Protein AF-0000000085125738 (afdb_homodimer)

Secondary structure (DSSP, 8-state):
--HHHHHHHHHHHHH--HHHHHHHHTS-HHHHHHHHHHHHHHHTS--EEE-SS-EEE-HHHHHHHHHHHHHHHHHHHHHHHHHHHHTT-SEEEEEEE-S---HHHHHHHHHHHHHH-TTEEEEEEE--HHHHHHHHHTTS-SEEEES-S---TTEEEEEEEEEEEEEEEETT-GGGG-SEE-HHHHTTS-EEEE-TTTSHHHHHHHHHHHTTSSS---EEEEESSHHHHHHHHHTTS-EEEEEHHHHHHH--TTEEEEEESSSPPEEEEEEEEESSPPPHHHHHHHHHHHHHHHHTTTTTTTT-/--HHHHHHHHHHHHH--HHHHHHHHTS-HHHHHHHHHHHHHHHTS--EEE-SS-EEE-HHHHHHHHHHHHHHHHHHHHHHHHHHHHTT-SEEEEEEE-S---HHHHHHHHHHHHHH-TTEEEEEEE--HHHHHHHHHTTS-SEEEES-S---TTEEEEEEEEEEEEEEEETT-GGGG-SEE-HHHHTTS-EEEE-TTTSHHHHHHHHHHHTTSSS---EEEEESSHHHHHHHHHTTS-EEEEEHHHHHH---TTEEEEEESSSPPEEEEEEEEESSPPPHHHHHHHHHHHHHHHHTTTHHHHT-

Foldseek 3Di:
DDLVLLQLLLLCQVVQDLCVSCVVVVHHSVVSVVSPVVVCVVVVHRQWDDDPVTIHGDPVVVVSNVCSVVVVLVVVVVVVQVVLVVVQAPEEAEEEEAQAPFDPLVVVLVVVCCVVRVNYHYHYHYDYLVVVLVCQVVVSHAKYKALAQDSDPQKDKAFLAKFFKWKKAFDPDPQVVDLAGAPVNQQVWEEEAADCRRNVNRRVLVCVVVVVDPGDHHHQDHDNHVLVRNVCRLVVNGMYIDGPSSQVVNPSVGIDIHHHPDDTRMGTMIMMHGPDDHDPSVVVSVVSSNCSNVPVVPPVPPVD/DDLVLLQLLLLCQVVQDLCVSCVVVVHHSVVSVVSPVVVCVVVVHRQWDDDPVTIHGDPVVVVSNVCSVVVVLVVVVVVVQVVLVVVQAPEEAEEEEAQAPFDPLVVVLVVVCCVVRVNYHYHYHYDYLVVVLVCQVVVSHAKYKALAQDSDPQKDKAFLAKFFKWKKAFDPDPQVVDLAGAPVNQQVWEEEAADCRRNVNRRVLVVVVVVVDPGDHHHQDHDNHVLVRNVCRLVVNGMYIDGPSSQVVNPSVGIDIHHHPDDTRMGTMIMMHGPDDHDPSVVVSVVSSNCSNVPVVPPVPPVD

Solvent-accessible surface area (backbone atoms only — not comparable to full-atom values): 31748 Å² total; per-residue (Å²): 130,49,70,67,37,50,54,51,46,52,42,27,66,71,56,36,28,62,60,59,24,12,56,75,68,72,46,56,44,66,64,50,54,50,42,49,48,50,41,20,59,72,70,70,42,62,36,60,49,74,54,103,84,46,40,18,48,27,46,59,25,47,55,44,56,69,44,44,58,51,49,50,50,48,49,49,46,48,50,48,47,51,47,37,43,73,72,64,27,82,40,75,47,36,37,32,36,18,41,74,69,54,43,68,65,51,15,53,51,48,28,51,43,45,71,76,39,65,41,45,41,79,42,77,41,83,41,42,56,72,56,41,46,52,27,33,76,67,63,67,26,66,34,31,40,26,32,44,85,70,64,55,90,65,37,41,67,41,85,41,42,74,34,48,42,23,35,36,32,23,64,89,41,75,69,66,75,40,81,46,35,45,64,73,62,56,40,75,39,39,26,31,40,52,22,56,80,48,14,38,21,46,29,51,56,51,46,59,61,48,64,74,45,95,58,74,68,39,71,64,43,63,31,80,45,68,62,58,36,49,20,37,11,37,25,63,65,19,34,29,72,43,38,45,64,54,57,57,25,40,52,46,86,30,48,42,79,35,47,47,43,78,78,79,48,72,41,55,36,20,36,36,30,51,68,59,88,66,53,70,70,54,47,56,51,53,56,50,43,68,47,52,61,59,49,71,64,54,72,72,58,64,84,106,129,50,71,66,37,52,52,52,46,51,42,27,65,70,55,36,27,61,61,60,22,13,56,75,68,71,45,58,42,65,63,49,54,49,42,49,49,51,39,20,60,71,70,70,40,58,36,59,47,75,53,101,84,46,40,18,48,28,46,59,25,46,55,43,55,69,43,44,58,50,50,50,48,47,48,49,46,49,52,48,48,51,47,37,42,72,72,62,26,82,42,74,46,36,36,31,36,17,40,73,67,54,44,68,65,51,15,53,51,48,28,51,43,45,70,77,38,65,41,44,41,79,41,76,39,83,41,43,55,72,55,41,47,52,27,33,75,66,64,68,25,66,34,31,40,29,34,44,86,70,64,56,90,63,36,41,67,43,84,41,44,74,34,49,44,22,36,36,32,24,67,86,42,75,68,68,76,40,81,46,34,45,64,73,64,55,41,75,38,40,26,32,41,53,21,57,81,48,14,38,21,47,30,51,56,50,46,60,62,47,63,75,45,96,60,76,70,39,71,63,43,63,31,78,44,67,61,58,37,49,22,38,11,36,26,62,66,19,34,30,72,43,36,45,65,54,56,59,24,44,51,42,87,29,50,42,79,36,47,46,44,77,76,79,48,73,42,55,36,22,36,34,30,51,69,59,88,67,53,71,69,54,47,55,50,53,56,51,42,70,48,53,63,61,51,72,63,56,69,69,58,66,83,106

Sequence (608 aa):
MELRHLRCFLIVAEELHFARAAERLHIDQSPLSRTIKELEEELGARLFIRTTRSTQLTRAGRQLLEHVPRIFTALDQARDGVKSATNGFLGQLRIALSDGVTPTRLSTLLARCREEDPEVEMRLFEVPLGLQIKGLHEDLYDVGFSMAEDGGDGILVTPAWEDELMVAVPARHPVLAFKQVPLKEVLRYPLALGDPAVCEGHARQIDRFLRKLDQEPLIAQRVATFDVMMTLVSAGLALGLAGEAHIASSREPGVVARRLAGKPYMLTTYLLRRDAEPSEMLARFIERVAFIDSADGIDAADDAMELRHLRCFLIVAEELHFARAAERLHIDQSPLSRTIKELEEELGARLFIRTTRSTQLTRAGRQLLEHVPRIFTALDQARDGVKSATNGFLGQLRIALSDGVTPTRLSTLLARCREEDPEVEMRLFEVPLGLQIKGLHEDLYDVGFSMAEDGGDGILVTPAWEDELMVAVPARHPVLAFKQVPLKEVLRYPLALGDPAVCEGHARQIDRFLRKLDQEPLIAQRVATFDVMMTLVSAGLALGLAGEAHIASSREPGVVARRLAGKPYMLTTYLLRRDAEPSEMLARFIERVAFIDSADGIDAADDA

Organism: Delftia acidovorans (strain DSM 14801 / SPH-1) (NCBI:txid398578)

Structure (mmCIF, N/CA/C/O backbone):
data_AF-0000000085125738-model_v1
#
loop_
_entity.id
_entity.type
_entity.pdbx_description
1 polymer 'Transcriptional regulator, LysR family'
#
loop_
_atom_site.group_PDB
_atom_site.id
_atom_site.type_symbol
_atom_site.label_atom_id
_atom_site.label_alt_id
_atom_site.label_comp_id
_atom_site.label_asym_id
_atom_site.label_entity_id
_atom_site.label_seq_id
_atom_site.pdbx_PDB_ins_code
_atom_site.Cartn_x
_atom_site.Cartn_y
_atom_site.Cartn_z
_atom_site.occupancy
_atom_site.B_iso_or_equiv
_atom_site.auth_seq_id
_atom_site.auth_comp_id
_atom_site.auth_asym_id
_atom_site.auth_atom_id
_atom_site.pdbx_PDB_model_num
ATOM 1 N N . MET A 1 1 ? -28.953 6.293 19.359 1 63.16 1 MET A N 1
ATOM 2 C CA . MET A 1 1 ? -27.859 5.523 18.766 1 63.16 1 MET A CA 1
ATOM 3 C C . MET A 1 1 ? -26.516 5.969 19.344 1 63.16 1 MET A C 1
ATOM 5 O O . MET A 1 1 ? -26.219 7.164 19.375 1 63.16 1 MET A O 1
ATOM 9 N N . GLU A 1 2 ? -25.969 5.047 20.031 1 70.5 2 GLU A N 1
ATOM 10 C CA . GLU A 1 2 ? -24.672 5.309 20.672 1 70.5 2 GLU A CA 1
ATOM 11 C C . GLU A 1 2 ? -23.547 4.578 19.953 1 70.5 2 GLU A C 1
ATOM 13 O O . GLU A 1 2 ? -23.797 3.656 19.172 1 70.5 2 GLU A O 1
ATOM 18 N N . LEU A 1 3 ? -22.359 5.121 20.188 1 73.5 3 LEU A N 1
ATOM 19 C CA . LEU A 1 3 ? -21.188 4.52 19.562 1 73.5 3 LEU A CA 1
ATOM 20 C C . LEU A 1 3 ? -21.094 3.035 19.906 1 73.5 3 LEU A C 1
ATOM 22 O O . LEU A 1 3 ? -20.656 2.23 19.078 1 73.5 3 LEU A O 1
ATOM 26 N N . ARG A 1 4 ? -21.516 2.742 21.141 1 77.25 4 ARG A N 1
ATOM 27 C CA . ARG A 1 4 ? -21.484 1.346 21.562 1 77.25 4 ARG A CA 1
ATOM 28 C C . ARG A 1 4 ? -22.359 0.486 20.672 1 77.25 4 ARG A C 1
ATOM 30 O O . ARG A 1 4 ? -22.016 -0.658 20.359 1 77.25 4 ARG A O 1
ATOM 37 N N . HIS A 1 5 ? -23.5 1.055 20.219 1 80.56 5 HIS A N 1
ATOM 38 C CA . HIS A 1 5 ? -24.391 0.354 19.297 1 80.56 5 HIS A CA 1
ATOM 39 C C . HIS A 1 5 ? -23.688 0.047 17.984 1 80.56 5 HIS A C 1
ATOM 41 O O . HIS A 1 5 ? -23.766 -1.074 17.484 1 80.56 5 HIS A O 1
ATOM 47 N N . LEU A 1 6 ? -22.984 1.088 17.547 1 80.06 6 LEU A N 1
ATOM 48 C CA . LEU A 1 6 ? -22.328 0.964 16.25 1 80.06 6 LEU A CA 1
ATOM 49 C C . LEU A 1 6 ? -21.156 -0.015 16.312 1 80.06 6 LEU A C 1
ATOM 51 O O . LEU A 1 6 ? -20.922 -0.77 15.375 1 80.06 6 LEU A O 1
ATOM 55 N N . ARG A 1 7 ? -20.453 0.043 17.391 1 82.06 7 ARG A N 1
ATOM 56 C CA . ARG A 1 7 ? -19.359 -0.905 17.594 1 82.06 7 ARG A CA 1
ATOM 57 C C . ARG A 1 7 ? -19.875 -2.34 17.609 1 82.06 7 ARG A C 1
ATOM 59 O O . ARG A 1 7 ? -19.312 -3.219 16.953 1 82.06 7 ARG A O 1
ATOM 66 N N . CYS A 1 8 ? -20.953 -2.51 18.406 1 83.44 8 CYS A N 1
ATOM 67 C CA . CYS A 1 8 ? -21.578 -3.828 18.484 1 83.44 8 CYS A CA 1
ATOM 68 C C . CYS A 1 8 ? -22.047 -4.285 17.109 1 83.44 8 CYS A C 1
ATOM 70 O O . CYS A 1 8 ? -21.812 -5.426 16.703 1 83.44 8 CYS A O 1
ATOM 72 N N . PHE A 1 9 ? -22.625 -3.359 16.422 1 89.12 9 PHE A N 1
ATOM 73 C CA . PHE A 1 9 ? -23.109 -3.646 15.078 1 89.12 9 PHE A CA 1
ATOM 74 C C . PHE A 1 9 ? -21.984 -4.086 14.164 1 89.12 9 PHE A C 1
ATOM 76 O O . PHE A 1 9 ? -22.094 -5.082 13.445 1 89.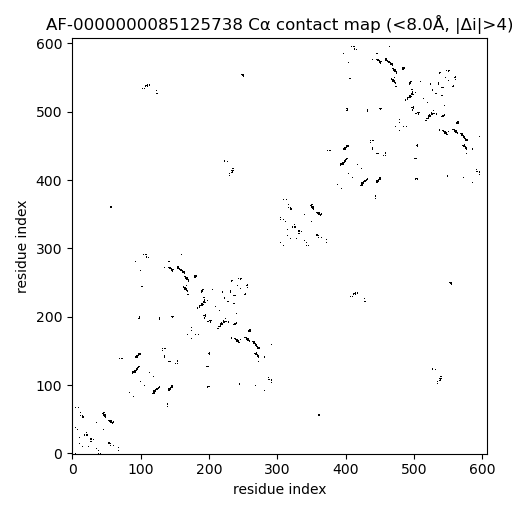12 9 PHE A O 1
ATOM 83 N N . LEU A 1 10 ? -20.953 -3.338 14.227 1 83.88 10 LEU A N 1
ATOM 84 C CA . LEU A 1 10 ? -19.812 -3.619 13.359 1 83.88 10 LEU A CA 1
ATOM 85 C C . LEU A 1 10 ? -19.266 -5.016 13.617 1 83.88 10 LEU A C 1
ATOM 87 O O . LEU A 1 10 ? -19 -5.77 12.68 1 83.88 10 LEU A O 1
ATOM 91 N N . ILE A 1 11 ? -19.125 -5.379 14.852 1 84.94 11 ILE A N 1
ATOM 92 C CA . ILE A 1 11 ? -18.547 -6.66 15.219 1 84.94 11 ILE A CA 1
ATOM 93 C C . ILE A 1 11 ? -19.484 -7.793 14.836 1 84.94 11 ILE A C 1
ATOM 95 O O . ILE A 1 11 ? -19.062 -8.82 14.305 1 84.94 11 ILE A O 1
ATOM 99 N N . VAL A 1 12 ? -20.766 -7.551 15.055 1 87.19 12 VAL A N 1
ATOM 100 C CA . VAL A 1 12 ? -21.75 -8.562 14.664 1 87.19 12 VAL A CA 1
ATOM 101 C C . VAL A 1 12 ? -21.766 -8.703 13.148 1 87.19 12 VAL A C 1
ATOM 103 O O . VAL A 1 12 ? -21.875 -9.812 12.617 1 87.19 12 VAL A O 1
ATOM 106 N N . ALA A 1 13 ? -21.672 -7.605 12.531 1 85.19 13 ALA A N 1
ATOM 107 C CA . ALA A 1 13 ? -21.688 -7.609 11.07 1 85.19 13 ALA A CA 1
ATOM 108 C C . ALA A 1 13 ? -20.484 -8.352 10.516 1 85.19 13 ALA A C 1
ATOM 110 O O . ALA A 1 13 ? -20.562 -8.969 9.445 1 85.19 13 ALA A O 1
ATOM 111 N N . GLU A 1 14 ? -19.406 -8.227 11.188 1 80.38 14 GLU A N 1
ATOM 112 C CA . GLU A 1 14 ? -18.188 -8.891 10.773 1 80.38 14 GLU A CA 1
ATOM 113 C C . GLU A 1 14 ? -18.234 -10.391 11.07 1 80.38 14 GLU A C 1
ATOM 115 O O . GLU A 1 14 ? -17.859 -11.211 10.234 1 80.38 14 GLU A O 1
ATOM 120 N N . GLU A 1 15 ? -18.734 -10.719 12.266 1 81.75 15 GLU A N 1
ATOM 121 C CA . GLU A 1 15 ? -18.75 -12.109 12.727 1 81.75 15 GLU A CA 1
ATOM 122 C C . GLU A 1 15 ? -19.969 -12.859 12.18 1 81.75 15 GLU A C 1
ATOM 124 O O . GLU A 1 15 ? -19.922 -14.078 12 1 81.75 15 GLU A O 1
ATOM 129 N N . LEU A 1 16 ? -21.016 -12.156 12.023 1 83.69 16 LEU A N 1
ATOM 130 C CA . LEU A 1 16 ? -22.312 -12.672 11.633 1 83.69 16 LEU A CA 1
ATOM 131 C C . LEU A 1 16 ? -22.75 -13.805 12.562 1 83.69 16 LEU A C 1
ATOM 133 O O . LEU A 1 16 ? -23.344 -14.789 12.109 1 83.69 16 LEU A O 1
ATOM 137 N N . HIS A 1 17 ? -22.203 -13.742 13.633 1 86.69 17 HIS A N 1
ATOM 138 C CA . HIS A 1 17 ? -22.531 -14.648 14.727 1 86.69 17 HIS A CA 1
ATOM 139 C C . HIS A 1 17 ? -22.531 -13.922 16.062 1 86.69 17 HIS A C 1
ATOM 141 O O . HIS A 1 17 ? -21.484 -13.469 16.531 1 86.69 17 HIS A O 1
ATOM 147 N N . PHE A 1 18 ? -23.734 -13.93 16.688 1 88 18 PHE A N 1
ATOM 148 C CA . PHE A 1 18 ? -23.891 -13.094 17.875 1 88 18 PHE A CA 1
ATOM 149 C C . PHE A 1 18 ? -23.047 -13.602 19.031 1 88 18 PHE A C 1
ATOM 151 O O . PHE A 1 18 ? -22.438 -12.812 19.75 1 88 18 PHE A O 1
ATOM 158 N N . ALA A 1 19 ? -22.969 -14.93 19.094 1 87.94 19 ALA A N 1
ATOM 159 C CA . ALA A 1 19 ? -22.172 -15.461 20.203 1 87.94 19 ALA A CA 1
ATOM 160 C C . ALA A 1 19 ? -20.703 -15.164 20 1 87.94 19 ALA A C 1
ATOM 162 O O . ALA A 1 19 ? -20.016 -14.758 20.938 1 87.94 19 ALA A O 1
ATOM 163 N N . ARG A 1 20 ? -20.281 -15.383 18.828 1 88.62 20 ARG A N 1
ATOM 164 C CA . ARG A 1 20 ? -18.875 -15.102 18.516 1 88.62 20 ARG A CA 1
ATOM 165 C C . ARG A 1 20 ? -18.562 -13.617 18.641 1 88.62 20 ARG A C 1
ATOM 167 O O . ARG A 1 20 ? -17.5 -13.242 19.125 1 88.62 20 ARG A O 1
ATOM 174 N N . ALA A 1 21 ? -19.5 -12.875 18.172 1 88.62 21 ALA A N 1
ATOM 175 C CA . ALA A 1 21 ? -19.344 -11.422 18.297 1 88.62 21 ALA A CA 1
ATOM 176 C C . ALA A 1 21 ? -19.266 -11 19.766 1 88.62 21 ALA A C 1
ATOM 178 O O . ALA A 1 21 ? -18.469 -10.148 20.125 1 88.62 21 ALA A O 1
ATOM 179 N N . ALA A 1 22 ? -20.047 -11.625 20.516 1 88.94 22 ALA A N 1
ATOM 180 C CA . ALA A 1 22 ? -20.047 -11.32 21.953 1 88.94 22 ALA A CA 1
ATOM 181 C C . ALA A 1 22 ? -18.703 -11.68 22.578 1 88.94 22 ALA A C 1
ATOM 183 O O . ALA A 1 22 ? -18.188 -10.93 23.422 1 88.94 22 ALA A O 1
ATOM 184 N N . GLU A 1 23 ? -18.188 -12.758 22.125 1 87.62 23 GLU A N 1
ATOM 185 C CA . GLU A 1 23 ? -16.875 -13.18 22.609 1 87.62 23 GLU A CA 1
ATOM 186 C C . GLU A 1 23 ? -15.797 -12.164 22.25 1 87.62 23 GLU A C 1
ATOM 188 O O . GLU A 1 23 ? -14.969 -11.805 23.078 1 87.62 23 GLU A O 1
ATOM 193 N N . ARG A 1 24 ? -15.93 -11.719 21.078 1 83.94 24 ARG A N 1
ATOM 194 C CA . ARG A 1 24 ? -14.953 -10.75 20.594 1 83.94 24 ARG A CA 1
ATOM 195 C C . ARG A 1 24 ? -15.086 -9.43 21.344 1 83.94 24 ARG A C 1
ATOM 197 O O . ARG A 1 24 ? -14.094 -8.727 21.547 1 83.94 24 ARG A O 1
ATOM 204 N N . LEU A 1 25 ? -16.25 -9.133 21.75 1 83.06 25 LEU A N 1
ATOM 205 C CA . LEU A 1 25 ? -16.531 -7.895 22.469 1 83.06 25 LEU A CA 1
ATOM 206 C C . LEU A 1 25 ? -16.344 -8.086 23.969 1 83.06 25 LEU A C 1
ATOM 208 O O . LEU A 1 25 ? -16.438 -7.125 24.734 1 83.06 25 LEU A O 1
ATOM 212 N N . HIS A 1 26 ? -16.078 -9.383 24.328 1 85.75 26 HIS A N 1
ATOM 213 C CA . HIS A 1 26 ? -15.898 -9.742 25.734 1 85.75 26 HIS A CA 1
ATOM 214 C C . HIS A 1 26 ? -17.141 -9.398 26.547 1 85.75 26 HIS A C 1
ATOM 216 O O . HIS A 1 26 ? -17.031 -8.812 27.625 1 85.75 26 HIS A O 1
ATOM 222 N N . ILE A 1 27 ? -18.25 -9.641 25.984 1 83.94 27 ILE A N 1
ATOM 223 C CA . ILE A 1 27 ? -19.531 -9.477 26.672 1 83.94 27 ILE A CA 1
ATOM 224 C C . ILE A 1 27 ? -20.391 -10.719 26.453 1 83.94 27 ILE A C 1
ATOM 226 O O . ILE A 1 27 ? -20.031 -11.609 25.688 1 83.94 27 ILE A O 1
ATOM 230 N N . ASP A 1 28 ? -21.422 -10.797 27.266 1 84.69 28 ASP A N 1
ATOM 231 C CA . ASP A 1 28 ? -22.375 -11.898 27.078 1 84.69 28 ASP A CA 1
ATOM 232 C C . ASP A 1 28 ? -23.266 -11.648 25.859 1 84.69 28 ASP A C 1
ATOM 234 O O . ASP A 1 28 ? -23.453 -10.5 25.453 1 84.69 28 ASP A O 1
ATOM 238 N N . GLN A 1 29 ? -23.672 -12.719 25.312 1 87.81 29 GLN A N 1
ATOM 239 C CA . GLN A 1 29 ? -24.484 -12.641 24.109 1 87.81 29 GLN A CA 1
ATOM 240 C C . GLN A 1 29 ? -25.781 -11.891 24.344 1 87.81 29 GLN A C 1
ATOM 242 O O . GLN A 1 29 ? -26.281 -11.188 23.469 1 87.81 29 GLN A O 1
ATOM 247 N N . SER A 1 30 ? -26.359 -12.055 25.516 1 89.19 30 SER A N 1
ATOM 248 C CA . SER A 1 30 ? -27.641 -11.438 25.812 1 89.19 30 SER A CA 1
ATOM 249 C C . SER A 1 30 ? -27.562 -9.922 25.75 1 89.19 30 SER A C 1
ATOM 251 O O . SER A 1 30 ? -28.344 -9.281 25.047 1 89.19 30 SER A O 1
ATOM 253 N N . PRO A 1 31 ? -26.641 -9.344 26.438 1 87.25 31 PRO A N 1
ATOM 254 C CA . PRO A 1 31 ? -26.5 -7.887 26.328 1 87.25 31 PRO A CA 1
ATOM 255 C C . PRO A 1 31 ? -26.219 -7.422 24.906 1 87.25 31 PRO A C 1
ATOM 257 O O . PRO A 1 31 ? -26.672 -6.348 24.5 1 87.25 31 PRO A O 1
ATOM 260 N N . LEU A 1 32 ? -25.453 -8.141 24.156 1 90.75 32 LEU A N 1
ATOM 261 C CA . LEU A 1 32 ? -25.188 -7.812 22.766 1 90.75 32 LEU A CA 1
ATOM 262 C C . LEU A 1 32 ? -26.469 -7.801 21.953 1 90.75 32 LEU A C 1
ATOM 264 O O . LEU A 1 32 ? -26.703 -6.867 21.172 1 90.75 32 LEU A O 1
ATOM 268 N N . SER A 1 33 ? -27.266 -8.836 22.125 1 90.94 33 SER A N 1
ATOM 269 C CA . SER A 1 33 ? -28.531 -8.945 21.391 1 90.94 33 SER A CA 1
ATOM 270 C C . SER A 1 33 ? -29.453 -7.777 21.719 1 90.94 33 SER A C 1
ATOM 272 O O . SER A 1 33 ? -30.109 -7.219 20.828 1 90.94 33 SER A O 1
ATOM 274 N N . ARG A 1 34 ? -29.469 -7.398 22.938 1 88.25 34 ARG A N 1
ATOM 275 C CA . ARG A 1 34 ? -30.297 -6.27 23.391 1 88.25 34 ARG A CA 1
ATOM 276 C C . ARG A 1 34 ? -29.812 -4.965 22.75 1 88.25 34 ARG A C 1
ATOM 278 O O . ARG A 1 34 ? -30.625 -4.141 22.328 1 88.25 34 ARG A O 1
ATOM 285 N N . THR A 1 35 ? -28.531 -4.797 22.812 1 88.25 35 THR A N 1
ATOM 286 C CA . THR A 1 35 ? -27.938 -3.596 22.25 1 88.25 35 THR A CA 1
ATOM 287 C C . THR A 1 35 ? -28.281 -3.459 20.766 1 88.25 35 THR A C 1
ATOM 289 O O . THR A 1 35 ? -28.609 -2.367 20.297 1 88.25 35 THR A O 1
ATOM 292 N N . ILE A 1 36 ? -28.203 -4.559 20.062 1 91 36 ILE A N 1
ATOM 293 C CA . ILE A 1 36 ? -28.516 -4.555 18.641 1 91 36 ILE A CA 1
ATOM 294 C C . ILE A 1 36 ? -30 -4.254 18.453 1 91 36 ILE A C 1
ATOM 296 O O . ILE A 1 36 ? -30.375 -3.502 17.547 1 91 36 ILE A O 1
ATOM 300 N N . LYS A 1 37 ? -30.797 -4.793 19.25 1 90.5 37 LYS A N 1
ATOM 301 C CA . LYS A 1 37 ? -32.25 -4.539 19.188 1 90.5 37 LYS A CA 1
ATOM 302 C C . LYS A 1 37 ? -32.531 -3.064 19.422 1 90.5 37 LYS A C 1
ATOM 304 O O . LYS A 1 37 ? -33.375 -2.479 18.734 1 90.5 37 LYS A O 1
ATOM 309 N N . GLU A 1 38 ? -31.906 -2.529 20.391 1 85.94 38 GLU A N 1
ATOM 310 C CA . GLU A 1 38 ? -32.062 -1.105 20.672 1 85.94 38 GLU A CA 1
ATOM 311 C C . GLU A 1 38 ? -31.672 -0.259 19.453 1 85.94 38 GLU A C 1
ATOM 313 O O . GLU A 1 38 ? -32.375 0.711 19.125 1 85.94 38 GLU A O 1
ATOM 318 N N . LEU A 1 39 ? -30.547 -0.565 18.859 1 85.81 39 LEU A N 1
ATOM 319 C CA . LEU A 1 39 ? -30.078 0.141 17.672 1 85.81 39 LEU A CA 1
ATOM 320 C C . LEU A 1 39 ? -31.094 0.04 16.547 1 85.81 39 LEU A C 1
ATOM 322 O O . LEU A 1 39 ? -31.391 1.037 15.883 1 85.81 39 LEU A O 1
ATOM 326 N N . GLU A 1 40 ? -31.641 -1.147 16.391 1 89.12 40 GLU A N 1
ATOM 327 C CA . GLU A 1 40 ? -32.656 -1.377 15.352 1 89.12 40 GLU A CA 1
ATOM 328 C C . GLU A 1 40 ? -33.906 -0.578 15.617 1 89.12 40 GLU A C 1
ATOM 330 O O . GLU A 1 40 ? -34.5 -0.025 14.695 1 89.12 40 GLU A O 1
ATOM 335 N N . GLU A 1 41 ? -34.312 -0.515 16.812 1 84.88 41 GLU A N 1
ATOM 336 C CA . GLU A 1 41 ? -35.5 0.254 17.203 1 84.88 41 GLU A CA 1
ATOM 337 C C . GLU A 1 41 ? -35.281 1.744 16.953 1 84.88 41 GLU A C 1
ATOM 339 O O . GLU A 1 41 ? -36.188 2.416 16.422 1 84.88 41 GLU A O 1
ATOM 344 N N . GLU A 1 42 ? -34.188 2.18 17.328 1 80.38 42 GLU A N 1
ATOM 345 C CA . GLU A 1 42 ? -33.875 3.596 17.125 1 80.38 42 GLU A CA 1
ATOM 346 C C . GLU A 1 42 ? -33.844 3.957 15.648 1 80.38 42 GLU A C 1
ATOM 348 O O . GLU A 1 42 ? -34.312 5.027 15.258 1 80.38 42 GLU A O 1
ATOM 353 N N . LEU A 1 43 ? -33.25 3.082 14.844 1 81.62 43 LEU A N 1
ATOM 354 C CA . LEU A 1 43 ? -33.125 3.332 13.414 1 81.62 43 LEU A CA 1
ATOM 355 C C . LEU A 1 43 ? -34.438 3.004 12.688 1 81.62 43 LEU A C 1
ATOM 357 O O . LEU A 1 43 ? -34.625 3.404 11.531 1 81.62 43 LEU A O 1
ATOM 361 N N . GLY A 1 44 ? -35.312 2.307 13.383 1 80.81 44 GLY A N 1
ATOM 362 C CA . GLY A 1 44 ? -36.594 1.938 12.805 1 80.81 44 GLY A CA 1
ATOM 363 C C . GLY A 1 44 ? -36.5 0.843 11.766 1 80.81 44 GLY A C 1
ATOM 364 O O . GLY A 1 44 ? -37.312 0.753 10.859 1 80.81 44 GLY A O 1
ATOM 365 N N . ALA A 1 45 ? -35.375 0.193 11.812 1 83.62 45 ALA A N 1
ATOM 366 C CA . ALA A 1 45 ? -35.125 -0.881 10.852 1 83.62 45 ALA A CA 1
ATOM 367 C C . ALA A 1 45 ? -34.344 -2.023 11.477 1 83.62 45 ALA A C 1
ATOM 369 O O . ALA A 1 45 ? -33.5 -1.797 12.344 1 83.62 45 ALA A O 1
ATOM 370 N N . ARG A 1 46 ? -34.656 -3.186 11.047 1 88.25 46 ARG A N 1
ATOM 371 C CA . ARG A 1 46 ? -33.844 -4.332 11.438 1 88.25 46 ARG A CA 1
ATOM 372 C C . ARG A 1 46 ? -32.5 -4.348 10.68 1 88.25 46 ARG A C 1
ATOM 374 O O . ARG A 1 46 ? -32.469 -4.066 9.477 1 88.25 46 ARG A O 1
ATOM 381 N N . LEU A 1 47 ? -31.5 -4.566 11.5 1 87.5 47 LEU A N 1
ATOM 382 C CA . LEU A 1 47 ? -30.172 -4.543 10.898 1 87.5 47 LEU A CA 1
ATOM 383 C C . LEU A 1 47 ? -29.688 -5.957 10.594 1 87.5 47 LEU A C 1
ATOM 385 O O . LEU A 1 47 ? -28.828 -6.152 9.719 1 87.5 47 LEU A O 1
ATOM 389 N N . PHE A 1 48 ? -30.234 -6.91 11.398 1 90.56 48 PHE A N 1
ATOM 390 C CA . PHE A 1 48 ? -29.859 -8.305 11.227 1 90.56 48 PHE A CA 1
ATOM 391 C C . PHE A 1 48 ? -31.094 -9.188 11.078 1 90.56 48 PHE A C 1
ATOM 393 O O . PHE A 1 48 ? -32.125 -8.914 11.688 1 90.56 48 PHE A O 1
ATOM 400 N N . ILE A 1 49 ? -30.953 -10.102 10.172 1 86.12 49 ILE A N 1
ATOM 401 C CA . ILE A 1 49 ? -31.906 -11.211 10.117 1 86.12 49 ILE A CA 1
ATOM 402 C C . ILE A 1 49 ? -31.312 -12.43 10.82 1 86.12 49 ILE A C 1
ATOM 404 O O . ILE A 1 49 ? -30.25 -12.922 10.438 1 86.12 49 ILE A O 1
ATOM 408 N N . ARG A 1 50 ? -31.969 -12.703 11.953 1 82.31 50 ARG A N 1
ATOM 409 C CA . ARG A 1 50 ? -31.469 -13.812 12.766 1 82.31 50 ARG A CA 1
ATOM 410 C C . ARG A 1 50 ? -32.375 -15.031 12.641 1 82.31 50 ARG A C 1
ATOM 412 O O . ARG A 1 50 ? -33.594 -14.922 12.727 1 82.31 50 ARG A O 1
ATOM 419 N N . THR A 1 51 ? -31.797 -16.047 12.07 1 77.88 51 THR A N 1
ATOM 420 C CA . THR A 1 51 ? -32.469 -17.344 12.125 1 77.88 51 THR A CA 1
ATOM 421 C C . THR A 1 51 ? -31.75 -18.281 13.109 1 77.88 51 THR A C 1
ATOM 423 O O . THR A 1 51 ? -30.75 -17.891 13.727 1 77.88 51 THR A O 1
ATOM 426 N N . THR A 1 52 ? -32.406 -19.422 13.484 1 72.88 52 THR A N 1
ATOM 427 C CA . THR A 1 52 ? -31.812 -20.391 14.406 1 72.88 52 THR A CA 1
ATOM 428 C C . THR A 1 52 ? -30.438 -20.828 13.914 1 72.88 52 THR A C 1
ATOM 430 O O . THR A 1 52 ? -29.594 -21.25 14.711 1 72.88 52 THR A O 1
ATOM 433 N N . ARG A 1 53 ? -30.156 -20.578 12.68 1 72.5 53 ARG A N 1
ATOM 434 C CA . ARG A 1 53 ? -28.938 -21.172 12.125 1 72.5 53 ARG A CA 1
ATOM 435 C C . ARG A 1 53 ? -27.984 -20.109 11.609 1 72.5 53 ARG A C 1
ATOM 437 O O . ARG A 1 53 ? -26.797 -20.359 11.422 1 72.5 53 ARG A O 1
ATOM 444 N N . SER A 1 54 ? -28.578 -18.875 11.391 1 78.62 54 SER A N 1
ATOM 445 C CA . SER A 1 54 ? -27.656 -17.938 10.766 1 78.62 54 SER A CA 1
ATOM 446 C C . SER A 1 54 ? -28.016 -16.5 11.125 1 78.62 54 SER A C 1
ATOM 448 O O . SER A 1 54 ? -29.141 -16.219 11.523 1 78.62 54 SER A O 1
ATOM 450 N N . THR A 1 55 ? -27.016 -15.586 11.18 1 85.31 55 THR A N 1
ATOM 451 C CA . THR A 1 55 ? -27.141 -14.141 11.336 1 85.31 55 THR A CA 1
ATOM 452 C C . THR A 1 55 ? -26.656 -13.422 10.078 1 85.31 55 THR A C 1
ATOM 454 O O . THR A 1 55 ? -25.578 -13.727 9.555 1 85.31 55 THR A O 1
ATOM 457 N N . GLN A 1 56 ? -27.594 -12.617 9.562 1 84.06 56 GLN A N 1
ATOM 458 C CA . GLN A 1 56 ? -27.219 -11.867 8.359 1 84.06 56 GLN A CA 1
ATOM 459 C C . GLN A 1 56 ? -27.594 -10.398 8.492 1 84.06 56 GLN A C 1
ATOM 461 O O . GLN A 1 56 ? -28.5 -10.047 9.25 1 84.06 56 GLN A O 1
ATOM 466 N N . LEU A 1 57 ? -26.844 -9.625 7.711 1 83.88 57 LEU A N 1
ATOM 467 C CA . LEU A 1 57 ? -27.172 -8.211 7.684 1 83.88 57 LEU A CA 1
ATOM 468 C C . LEU A 1 57 ? -28.391 -7.957 6.797 1 83.88 57 LEU A C 1
ATOM 470 O O . LEU A 1 57 ? -28.531 -8.578 5.742 1 83.88 57 LEU A O 1
ATOM 474 N N . THR A 1 58 ? -29.312 -7.125 7.234 1 80.5 58 THR A N 1
ATOM 475 C CA . THR A 1 58 ? -30.375 -6.602 6.391 1 80.5 58 THR A CA 1
ATOM 476 C C . THR A 1 58 ? -29.844 -5.535 5.438 1 80.5 58 THR A C 1
ATOM 478 O O . THR A 1 58 ? -28.656 -5.207 5.473 1 80.5 58 THR A O 1
ATOM 481 N N . ARG A 1 59 ? -30.672 -5.016 4.574 1 69.81 59 ARG A N 1
ATOM 482 C CA . ARG A 1 59 ? -30.297 -3.887 3.729 1 69.81 59 ARG A CA 1
ATOM 483 C C . ARG A 1 59 ? -29.891 -2.686 4.57 1 69.81 59 ARG A C 1
ATOM 485 O O . ARG A 1 59 ? -28.875 -2.039 4.277 1 69.81 59 ARG A O 1
ATOM 492 N N . ALA A 1 60 ? -30.75 -2.516 5.426 1 76.94 60 ALA A N 1
ATOM 493 C CA . ALA A 1 60 ? -30.453 -1.426 6.348 1 76.94 60 ALA A CA 1
ATOM 494 C C . ALA A 1 60 ? -29.125 -1.671 7.062 1 76.94 60 ALA A C 1
ATOM 496 O O . ALA A 1 60 ? -28.344 -0.739 7.273 1 76.94 60 ALA A O 1
ATOM 497 N N . GLY A 1 61 ? -28.906 -2.928 7.406 1 81.12 61 GLY A N 1
ATOM 498 C CA . GLY A 1 61 ? -27.656 -3.27 8.062 1 81.12 61 GLY A CA 1
ATOM 499 C C . GLY A 1 61 ? -26.438 -3.041 7.18 1 81.12 61 GLY A C 1
ATOM 500 O O . GLY A 1 61 ? -25.422 -2.518 7.641 1 81.12 61 GLY A O 1
ATOM 501 N N . ARG A 1 62 ? -26.484 -3.291 6.016 1 73.25 62 ARG A N 1
ATOM 502 C CA . ARG A 1 62 ? -25.391 -3.104 5.062 1 73.25 62 ARG A CA 1
ATOM 503 C C . ARG A 1 62 ? -25.125 -1.623 4.828 1 73.25 62 ARG A C 1
ATOM 505 O O . ARG A 1 62 ? -23.969 -1.202 4.754 1 73.25 62 ARG A O 1
ATOM 512 N N . GLN A 1 63 ? -26.234 -0.932 4.668 1 68 63 GLN A N 1
ATOM 513 C CA . GLN A 1 63 ? -26.078 0.513 4.52 1 68 63 GLN A CA 1
ATOM 514 C C . GLN A 1 63 ? -25.375 1.116 5.73 1 68 63 GLN A C 1
ATOM 516 O O . GLN A 1 63 ? -24.484 1.957 5.582 1 68 63 GLN A O 1
ATOM 521 N N . LEU A 1 64 ? -25.844 0.556 6.758 1 75.69 64 LEU A N 1
ATOM 522 C CA . LEU A 1 64 ? -25.219 1.058 7.973 1 75.69 64 LEU A CA 1
ATOM 523 C C . LEU A 1 64 ? -23.75 0.655 8.023 1 75.69 64 LEU A C 1
ATOM 525 O O . LEU A 1 64 ? -22.891 1.454 8.414 1 75.69 64 LEU A O 1
ATOM 529 N N . LEU A 1 65 ? -23.484 -0.544 7.512 1 77.56 65 LEU A N 1
ATOM 530 C CA . LEU A 1 65 ? -22.109 -1.058 7.531 1 77.56 65 LEU A CA 1
ATOM 531 C C . LEU A 1 65 ? -21.219 -0.228 6.625 1 77.56 65 LEU A C 1
ATOM 533 O O . LEU A 1 65 ? -20.031 -0.038 6.926 1 77.56 65 LEU A O 1
ATOM 537 N N . GLU A 1 66 ? -21.75 0.28 5.668 1 67.38 66 GLU A N 1
ATOM 538 C CA . GLU A 1 66 ? -21 1.119 4.742 1 67.38 66 GLU A CA 1
ATOM 539 C C . GLU A 1 66 ? -20.609 2.449 5.383 1 67.38 66 GLU A C 1
ATOM 541 O O . GLU A 1 66 ? -19.578 3.031 5.055 1 67.38 66 GLU A O 1
ATOM 546 N N . HIS A 1 67 ? -21.438 2.811 6.312 1 67.06 67 HIS A N 1
ATOM 547 C CA . HIS A 1 67 ? -21.266 4.148 6.871 1 67.06 67 HIS A CA 1
ATOM 548 C C . HIS A 1 67 ? -20.547 4.094 8.211 1 67.06 67 HIS A C 1
ATOM 550 O O . HIS A 1 67 ? -19.859 5.047 8.594 1 67.06 67 HIS A O 1
ATOM 556 N N . VAL A 1 68 ? -20.703 2.91 8.797 1 72.81 68 VAL A N 1
ATOM 557 C CA . VAL A 1 68 ? -20.281 2.842 10.195 1 72.81 68 VAL A CA 1
ATOM 558 C C . VAL A 1 68 ? -18.766 3.02 10.281 1 72.81 68 VAL A C 1
ATOM 560 O O . VAL A 1 68 ? -18.266 3.781 11.109 1 72.81 68 VAL A O 1
ATOM 563 N N . PRO A 1 69 ? -18.078 2.354 9.297 1 66.25 69 PRO A N 1
ATOM 564 C CA . PRO A 1 69 ? -16.641 2.551 9.414 1 66.25 69 PRO A CA 1
ATOM 565 C C . PRO A 1 69 ? -16.234 4.02 9.328 1 66.25 69 PRO A C 1
ATOM 567 O O . PRO A 1 69 ? -15.328 4.461 10.039 1 66.25 69 PRO A O 1
ATOM 570 N N . ARG A 1 70 ? -16.875 4.684 8.625 1 65.62 70 ARG A N 1
ATOM 571 C CA . ARG A 1 70 ? -16.594 6.105 8.461 1 65.62 70 ARG A CA 1
ATOM 572 C C . ARG A 1 70 ? -16.891 6.871 9.75 1 65.62 70 ARG A C 1
ATOM 574 O O . ARG A 1 70 ? -16.188 7.832 10.078 1 65.62 70 ARG A O 1
ATOM 581 N N . ILE A 1 71 ? -17.922 6.449 10.328 1 63.75 71 ILE A N 1
ATOM 582 C CA . ILE A 1 71 ? -18.266 7.082 11.594 1 63.75 71 ILE A CA 1
ATOM 583 C C . ILE A 1 71 ? -17.141 6.879 12.602 1 63.75 71 ILE A C 1
ATOM 585 O O . ILE A 1 71 ? -16.719 7.824 13.281 1 63.75 71 ILE A O 1
ATOM 589 N N . PHE A 1 72 ? -16.656 5.723 12.555 1 69.81 72 PHE A N 1
ATOM 590 C CA . PHE A 1 72 ? -15.586 5.469 13.508 1 69.81 72 PHE A CA 1
ATOM 591 C C . PHE A 1 72 ? -14.297 6.172 13.086 1 69.81 72 PHE A C 1
ATOM 593 O O . PHE A 1 72 ? -13.531 6.641 13.93 1 69.81 72 PHE A O 1
ATOM 600 N N . THR A 1 73 ? -14.164 6.227 11.797 1 66.38 73 THR A N 1
ATOM 601 C CA . THR A 1 73 ? -13.039 7.012 11.305 1 66.38 73 THR A CA 1
ATOM 602 C C . THR A 1 73 ? -13.172 8.477 11.719 1 66.38 73 THR A C 1
ATOM 604 O O . THR A 1 73 ? -12.211 9.086 12.188 1 66.38 73 THR A O 1
ATOM 607 N N . ALA A 1 74 ? -14.344 8.953 11.578 1 63.72 74 ALA A N 1
ATOM 608 C CA . ALA A 1 74 ? -14.609 10.336 11.977 1 63.72 74 ALA A CA 1
ATOM 609 C C . ALA A 1 74 ? -14.422 10.523 13.477 1 63.72 74 ALA A C 1
ATOM 611 O O . ALA A 1 74 ? -13.883 11.539 13.922 1 63.72 74 ALA A O 1
ATOM 612 N N . LEU A 1 75 ? -14.891 9.484 14.211 1 63 75 LEU A N 1
ATOM 613 C CA . LEU A 1 75 ? -14.727 9.539 15.656 1 63 75 LEU A CA 1
ATOM 614 C C . LEU A 1 75 ? -13.25 9.508 16.031 1 63 75 LEU A C 1
ATOM 616 O O . LEU A 1 75 ? -12.812 10.273 16.891 1 63 75 LEU A O 1
ATOM 620 N N . ASP A 1 76 ? -12.594 8.625 15.383 1 66.44 76 ASP A N 1
ATOM 621 C CA . ASP A 1 76 ? -11.156 8.539 15.641 1 66.44 76 ASP A CA 1
ATOM 622 C C . ASP A 1 76 ? -10.453 9.844 15.273 1 66.44 76 ASP A C 1
ATOM 624 O O . ASP A 1 76 ? -9.578 10.305 16 1 66.44 76 ASP A O 1
ATOM 628 N N . GLN A 1 77 ? -10.883 10.375 14.25 1 63.41 77 GLN A N 1
ATOM 629 C CA . GLN A 1 77 ? -10.305 11.648 13.82 1 63.41 77 GLN A CA 1
ATOM 630 C C . GLN A 1 77 ? -10.641 12.766 14.797 1 63.41 77 GLN A C 1
ATOM 632 O O . GLN A 1 77 ? -9.812 13.641 15.055 1 63.41 77 GLN A O 1
ATOM 637 N N . ALA A 1 78 ? -11.844 12.703 15.281 1 61.22 78 ALA A N 1
ATOM 638 C CA . ALA A 1 78 ? -12.211 13.672 16.312 1 61.22 78 ALA A CA 1
ATOM 639 C C . ALA A 1 78 ? -11.344 13.523 17.547 1 61.22 78 ALA A C 1
ATOM 641 O O . ALA A 1 78 ? -10.883 14.516 18.125 1 61.22 78 ALA A O 1
ATOM 642 N N . ARG A 1 79 ? -11.203 12.273 17.922 1 64.88 79 ARG A N 1
ATOM 643 C CA . ARG A 1 79 ? -10.328 12 19.062 1 64.88 79 ARG A CA 1
ATOM 644 C C . ARG A 1 79 ? -8.906 12.492 18.781 1 64.88 79 ARG A C 1
ATOM 646 O O . ARG A 1 79 ? -8.281 13.109 19.656 1 64.88 79 ARG A O 1
ATOM 653 N N . ASP A 1 80 ? -8.492 12.18 17.562 1 64.44 80 ASP A N 1
ATOM 654 C CA . ASP A 1 80 ? -7.16 12.625 17.172 1 64.44 80 ASP A CA 1
ATOM 655 C C . ASP A 1 80 ? -7.07 14.148 17.172 1 64.44 80 ASP A C 1
ATOM 657 O O . ASP A 1 80 ? -6.035 14.719 17.531 1 64.44 80 ASP A O 1
ATOM 661 N N . GLY A 1 81 ? -8.18 14.719 16.75 1 61.59 81 GLY A N 1
ATOM 662 C CA . GLY A 1 81 ? -8.227 16.172 16.797 1 61.59 81 GLY A CA 1
ATOM 663 C C . GLY A 1 81 ? -8.094 16.734 18.203 1 61.59 81 GLY A C 1
ATOM 664 O O . GLY A 1 81 ? -7.367 17.703 18.422 1 61.59 81 GLY A O 1
ATOM 665 N N . VAL A 1 82 ? -8.758 16.062 19.141 1 62.88 82 VAL A N 1
ATOM 666 C CA . VAL A 1 82 ? -8.68 16.484 20.531 1 62.88 82 VAL A CA 1
ATOM 667 C C . VAL A 1 82 ? -7.254 16.281 21.047 1 62.88 82 VAL A C 1
ATOM 669 O O . VAL A 1 82 ? -6.699 17.156 21.719 1 62.88 82 VAL A O 1
ATOM 672 N N . LYS A 1 83 ? -6.766 15.172 20.672 1 65.5 83 LYS A N 1
ATOM 673 C CA . LYS A 1 83 ? -5.387 14.898 21.062 1 65.5 83 LYS A CA 1
ATOM 674 C C . LYS A 1 83 ? -4.43 15.922 20.469 1 65.5 83 LYS A C 1
ATOM 676 O O . LYS A 1 83 ? -3.49 16.359 21.141 1 65.5 83 LYS A O 1
ATOM 681 N N . SER A 1 84 ? -4.699 16.203 19.266 1 68.56 84 SER A N 1
ATOM 682 C CA . SER A 1 84 ? -3.891 17.219 18.609 1 68.56 84 SER A CA 1
ATOM 683 C C . SER A 1 84 ? -3.938 18.547 19.375 1 68.56 84 SER A C 1
ATOM 685 O O . SER A 1 84 ? -2.908 19.188 19.562 1 68.56 84 SER A O 1
ATOM 687 N N . ALA A 1 85 ? -5.07 18.859 19.812 1 61.12 85 ALA A N 1
ATOM 688 C CA . ALA A 1 85 ? -5.234 20.094 20.578 1 61.12 85 ALA A CA 1
ATOM 689 C C . ALA A 1 85 ? -4.488 20.016 21.906 1 61.12 85 ALA A C 1
ATOM 691 O O . ALA A 1 85 ? -3.85 20.984 22.328 1 61.12 85 ALA A O 1
ATOM 692 N N . THR A 1 86 ? -4.535 18.828 22.406 1 65.12 86 THR A N 1
ATOM 693 C CA . THR A 1 86 ? -3.854 18.625 23.672 1 65.12 86 THR A CA 1
ATOM 694 C C . THR A 1 86 ? -2.34 18.672 23.484 1 65.12 86 THR A C 1
ATOM 696 O O . THR A 1 86 ? -1.606 19.031 24.406 1 65.12 86 THR A O 1
ATOM 699 N N . ASN A 1 87 ? -1.984 18.281 22.297 1 67.12 87 ASN A N 1
ATOM 700 C CA . ASN A 1 87 ? -0.559 18.297 21.984 1 67.12 87 ASN A CA 1
ATOM 701 C C . ASN A 1 87 ? -0.091 19.672 21.531 1 67.12 87 ASN A C 1
ATOM 703 O O . ASN A 1 87 ? 1.059 19.828 21.109 1 67.12 87 ASN A O 1
ATOM 707 N N . GLY A 1 88 ? -1.038 20.609 21.547 1 68.69 88 GLY A N 1
ATOM 708 C CA . GLY A 1 88 ? -0.634 21.984 21.328 1 68.69 88 GLY A CA 1
ATOM 709 C C . GLY A 1 88 ? -0.953 22.484 19.922 1 68.69 88 GLY A C 1
ATOM 710 O O . GLY A 1 88 ? -0.584 23.594 19.562 1 68.69 88 GLY A O 1
ATOM 711 N N . PHE A 1 89 ? -1.665 21.625 19.219 1 73.19 89 PHE A N 1
ATOM 712 C CA . PHE A 1 89 ? -1.995 22.062 17.859 1 73.19 89 PHE A CA 1
ATOM 713 C C . PHE A 1 89 ? -3.299 22.844 17.859 1 73.19 89 PHE A C 1
ATOM 715 O O . PHE A 1 89 ? -4.199 22.578 18.656 1 73.19 89 PHE A O 1
ATOM 722 N N . LEU A 1 90 ? -3.412 23.922 16.953 1 71.38 90 LEU A N 1
ATOM 723 C CA . LEU A 1 90 ? -4.605 24.75 16.812 1 71.38 90 LEU A CA 1
ATOM 724 C C . LEU A 1 90 ? -5.547 24.188 15.766 1 71.38 90 LEU A C 1
ATOM 726 O O . LEU A 1 90 ? -6.73 24.516 15.734 1 71.38 90 LEU A O 1
ATOM 730 N N . GLY A 1 91 ? -4.965 23.312 14.945 1 81.25 91 GLY A N 1
ATOM 731 C CA . GLY A 1 91 ? -5.742 22.703 13.875 1 81.25 91 GLY A CA 1
ATOM 732 C C . GLY A 1 91 ? -5.09 21.469 13.297 1 81.25 91 GLY A C 1
ATOM 733 O O . GLY A 1 91 ? -3.934 21.172 13.602 1 81.25 91 GLY A O 1
ATOM 734 N N . GLN A 1 92 ? -5.98 20.766 12.555 1 87.44 92 GLN A N 1
ATOM 735 C CA . GLN A 1 92 ? -5.504 19.547 11.891 1 87.44 92 GLN A CA 1
ATOM 736 C C . GLN A 1 92 ? -5.902 19.531 10.422 1 87.44 92 GLN A C 1
ATOM 738 O O . GLN A 1 92 ? -7.023 19.906 10.07 1 87.44 92 GLN A O 1
ATOM 743 N N . LEU A 1 93 ? -4.977 19.281 9.609 1 91.81 93 LEU A N 1
ATOM 744 C CA . LEU A 1 93 ? -5.242 19.125 8.188 1 91.81 93 LEU A CA 1
ATOM 745 C C . LEU A 1 93 ? -5.133 17.656 7.777 1 91.81 93 LEU A C 1
ATOM 747 O O . LEU A 1 93 ? -4.059 17.062 7.891 1 91.81 93 LEU A O 1
ATOM 751 N N . ARG A 1 94 ? -6.199 17.078 7.355 1 92.38 94 ARG A N 1
ATOM 752 C CA . ARG A 1 94 ? -6.262 15.68 6.945 1 92.38 94 ARG A CA 1
ATOM 753 C C . ARG A 1 94 ? -6.035 15.539 5.441 1 92.38 94 ARG A C 1
ATOM 755 O O . ARG A 1 94 ? -6.879 15.953 4.641 1 92.38 94 ARG A O 1
ATOM 762 N N . ILE A 1 95 ? -4.941 14.93 5.059 1 95.75 95 ILE A N 1
ATOM 763 C CA . ILE A 1 95 ? -4.508 14.836 3.67 1 95.75 95 ILE A CA 1
ATOM 764 C C . ILE A 1 95 ? -4.609 13.391 3.193 1 95.75 95 ILE A C 1
ATOM 766 O O . ILE A 1 95 ? -3.916 12.508 3.713 1 95.75 95 ILE A O 1
ATOM 770 N N . ALA A 1 96 ? -5.441 13.141 2.195 1 95.19 96 ALA A N 1
ATOM 771 C CA . ALA A 1 96 ? -5.605 11.805 1.635 1 95.19 96 ALA A CA 1
ATOM 772 C C . ALA A 1 96 ? -4.73 11.617 0.396 1 95.19 96 ALA A C 1
ATOM 774 O O . ALA A 1 96 ? -4.723 12.469 -0.497 1 95.19 96 ALA A O 1
ATOM 775 N N . LEU A 1 97 ? -4.012 10.547 0.411 1 94.88 97 LEU A N 1
ATOM 776 C CA . LEU A 1 97 ? -3.119 10.227 -0.699 1 94.88 97 LEU A CA 1
ATOM 777 C C . LEU A 1 97 ? -3.598 8.984 -1.438 1 94.88 97 LEU A C 1
ATOM 779 O O . LEU A 1 97 ? -3.961 7.984 -0.81 1 94.88 97 LEU A O 1
ATOM 783 N N . SER A 1 98 ? -3.588 9.07 -2.742 1 92.12 98 SER A N 1
ATOM 784 C CA . SER A 1 98 ? -3.846 7.902 -3.572 1 92.12 98 SER A CA 1
ATOM 785 C C . SER A 1 98 ? -2.824 7.789 -4.699 1 92.12 98 SER A C 1
ATOM 787 O O . SER A 1 98 ? -2.119 8.75 -5.004 1 92.12 98 SER A O 1
ATOM 789 N N . ASP A 1 99 ? -2.584 6.613 -5.332 1 83.75 99 ASP A N 1
ATOM 790 C CA . ASP A 1 99 ? -1.782 6.355 -6.523 1 83.75 99 ASP A CA 1
ATOM 791 C C . ASP A 1 99 ? -0.29 6.438 -6.211 1 83.75 99 ASP A C 1
ATOM 793 O O . ASP A 1 99 ? 0.529 6.629 -7.113 1 83.75 99 ASP A O 1
ATOM 797 N N . GLY A 1 100 ? 0.05 6.324 -5.062 1 78.19 100 GLY A N 1
ATOM 798 C CA . GLY A 1 100 ? 1.469 6.344 -4.742 1 78.19 100 GLY A CA 1
ATOM 799 C C . GLY A 1 100 ? 2.113 7.699 -4.977 1 78.19 100 GLY A C 1
ATOM 800 O O . GLY A 1 100 ? 3.168 7.789 -5.605 1 78.19 100 GLY A O 1
ATOM 801 N N . VAL A 1 101 ? 1.557 8.727 -4.562 1 73.19 101 VAL A N 1
ATOM 802 C CA . VAL A 1 101 ? 2.078 10.078 -4.734 1 73.19 101 VAL A CA 1
ATOM 803 C C . VAL A 1 101 ? 3.51 10.148 -4.207 1 73.19 101 VAL A C 1
ATOM 805 O O . VAL A 1 101 ? 3.838 9.531 -3.195 1 73.19 101 VAL A O 1
ATOM 808 N N . THR A 1 102 ? 4.234 10.766 -5.012 1 65.62 102 THR A N 1
ATOM 809 C CA . THR A 1 102 ? 5.688 10.828 -4.875 1 65.62 102 THR A CA 1
ATOM 810 C C . THR A 1 102 ? 6.078 11.43 -3.529 1 65.62 102 THR A C 1
ATOM 812 O O . THR A 1 102 ? 5.672 12.547 -3.203 1 65.62 102 THR A O 1
ATOM 815 N N . PRO A 1 103 ? 7.031 10.867 -3.01 1 70.69 103 PRO A N 1
ATOM 816 C CA . PRO A 1 103 ? 7.398 11.227 -1.64 1 70.69 103 PRO A CA 1
ATOM 817 C C . PRO A 1 103 ? 8.195 12.523 -1.564 1 70.69 103 PRO A C 1
ATOM 819 O O . PRO A 1 103 ? 7.918 13.375 -0.719 1 70.69 103 PRO A O 1
ATOM 822 N N . THR A 1 104 ? 8.945 12.844 -2.596 1 79.12 104 THR A N 1
ATOM 823 C CA . THR A 1 104 ? 9.875 13.961 -2.424 1 79.12 104 THR A CA 1
ATOM 824 C C . THR A 1 104 ? 9.141 15.289 -2.451 1 79.12 104 THR A C 1
ATOM 826 O O . THR A 1 104 ? 9.391 16.156 -1.613 1 79.12 104 THR A O 1
ATOM 829 N N . ARG A 1 105 ? 8.172 15.461 -3.363 1 84.75 105 ARG A N 1
ATOM 830 C CA . ARG A 1 105 ? 7.41 16.703 -3.449 1 84.75 105 ARG A CA 1
ATOM 831 C C . ARG A 1 105 ? 6.52 16.875 -2.225 1 84.75 105 ARG A C 1
ATOM 833 O O . ARG A 1 105 ? 6.402 17.984 -1.695 1 84.75 105 ARG A O 1
ATOM 840 N N . LEU A 1 106 ? 5.992 15.844 -1.875 1 89.88 106 LEU A N 1
ATOM 841 C CA . LEU A 1 106 ? 5.117 15.875 -0.707 1 89.88 106 LEU A CA 1
ATOM 842 C C . LEU A 1 106 ? 5.906 16.234 0.55 1 89.88 106 LEU A C 1
ATOM 844 O O . LEU A 1 106 ? 5.449 17.031 1.372 1 89.88 106 LEU A O 1
ATOM 848 N N . SER A 1 107 ? 7.09 15.68 0.677 1 91.44 107 SER A N 1
ATOM 849 C CA . SER A 1 107 ? 7.918 15.953 1.845 1 91.44 107 SER A CA 1
ATOM 850 C C . SER A 1 107 ? 8.312 17.422 1.91 1 91.44 107 SER A C 1
ATOM 852 O O . SER A 1 107 ? 8.312 18.031 2.986 1 91.44 107 SER A O 1
ATOM 854 N N . THR A 1 108 ? 8.625 17.953 0.776 1 90.25 108 THR A N 1
ATOM 855 C CA . THR A 1 108 ? 8.992 19.359 0.696 1 90.25 108 THR A CA 1
ATOM 856 C C . THR A 1 108 ? 7.812 20.25 1.1 1 90.25 108 THR A C 1
ATOM 858 O O . THR A 1 108 ? 7.98 21.203 1.86 1 90.25 108 THR A O 1
ATOM 861 N N . LEU A 1 109 ? 6.699 19.906 0.586 1 93.19 109 LEU A N 1
ATOM 862 C CA . LEU A 1 109 ? 5.484 20.641 0.915 1 93.19 109 LEU A CA 1
ATOM 863 C C . LEU A 1 109 ? 5.203 20.594 2.414 1 93.19 109 LEU A C 1
ATOM 865 O O . LEU A 1 109 ? 4.938 21.625 3.037 1 93.19 109 LEU A O 1
ATOM 869 N N . LEU A 1 110 ? 5.289 19.438 2.982 1 94.12 110 LEU A N 1
ATOM 870 C CA . LEU A 1 110 ? 5 19.25 4.398 1 94.12 110 LEU A CA 1
ATOM 871 C C . LEU A 1 110 ? 6.016 19.984 5.266 1 94.12 110 LEU A C 1
ATOM 873 O O . LEU A 1 110 ? 5.664 20.547 6.312 1 94.12 110 LEU A O 1
ATOM 877 N N . ALA A 1 111 ? 7.27 19.953 4.836 1 93.25 111 ALA A N 1
ATOM 878 C CA . ALA A 1 111 ? 8.312 20.672 5.559 1 93.25 111 ALA A CA 1
ATOM 879 C C . ALA A 1 111 ? 8.008 22.172 5.613 1 93.25 111 ALA A C 1
ATOM 881 O O . ALA A 1 111 ? 8.141 22.797 6.664 1 93.25 111 ALA A O 1
ATOM 882 N N . ARG A 1 112 ? 7.609 22.688 4.492 1 93.12 112 ARG A N 1
ATOM 883 C CA . ARG A 1 112 ? 7.258 24.094 4.418 1 93.12 112 ARG A CA 1
ATOM 884 C C . ARG A 1 112 ? 6.059 24.422 5.309 1 93.12 112 ARG A C 1
ATOM 886 O O . ARG A 1 112 ? 6.031 25.438 5.984 1 93.12 112 ARG A O 1
ATOM 893 N N . CYS A 1 113 ? 5.066 23.547 5.289 1 94.06 113 CYS A N 1
ATOM 894 C CA . CYS A 1 113 ? 3.883 23.734 6.125 1 94.06 113 CYS A CA 1
ATOM 895 C C . CYS A 1 113 ? 4.254 23.719 7.605 1 94.06 113 CYS A C 1
ATOM 897 O O . CYS A 1 113 ? 3.744 24.516 8.383 1 94.06 113 CYS A O 1
ATOM 899 N N . ARG A 1 114 ? 5.082 22.812 7.953 1 92.25 114 ARG A N 1
ATOM 900 C CA . ARG A 1 114 ? 5.535 22.703 9.336 1 92.25 114 ARG A CA 1
ATOM 901 C C . ARG A 1 114 ? 6.25 23.969 9.789 1 92.25 114 ARG A C 1
ATOM 903 O O . ARG A 1 114 ? 6.07 24.422 10.922 1 92.25 114 ARG A O 1
ATOM 910 N N . GLU A 1 115 ? 7.027 24.547 8.961 1 91.81 115 GLU A N 1
ATOM 911 C CA . GLU A 1 115 ? 7.809 25.734 9.273 1 91.81 115 GLU A CA 1
ATOM 912 C C . GLU A 1 115 ? 6.914 26.969 9.367 1 91.81 115 GLU A C 1
ATOM 914 O O . GLU A 1 115 ? 7.059 27.781 10.289 1 91.81 115 GLU A O 1
ATOM 919 N N . GLU A 1 116 ? 5.969 27.094 8.484 1 92 116 GLU A N 1
ATOM 920 C CA . GLU A 1 116 ? 5.18 28.328 8.359 1 92 116 GLU A CA 1
ATOM 921 C C . GLU A 1 116 ? 3.932 28.266 9.234 1 92 116 GLU A C 1
ATOM 923 O O . GLU A 1 116 ? 3.414 29.297 9.656 1 92 116 GLU A O 1
ATOM 928 N N . ASP A 1 117 ? 3.451 27.062 9.453 1 91.69 117 ASP A N 1
ATOM 929 C CA . ASP A 1 117 ? 2.266 26.859 10.281 1 91.69 117 ASP A CA 1
ATOM 930 C C . ASP A 1 117 ? 2.479 25.719 11.281 1 91.69 117 ASP A C 1
ATOM 932 O O . ASP A 1 117 ? 1.751 24.719 11.258 1 91.69 117 ASP A O 1
ATOM 936 N N . PRO A 1 118 ? 3.357 25.891 12.203 1 89.81 118 PRO A N 1
ATOM 937 C CA . PRO A 1 118 ? 3.691 24.812 13.133 1 89.81 118 PRO A CA 1
ATOM 938 C C . PRO A 1 118 ? 2.516 24.422 14.023 1 89.81 118 PRO A C 1
ATOM 940 O O . PRO A 1 118 ? 2.531 23.344 14.625 1 89.81 118 PRO A O 1
ATOM 943 N N . GLU A 1 119 ? 1.472 25.219 14.102 1 88.44 119 GLU A N 1
ATOM 944 C CA . GLU A 1 119 ? 0.324 24.969 14.969 1 88.44 119 GLU A CA 1
ATOM 945 C C . GLU A 1 119 ? -0.688 24.047 14.281 1 88.44 119 GLU A C 1
ATOM 947 O O . GLU A 1 119 ? -1.668 23.641 14.906 1 88.44 119 GLU A O 1
ATOM 952 N N . VAL A 1 120 ? -0.446 23.75 13.055 1 89.12 120 VAL A N 1
ATOM 953 C CA . VAL A 1 120 ? -1.344 22.875 12.312 1 89.12 120 VAL A CA 1
ATOM 954 C C . VAL A 1 120 ? -0.737 21.484 12.219 1 89.12 120 VAL A C 1
ATOM 956 O O . VAL A 1 120 ? 0.382 21.312 11.727 1 89.12 120 VAL A O 1
ATOM 959 N N . GLU A 1 121 ? -1.452 20.547 12.688 1 90.75 121 GLU A N 1
ATOM 960 C CA . GLU A 1 121 ? -1.018 19.156 12.562 1 90.75 121 GLU A CA 1
ATOM 961 C C . GLU A 1 121 ? -1.385 18.594 11.195 1 90.75 121 GLU A C 1
ATOM 963 O O . GLU A 1 121 ? -2.537 18.688 10.766 1 90.75 121 GLU A O 1
ATOM 968 N N . MET A 1 122 ? -0.421 18.078 10.508 1 92.25 122 MET A N 1
ATOM 969 C CA . MET A 1 122 ? -0.667 17.406 9.234 1 92.25 122 MET A CA 1
ATOM 970 C C . MET A 1 122 ? -0.821 15.906 9.422 1 92.25 122 MET A C 1
ATOM 972 O O . MET A 1 122 ? 0.041 15.258 10.016 1 92.25 122 MET A O 1
ATOM 976 N N . ARG A 1 123 ? -1.878 15.344 8.914 1 91.81 123 ARG A N 1
ATOM 977 C CA . ARG A 1 123 ? -2.125 13.906 8.977 1 91.81 123 ARG A CA 1
ATOM 978 C C . ARG A 1 123 ? -2.293 13.32 7.578 1 91.81 123 ARG A C 1
ATOM 980 O O . ARG A 1 123 ? -3.082 13.828 6.773 1 91.81 123 ARG A O 1
ATOM 987 N N . LEU A 1 124 ? -1.559 12.281 7.352 1 93.5 124 LEU A N 1
ATOM 988 C CA . LEU A 1 124 ? -1.586 11.656 6.035 1 93.5 124 LEU A CA 1
ATOM 989 C C . LEU A 1 124 ? -2.367 10.344 6.07 1 93.5 124 LEU A C 1
ATOM 991 O O . LEU A 1 124 ? -2.213 9.547 7 1 93.5 124 LEU A O 1
ATOM 995 N N . PHE A 1 125 ? -3.188 10.172 5.016 1 90.94 125 PHE A N 1
ATOM 996 C CA . PHE A 1 125 ? -3.971 8.953 4.871 1 90.94 125 PHE A CA 1
ATOM 997 C C . PHE A 1 125 ? -3.811 8.375 3.469 1 90.94 125 PHE A C 1
ATOM 999 O O . PHE A 1 125 ? -4.082 9.055 2.477 1 90.94 125 PHE A O 1
ATOM 1006 N N . GLU A 1 126 ? -3.395 7.133 3.402 1 90.81 126 GLU A N 1
ATOM 1007 C CA . GLU A 1 126 ? -3.344 6.449 2.113 1 90.81 126 GLU A CA 1
ATOM 1008 C C . GLU A 1 126 ? -4.605 5.625 1.874 1 90.81 126 GLU A C 1
ATOM 1010 O O . GLU A 1 126 ? -4.906 4.703 2.635 1 90.81 126 GLU A O 1
ATOM 1015 N N . VAL A 1 127 ? -5.309 5.961 0.803 1 88.19 127 VAL A N 1
ATOM 1016 C CA . VAL A 1 127 ? -6.562 5.285 0.497 1 88.19 127 VAL A CA 1
ATOM 1017 C C . VAL A 1 127 ? -6.738 5.184 -1.017 1 88.19 127 VAL A C 1
ATOM 1019 O O . VAL A 1 127 ? -6.188 5.992 -1.768 1 88.19 127 VAL A O 1
ATOM 1022 N N . PRO A 1 128 ? -7.477 4.145 -1.476 1 86.31 128 PRO A N 1
ATOM 1023 C CA . PRO A 1 128 ? -7.797 4.129 -2.904 1 86.31 128 PRO A CA 1
ATOM 1024 C C . PRO A 1 128 ? -8.555 5.375 -3.352 1 86.31 128 PRO A C 1
ATOM 1026 O O . PRO A 1 128 ? -9.227 6.016 -2.543 1 86.31 128 PRO A O 1
ATOM 1029 N N . LEU A 1 129 ? -8.461 5.652 -4.582 1 90.62 129 LEU A N 1
ATOM 1030 C CA . LEU A 1 129 ? -9.039 6.871 -5.141 1 90.62 129 LEU A CA 1
ATOM 1031 C C . LEU A 1 129 ? -10.523 6.973 -4.805 1 90.62 129 LEU A C 1
ATOM 1033 O O . LEU A 1 129 ? -11 8.031 -4.395 1 90.62 129 LEU A O 1
ATOM 1037 N N . GLY A 1 130 ? -11.258 5.891 -5.016 1 89.19 130 GLY A N 1
ATOM 1038 C CA . GLY A 1 130 ? -12.68 5.91 -4.719 1 89.19 130 GLY A CA 1
ATOM 1039 C C . GLY A 1 130 ? -12.992 6.336 -3.297 1 89.19 130 GLY A C 1
ATOM 1040 O O . GLY A 1 130 ? -13.906 7.133 -3.066 1 89.19 130 GLY A O 1
ATOM 1041 N N . LEU A 1 131 ? -12.258 5.871 -2.357 1 85.69 131 LEU A N 1
ATOM 1042 C CA . LEU A 1 131 ? -12.445 6.207 -0.949 1 85.69 131 LEU A CA 1
ATOM 1043 C C . LEU A 1 131 ? -11.969 7.625 -0.661 1 85.69 131 LEU A C 1
ATOM 1045 O O . LEU A 1 131 ? -12.516 8.305 0.21 1 85.69 131 LEU A O 1
ATOM 1049 N N . GLN A 1 132 ? -10.953 8.062 -1.372 1 92 132 GLN A N 1
ATOM 1050 C CA . GLN A 1 132 ? -10.5 9.445 -1.233 1 92 132 GLN A CA 1
ATOM 1051 C C . GLN A 1 132 ? -11.609 10.422 -1.611 1 92 132 GLN A C 1
ATOM 1053 O O . GLN A 1 132 ? -11.898 11.352 -0.859 1 92 132 GLN A O 1
ATOM 1058 N N . ILE A 1 133 ? -12.203 10.133 -2.752 1 92.12 133 ILE A N 1
ATOM 1059 C CA . ILE A 1 133 ? -13.25 11.008 -3.264 1 92.12 133 ILE A CA 1
ATOM 1060 C C . ILE A 1 133 ? -14.445 11 -2.309 1 92.12 133 ILE A C 1
ATOM 1062 O O . ILE A 1 133 ? -14.953 12.055 -1.929 1 92.12 133 ILE A O 1
ATOM 1066 N N . LYS A 1 134 ? -14.836 9.828 -1.921 1 86.06 134 LYS A N 1
ATOM 1067 C CA . LYS A 1 134 ? -15.938 9.703 -0.973 1 86.06 134 LYS A CA 1
ATOM 1068 C C . LYS A 1 134 ? -15.625 10.422 0.336 1 86.06 134 LYS A C 1
ATOM 1070 O O . LYS A 1 134 ? -16.469 11.117 0.886 1 86.06 134 LYS A O 1
ATOM 1075 N N . GLY A 1 135 ? -14.422 10.258 0.82 1 89.12 135 GLY A N 1
ATOM 1076 C CA . GLY A 1 135 ? -14.008 10.875 2.066 1 89.12 135 GLY A CA 1
ATOM 1077 C C . GLY A 1 135 ? -13.961 12.391 1.992 1 89.12 135 GLY A C 1
ATOM 1078 O O . GLY A 1 135 ? -14.234 13.078 2.982 1 89.12 135 GLY A O 1
ATOM 1079 N N . LEU A 1 136 ? -13.594 12.922 0.866 1 91.56 136 LEU A N 1
ATOM 1080 C CA . LEU A 1 136 ? -13.617 14.367 0.673 1 91.56 136 LEU A CA 1
ATOM 1081 C C . LEU A 1 136 ? -15.039 14.898 0.714 1 91.56 136 LEU A C 1
ATOM 1083 O O . LEU A 1 136 ? -15.305 15.938 1.325 1 91.56 136 LEU A O 1
ATOM 1087 N N . HIS A 1 137 ? -15.953 14.164 0.122 1 86.44 137 HIS A N 1
ATOM 1088 C CA . HIS A 1 137 ? -17.359 14.555 0.133 1 86.44 137 HIS A CA 1
ATOM 1089 C C . HIS A 1 137 ? -17.922 14.523 1.547 1 86.44 137 HIS A C 1
ATOM 1091 O O . HIS A 1 137 ? -18.75 15.375 1.909 1 86.44 137 HIS A O 1
ATOM 1097 N N . GLU A 1 138 ? -17.453 13.602 2.283 1 79.25 138 GLU A N 1
ATOM 1098 C CA . GLU A 1 138 ? -18.016 13.375 3.613 1 79.25 138 GLU A CA 1
ATOM 1099 C C . GLU A 1 138 ? -17.203 14.094 4.684 1 79.25 138 GLU A C 1
ATOM 1101 O O . GLU A 1 138 ? -17.375 13.836 5.879 1 79.25 138 GLU A O 1
ATOM 1106 N N . ASP A 1 139 ? -16.266 14.82 4.309 1 81.81 139 ASP A N 1
ATOM 1107 C CA . ASP A 1 139 ? -15.445 15.664 5.184 1 81.81 139 ASP A CA 1
ATOM 1108 C C . ASP A 1 139 ? -14.547 14.82 6.082 1 81.81 139 ASP A C 1
ATOM 1110 O O . ASP A 1 139 ? -14.297 15.18 7.234 1 81.81 139 ASP A O 1
ATOM 1114 N N . LEU A 1 140 ? -14.32 13.656 5.609 1 84.94 140 LEU A N 1
ATOM 1115 C CA . LEU A 1 140 ? -13.344 12.812 6.301 1 84.94 140 LEU A CA 1
ATOM 1116 C C . LEU A 1 140 ? -11.922 13.305 6.043 1 84.94 140 LEU A C 1
ATOM 1118 O O . LEU A 1 140 ? -11.031 13.117 6.879 1 84.94 140 LEU A O 1
ATOM 1122 N N . TYR A 1 141 ? -11.727 13.836 4.867 1 92.88 141 TYR A N 1
ATOM 1123 C CA . TYR A 1 141 ? -10.461 14.445 4.469 1 92.88 141 TYR A CA 1
ATOM 1124 C C . TYR A 1 141 ? -10.664 15.898 4.039 1 92.88 141 TYR A C 1
ATOM 1126 O O . TYR A 1 141 ? -11.727 16.25 3.521 1 92.88 141 TYR A O 1
ATOM 1134 N N . ASP A 1 142 ? -9.648 16.719 4.246 1 91.94 142 ASP A N 1
ATOM 1135 C CA . ASP A 1 142 ? -9.727 18.125 3.877 1 91.94 142 ASP A CA 1
ATOM 1136 C C . ASP A 1 142 ? -9.234 18.344 2.449 1 91.94 142 ASP A C 1
ATOM 1138 O O . ASP A 1 142 ? -9.719 19.234 1.749 1 91.94 142 ASP A O 1
ATOM 1142 N N . VAL A 1 143 ? -8.258 17.547 2.076 1 95.81 143 VAL A N 1
ATOM 1143 C CA . VAL A 1 143 ? -7.617 17.672 0.772 1 95.81 143 VAL A CA 1
ATOM 1144 C C . VAL A 1 143 ? -7.004 16.344 0.354 1 95.81 143 VAL A C 1
ATOM 1146 O O . VAL A 1 143 ? -6.766 15.477 1.194 1 95.81 143 VAL A O 1
ATOM 1149 N N . GLY A 1 144 ? -6.855 16.156 -0.914 1 96 144 GLY A N 1
ATOM 1150 C CA . GLY A 1 144 ? -6.258 14.938 -1.419 1 96 144 GLY A CA 1
ATOM 1151 C C . GLY A 1 144 ? -5.258 15.18 -2.537 1 96 144 GLY A C 1
ATOM 1152 O O . GLY A 1 144 ? -5.285 16.234 -3.184 1 96 144 GLY A O 1
ATOM 1153 N N . PHE A 1 145 ? -4.352 14.297 -2.689 1 95.56 145 PHE A N 1
ATOM 1154 C CA . PHE A 1 145 ? -3.467 14.25 -3.846 1 95.56 145 PHE A CA 1
ATOM 1155 C C . PHE A 1 145 ? -3.645 12.938 -4.609 1 95.56 145 PHE A C 1
ATOM 1157 O O . PHE A 1 145 ? -3.691 11.867 -4.008 1 95.56 145 PHE A O 1
ATOM 1164 N N . SER A 1 146 ? -3.762 13.047 -5.879 1 94.75 146 SER A N 1
ATOM 1165 C CA . SER A 1 146 ? -3.916 11.883 -6.742 1 94.75 146 SER A CA 1
ATOM 1166 C C . SER A 1 146 ? -3.416 12.172 -8.156 1 94.75 146 SER A C 1
ATOM 1168 O O . SER A 1 146 ? -3.158 13.32 -8.5 1 94.75 146 SER A O 1
ATOM 1170 N N . MET A 1 147 ? -3.268 11.156 -8.891 1 93.06 147 MET A N 1
ATOM 1171 C CA . MET A 1 147 ? -2.898 11.336 -10.289 1 93.06 147 MET A CA 1
ATOM 1172 C C . MET A 1 147 ? -4.117 11.195 -11.195 1 93.06 147 MET A C 1
ATOM 1174 O O . MET A 1 147 ? -3.979 11.109 -12.422 1 93.06 147 MET A O 1
ATOM 1178 N N . ALA A 1 148 ? -5.258 11.148 -10.586 1 89.38 148 ALA A N 1
ATOM 1179 C CA . ALA A 1 148 ? -6.504 11.125 -11.352 1 89.38 148 ALA A CA 1
ATOM 1180 C C . ALA A 1 148 ? -6.938 12.539 -11.727 1 89.38 148 ALA A C 1
ATOM 1182 O O . ALA A 1 148 ? -6.902 13.445 -10.898 1 89.38 148 ALA A O 1
ATOM 1183 N N . GLU A 1 149 ? -7.336 12.688 -12.914 1 86.69 149 GLU A N 1
ATOM 1184 C CA . GLU A 1 149 ? -7.688 14.008 -13.43 1 86.69 149 GLU A CA 1
ATOM 1185 C C . GLU A 1 149 ? -9.156 14.328 -13.172 1 86.69 149 GLU A C 1
ATOM 1187 O O . GLU A 1 149 ? -9.586 15.469 -13.352 1 86.69 149 GLU A O 1
ATOM 1192 N N . ASP A 1 150 ? -9.891 13.305 -12.773 1 84.19 150 ASP A N 1
ATOM 1193 C CA . ASP A 1 150 ? -11.312 13.531 -12.547 1 84.19 150 ASP A CA 1
ATOM 1194 C C . ASP A 1 150 ? -11.727 13.07 -11.156 1 84.19 150 ASP A C 1
ATOM 1196 O O . ASP A 1 150 ? -11.516 11.906 -10.789 1 84.19 150 ASP A O 1
ATOM 1200 N N . GLY A 1 151 ? -12.297 13.992 -10.383 1 82 151 GLY A N 1
ATOM 1201 C CA . GLY A 1 151 ? -12.742 13.672 -9.039 1 82 151 GLY A CA 1
ATOM 1202 C C . GLY A 1 151 ? -14.242 13.477 -8.938 1 82 151 GLY A C 1
ATOM 1203 O O . GLY A 1 151 ? -14.758 13.094 -7.887 1 82 151 GLY A O 1
ATOM 1204 N N . GLY A 1 152 ? -14.859 13.703 -10.031 1 84.75 152 GLY A N 1
ATOM 1205 C CA . GLY A 1 152 ? -16.312 13.648 -9.992 1 84.75 152 GLY A CA 1
ATOM 1206 C C . GLY A 1 152 ? -16.953 14.945 -9.539 1 84.75 152 GLY A C 1
ATOM 1207 O O . GLY A 1 152 ? -16.25 15.914 -9.234 1 84.75 152 GLY A O 1
ATOM 1208 N N . ASP A 1 153 ? -18.281 14.969 -9.398 1 86 153 ASP A N 1
ATOM 1209 C CA . ASP A 1 153 ? -19.031 16.172 -9.047 1 86 153 ASP A CA 1
ATOM 1210 C C . ASP A 1 153 ? -18.719 16.609 -7.621 1 86 153 ASP A C 1
ATOM 1212 O O . ASP A 1 153 ? -18.641 15.781 -6.711 1 86 153 ASP A O 1
ATOM 1216 N N . GLY A 1 154 ? -18.5 17.891 -7.512 1 93.06 154 GLY A N 1
ATOM 1217 C CA . GLY A 1 154 ? -18.297 18.469 -6.188 1 93.06 154 GLY A CA 1
ATOM 1218 C C . GLY A 1 154 ? -16.859 18.469 -5.746 1 93.06 154 GLY A C 1
ATOM 1219 O O . GLY A 1 154 ? -16.531 18.984 -4.672 1 93.06 154 GLY A O 1
ATOM 1220 N N . ILE A 1 155 ? -16.078 17.891 -6.555 1 95.5 155 ILE A N 1
ATOM 1221 C CA . ILE A 1 155 ? -14.648 17.891 -6.23 1 95.5 155 ILE A CA 1
ATOM 1222 C C . ILE A 1 155 ? -13.883 18.75 -7.227 1 95.5 155 ILE A C 1
ATOM 1224 O O . ILE A 1 155 ? -14.031 18.594 -8.438 1 95.5 155 ILE A O 1
ATOM 1228 N N . LEU A 1 156 ? -13.141 19.734 -6.742 1 95.81 156 LEU A N 1
ATOM 1229 C CA . LEU A 1 156 ? -12.25 20.547 -7.555 1 95.81 156 LEU A CA 1
ATOM 1230 C C . LEU A 1 156 ? -10.891 19.875 -7.711 1 95.81 156 LEU A C 1
ATOM 1232 O O . LEU A 1 156 ? -10.297 19.438 -6.73 1 95.81 156 LEU A O 1
ATOM 1236 N N . VAL A 1 157 ? -10.461 19.75 -8.875 1 95.69 157 VAL A N 1
ATOM 1237 C CA . VAL A 1 157 ? -9.18 19.125 -9.211 1 95.69 157 VAL A CA 1
ATOM 1238 C C . VAL A 1 157 ? -8.25 20.156 -9.836 1 95.69 157 VAL A C 1
ATOM 1240 O O . VAL A 1 157 ? -8.57 20.766 -10.859 1 95.69 157 VAL A O 1
ATOM 1243 N N . THR A 1 158 ? -7.102 20.422 -9.242 1 94.81 158 THR A N 1
ATOM 1244 C CA . THR A 1 158 ? -6.117 21.375 -9.742 1 94.81 158 THR A CA 1
ATOM 1245 C C . THR A 1 158 ? -4.738 20.734 -9.836 1 94.81 158 THR A C 1
ATOM 1247 O O . THR A 1 158 ? -4.344 19.969 -8.945 1 94.81 158 THR A O 1
ATOM 1250 N N . PRO A 1 159 ? -4.023 21.016 -10.891 1 94.06 159 PRO A N 1
ATOM 1251 C CA . PRO A 1 159 ? -2.666 20.469 -10.953 1 94.06 159 PRO A CA 1
ATOM 1252 C C . PRO A 1 159 ? -1.788 20.938 -9.797 1 94.06 159 PRO A C 1
ATOM 1254 O O . PRO A 1 159 ? -1.785 22.125 -9.453 1 94.06 159 PRO A O 1
ATOM 1257 N N . ALA A 1 160 ? -1.128 20.047 -9.148 1 93.62 160 ALA A N 1
ATOM 1258 C CA . ALA A 1 160 ? -0.217 20.359 -8.055 1 93.62 160 ALA A CA 1
ATOM 1259 C C . ALA A 1 160 ? 1.229 20.422 -8.539 1 93.62 160 ALA A C 1
ATOM 1261 O O . ALA A 1 160 ? 1.914 21.438 -8.344 1 93.62 160 ALA A O 1
ATOM 1262 N N . TRP A 1 161 ? 1.703 19.312 -9.125 1 91.56 161 TRP A N 1
ATOM 1263 C CA . TRP A 1 161 ? 3.051 19.266 -9.688 1 91.56 161 TRP A CA 1
ATOM 1264 C C . TRP A 1 161 ? 3.152 18.188 -10.773 1 91.56 161 TRP A C 1
ATOM 1266 O O . TRP A 1 161 ? 2.217 17.422 -10.977 1 91.56 161 TRP A O 1
ATOM 1276 N N . GLU A 1 162 ? 4.293 18.203 -11.492 1 91.12 162 GLU A N 1
ATOM 1277 C CA . GLU A 1 162 ? 4.539 17.266 -12.586 1 91.12 162 GLU A CA 1
ATOM 1278 C C . GLU A 1 162 ? 5.871 16.547 -12.398 1 91.12 162 GLU A C 1
ATOM 1280 O O . GLU A 1 162 ? 6.789 17.078 -11.773 1 91.12 162 GLU A O 1
ATOM 1285 N N . ASP A 1 163 ? 5.844 15.367 -12.891 1 89.69 163 ASP A N 1
ATOM 1286 C CA . ASP A 1 163 ? 7.051 14.539 -12.93 1 89.69 163 ASP A CA 1
ATOM 1287 C C . ASP A 1 163 ? 7.254 13.93 -14.312 1 89.69 163 ASP A C 1
ATOM 1289 O O . ASP A 1 163 ? 6.289 13.523 -14.969 1 89.69 163 ASP A O 1
ATOM 1293 N N . GLU A 1 164 ? 8.508 13.883 -14.633 1 93.88 164 GLU A N 1
ATOM 1294 C CA . GLU A 1 164 ? 8.789 13.258 -15.93 1 93.88 164 GLU A CA 1
ATOM 1295 C C . GLU A 1 164 ? 8.672 11.742 -15.844 1 93.88 164 GLU A C 1
ATOM 1297 O O . GLU A 1 164 ? 9.18 11.117 -14.906 1 93.88 164 GLU A O 1
ATOM 1302 N N . LEU A 1 165 ? 7.934 11.211 -16.828 1 95.75 165 LEU A N 1
ATOM 1303 C CA . LEU A 1 165 ? 7.848 9.758 -16.938 1 95.75 165 LEU A CA 1
ATOM 1304 C C . LEU A 1 165 ? 9.148 9.18 -17.469 1 95.75 165 LEU A C 1
ATOM 1306 O O . LEU A 1 165 ? 9.664 9.641 -18.5 1 95.75 165 LEU A O 1
ATOM 1310 N N . MET A 1 166 ? 9.656 8.195 -16.812 1 96.44 166 MET A N 1
ATOM 1311 C CA . MET A 1 166 ? 10.891 7.523 -17.219 1 96.44 166 MET A CA 1
ATOM 1312 C C . MET A 1 166 ? 10.703 6.012 -17.219 1 96.44 166 MET A C 1
ATOM 1314 O O . MET A 1 166 ? 9.695 5.5 -16.734 1 96.44 166 MET A O 1
ATOM 1318 N N . VAL A 1 167 ? 11.664 5.367 -17.781 1 97.31 167 VAL A N 1
ATOM 1319 C CA . VAL A 1 167 ? 11.68 3.908 -17.766 1 97.31 167 VAL A CA 1
ATOM 1320 C C . VAL A 1 167 ? 12.656 3.404 -16.703 1 97.31 167 VAL A C 1
ATOM 1322 O O . VAL A 1 167 ? 13.805 3.854 -16.641 1 97.31 167 VAL A O 1
ATOM 1325 N N . ALA A 1 168 ? 12.148 2.645 -15.797 1 96.38 168 ALA A N 1
ATOM 1326 C CA . ALA A 1 168 ? 13.008 1.91 -14.867 1 96.38 168 ALA A CA 1
ATOM 1327 C C . ALA A 1 168 ? 13.547 0.637 -15.516 1 96.38 168 ALA A C 1
ATOM 1329 O O . ALA A 1 168 ? 12.773 -0.221 -15.953 1 96.38 168 ALA A O 1
ATOM 1330 N N . VAL A 1 169 ? 14.844 0.494 -15.555 1 96.88 169 VAL A N 1
ATOM 1331 C CA . VAL A 1 169 ? 15.5 -0.554 -16.328 1 96.88 169 VAL A CA 1
ATOM 1332 C C . VAL A 1 169 ? 16.438 -1.356 -15.43 1 96.88 169 VAL A C 1
ATOM 1334 O O . VAL A 1 169 ? 17.172 -0.783 -14.625 1 96.88 169 VAL A O 1
ATOM 1337 N N . PRO A 1 170 ? 16.297 -2.777 -15.508 1 95.56 170 PRO A N 1
ATOM 1338 C CA . PRO A 1 170 ? 17.297 -3.555 -14.789 1 95.56 170 PRO A CA 1
ATOM 1339 C C . PRO A 1 170 ? 18.734 -3.189 -15.203 1 95.56 170 PRO A C 1
ATOM 1341 O O . PRO A 1 170 ? 18.969 -2.865 -16.359 1 95.56 170 PRO A O 1
ATOM 1344 N N . ALA A 1 171 ? 19.531 -3.506 -14.164 1 90.44 171 ALA A N 1
ATOM 1345 C CA . ALA A 1 171 ? 20.953 -3.283 -14.461 1 90.44 171 ALA A CA 1
ATOM 1346 C C . ALA A 1 171 ? 21.422 -4.215 -15.57 1 90.44 171 ALA A C 1
ATOM 1348 O O . ALA A 1 171 ? 20.984 -5.355 -15.664 1 90.44 171 ALA A O 1
ATOM 1349 N N . ARG A 1 172 ? 22.031 -3.811 -16.578 1 89.81 172 ARG A N 1
ATOM 1350 C CA . ARG A 1 172 ? 22.641 -4.566 -17.656 1 89.81 172 ARG A CA 1
ATOM 1351 C C . ARG A 1 172 ? 21.625 -4.914 -18.734 1 89.81 172 ARG A C 1
ATOM 1353 O O . ARG A 1 172 ? 21.875 -5.801 -19.562 1 89.81 172 ARG A O 1
ATOM 1360 N N . HIS A 1 173 ? 20.484 -4.473 -18.672 1 95.19 173 HIS A N 1
ATOM 1361 C CA . HIS A 1 173 ? 19.453 -4.707 -19.672 1 95.19 173 HIS A CA 1
ATOM 1362 C C . HIS A 1 173 ? 19.859 -4.117 -21.031 1 95.19 173 HIS A C 1
ATOM 1364 O O . HIS A 1 173 ? 20.422 -3.027 -21.094 1 95.19 173 HIS A O 1
ATOM 1370 N N . PRO A 1 174 ? 19.531 -4.73 -22.094 1 95.25 174 PRO A N 1
ATOM 1371 C CA . PRO A 1 174 ? 19.938 -4.281 -23.422 1 95.25 174 PRO A CA 1
ATOM 1372 C C . PRO A 1 174 ? 19.422 -2.887 -23.766 1 95.25 174 PRO A C 1
ATOM 1374 O O . PRO A 1 174 ? 20.047 -2.152 -24.516 1 95.25 174 PRO A O 1
ATOM 1377 N N . VAL A 1 175 ? 18.375 -2.553 -23.266 1 96.12 175 VAL A N 1
ATOM 1378 C CA . VAL A 1 175 ? 17.734 -1.282 -23.594 1 96.12 175 VAL A CA 1
ATOM 1379 C C . VAL A 1 175 ? 18.594 -0.126 -23.094 1 96.12 175 VAL A C 1
ATOM 1381 O O . VAL A 1 175 ? 18.438 1.011 -23.547 1 96.12 175 VAL A O 1
ATOM 1384 N N . LEU A 1 176 ? 19.547 -0.424 -22.203 1 95.62 176 LEU A N 1
ATOM 1385 C CA . LEU A 1 176 ? 20.422 0.603 -21.641 1 95.62 176 LEU A CA 1
ATOM 1386 C C . LEU A 1 176 ? 21.406 1.105 -22.703 1 95.62 176 LEU A C 1
ATOM 1388 O O . LEU A 1 176 ? 22.094 2.111 -22.484 1 95.62 176 LEU A O 1
ATOM 1392 N N . ALA A 1 177 ? 21.453 0.47 -23.766 1 95.5 177 ALA A N 1
ATOM 1393 C CA . ALA A 1 177 ? 22.281 0.937 -24.891 1 95.5 177 ALA A CA 1
ATOM 1394 C C . ALA A 1 177 ? 21.75 2.264 -25.438 1 95.5 177 ALA A C 1
ATOM 1396 O O . ALA A 1 177 ? 22.516 3.047 -26.016 1 95.5 177 ALA A O 1
ATOM 1397 N N . PHE A 1 178 ? 20.484 2.5 -25.266 1 96.06 178 PHE A N 1
ATOM 1398 C CA . PHE A 1 178 ? 19.891 3.766 -25.672 1 96.06 178 PHE A CA 1
ATOM 1399 C C . PHE A 1 178 ? 20.141 4.848 -24.625 1 96.06 178 PHE A C 1
ATOM 1401 O O . PHE A 1 178 ? 19.922 4.629 -23.438 1 96.06 178 PHE A O 1
ATOM 1408 N N . LYS A 1 179 ? 20.609 5.961 -24.969 1 93.75 179 LYS A N 1
ATOM 1409 C CA . LYS A 1 179 ? 20.688 7.098 -24.047 1 93.75 179 LYS A CA 1
ATOM 1410 C C . LYS A 1 179 ? 19.297 7.566 -23.625 1 93.75 179 LYS A C 1
ATOM 1412 O O . LYS A 1 179 ? 19.062 7.871 -22.453 1 93.75 179 LYS A O 1
ATOM 1417 N N . GLN A 1 180 ? 18.484 7.688 -24.578 1 97.12 180 GLN A N 1
ATOM 1418 C CA . GLN A 1 180 ? 17.031 7.855 -24.422 1 97.12 180 GLN A CA 1
ATOM 1419 C C . GLN A 1 180 ? 16.266 6.75 -25.141 1 97.12 180 GLN A C 1
ATOM 1421 O O . GLN A 1 180 ? 16.5 6.488 -26.312 1 97.12 180 GLN A O 1
ATOM 1426 N N . VAL A 1 181 ? 15.375 6.105 -24.469 1 97.44 181 VAL A N 1
ATOM 1427 C CA . VAL A 1 181 ? 14.758 4.887 -25 1 97.44 181 VAL A CA 1
ATOM 1428 C C . VAL A 1 181 ? 13.469 5.234 -25.734 1 97.44 181 VAL A C 1
ATOM 1430 O O . VAL A 1 181 ? 12.562 5.844 -25.141 1 97.44 181 VAL A O 1
ATOM 1433 N N . PRO A 1 182 ? 13.367 4.938 -26.984 1 96.06 182 PRO A N 1
ATOM 1434 C CA . PRO A 1 182 ? 12.062 5.094 -27.625 1 96.06 182 PRO A CA 1
ATOM 1435 C C . PRO A 1 182 ? 10.969 4.266 -26.953 1 96.06 182 PRO A C 1
ATOM 1437 O O . PRO A 1 182 ? 11.195 3.109 -26.594 1 96.06 182 PRO A O 1
ATOM 1440 N N . LEU A 1 183 ? 9.82 4.844 -26.797 1 95.06 183 LEU A N 1
ATOM 1441 C CA . LEU A 1 183 ? 8.711 4.16 -26.141 1 95.06 183 LEU A CA 1
ATOM 1442 C C . LEU A 1 183 ? 8.367 2.863 -26.859 1 95.06 183 LEU A C 1
ATOM 1444 O O . LEU A 1 183 ? 8.031 1.861 -26.234 1 95.06 183 LEU A O 1
ATOM 1448 N N . LYS A 1 184 ? 8.453 2.879 -28.172 1 94.31 184 LYS A N 1
ATOM 1449 C CA . LYS A 1 184 ? 8.18 1.688 -28.969 1 94.31 184 LYS A CA 1
ATOM 1450 C C . LYS A 1 184 ? 9.125 0.546 -28.594 1 94.31 184 LYS A C 1
ATOM 1452 O O . LYS A 1 184 ? 8.734 -0.623 -28.625 1 94.31 184 LYS A O 1
ATOM 1457 N N . GLU A 1 185 ? 10.336 0.875 -28.312 1 95.38 185 GLU A N 1
ATOM 1458 C CA . GLU A 1 185 ? 11.312 -0.124 -27.891 1 95.38 185 GLU A CA 1
ATOM 1459 C C . GLU A 1 185 ? 10.969 -0.7 -26.531 1 95.38 185 GLU A C 1
ATOM 1461 O O . GLU A 1 185 ? 11.141 -1.897 -26.297 1 95.38 185 GLU A O 1
ATOM 1466 N N . VAL A 1 186 ? 10.484 0.163 -25.594 1 96.38 186 VAL A N 1
ATOM 1467 C CA . VAL A 1 186 ? 10.086 -0.253 -24.266 1 96.38 186 VAL A CA 1
ATOM 1468 C C . VAL A 1 186 ? 8.984 -1.31 -24.359 1 96.38 186 VAL A C 1
ATOM 1470 O O . VAL A 1 186 ? 8.984 -2.283 -23.594 1 96.38 186 VAL A O 1
ATOM 1473 N N . LEU A 1 187 ? 8.141 -1.155 -25.328 1 95.75 187 LEU A N 1
ATOM 1474 C CA . LEU A 1 187 ? 6.953 -1.999 -25.453 1 95.75 187 LEU A CA 1
ATOM 1475 C C . LEU A 1 187 ? 7.32 -3.381 -25.984 1 95.75 187 LEU A C 1
ATOM 1477 O O . LEU A 1 187 ? 6.484 -4.289 -25.984 1 95.75 187 LEU A O 1
ATOM 1481 N N . ARG A 1 188 ? 8.547 -3.598 -26.328 1 95.31 188 ARG A N 1
ATOM 1482 C CA . ARG A 1 188 ? 9 -4.898 -26.812 1 95.31 188 ARG A CA 1
ATOM 1483 C C . ARG A 1 188 ? 9.344 -5.82 -25.641 1 95.31 188 ARG A C 1
ATOM 1485 O O . ARG A 1 188 ? 9.539 -7.023 -25.844 1 95.31 188 ARG A O 1
ATOM 1492 N N . TYR A 1 189 ? 9.398 -5.266 -24.516 1 96.25 189 TYR A N 1
ATOM 1493 C CA . TYR A 1 189 ? 9.773 -6.023 -23.328 1 96.25 189 TYR A CA 1
ATOM 1494 C C . TYR A 1 189 ? 8.625 -6.066 -22.328 1 96.25 189 TYR A C 1
ATOM 1496 O O . TYR A 1 189 ? 7.754 -5.195 -22.344 1 96.25 189 TYR A O 1
ATOM 1504 N N . PRO A 1 190 ? 8.625 -7.098 -21.422 1 95.62 190 PRO A N 1
ATOM 1505 C CA . PRO A 1 190 ? 7.594 -7.141 -20.375 1 95.62 190 PRO A CA 1
ATOM 1506 C C . PRO A 1 190 ? 7.629 -5.918 -19.453 1 95.62 190 PRO A C 1
ATOM 1508 O O . PRO A 1 190 ? 8.711 -5.434 -19.109 1 95.62 190 PRO A O 1
ATOM 1511 N N . LEU A 1 191 ? 6.387 -5.496 -19.109 1 97.25 191 LEU A N 1
ATOM 1512 C CA . LEU A 1 191 ? 6.266 -4.301 -18.297 1 97.25 191 LEU A CA 1
ATOM 1513 C C . LEU A 1 191 ? 5.582 -4.617 -16.969 1 97.25 191 LEU A C 1
ATOM 1515 O O . LEU A 1 191 ? 4.633 -5.402 -16.922 1 97.25 191 LEU A O 1
ATOM 1519 N N . ALA A 1 192 ? 6.156 -4.086 -15.922 1 96.5 192 ALA A N 1
ATOM 1520 C CA . ALA A 1 192 ? 5.418 -3.953 -14.672 1 96.5 192 ALA A CA 1
ATOM 1521 C C . ALA A 1 192 ? 4.676 -2.623 -14.609 1 96.5 192 ALA A C 1
ATOM 1523 O O . ALA A 1 192 ? 5.297 -1.557 -14.617 1 96.5 192 ALA A O 1
ATOM 1524 N N . LEU A 1 193 ? 3.318 -2.699 -14.539 1 96.19 193 LEU A N 1
ATOM 1525 C CA . LEU A 1 193 ? 2.498 -1.494 -14.516 1 96.19 193 LEU A CA 1
ATOM 1526 C C . LEU A 1 193 ? 1.652 -1.438 -13.25 1 96.19 193 LEU A C 1
ATOM 1528 O O . LEU A 1 193 ? 1.491 -2.449 -12.555 1 96.19 193 LEU A O 1
ATOM 1532 N N . GLY A 1 194 ? 1.226 -0.266 -12.922 1 93.69 194 GLY A N 1
ATOM 1533 C CA . GLY A 1 194 ? 0.358 -0.114 -11.766 1 93.69 194 GLY A CA 1
ATOM 1534 C C . GLY A 1 194 ? -0.99 -0.789 -11.938 1 93.69 194 GLY A C 1
ATOM 1535 O O . GLY A 1 194 ? -1.569 -0.761 -13.023 1 93.69 194 GLY A O 1
ATOM 1536 N N . ASP A 1 195 ? -1.404 -1.382 -10.852 1 91.56 195 ASP A N 1
ATOM 1537 C CA . ASP A 1 195 ? -2.742 -1.965 -10.844 1 91.56 195 ASP A CA 1
ATOM 1538 C C . ASP A 1 195 ? -3.812 -0.885 -10.992 1 91.56 195 ASP A C 1
ATOM 1540 O O . ASP A 1 195 ? -3.869 0.053 -10.195 1 91.56 195 ASP A O 1
ATOM 1544 N N . PRO A 1 196 ? -4.719 -1.016 -11.898 1 89.12 196 PRO A N 1
ATOM 1545 C CA . PRO A 1 196 ? -5.695 0.044 -12.164 1 89.12 196 PRO A CA 1
ATOM 1546 C C . PRO A 1 196 ? -6.688 0.226 -11.016 1 89.12 196 PRO A C 1
ATOM 1548 O O . PRO A 1 196 ? -7.328 1.275 -10.906 1 89.12 196 PRO A O 1
ATOM 1551 N N . ALA A 1 197 ? -6.844 -0.741 -10.195 1 82.62 197 ALA A N 1
ATOM 1552 C CA . ALA A 1 197 ? -7.77 -0.625 -9.078 1 82.62 197 ALA A CA 1
ATOM 1553 C C . ALA A 1 197 ? -7.125 0.101 -7.898 1 82.62 197 ALA A C 1
ATOM 1555 O O . ALA A 1 197 ? -7.805 0.782 -7.133 1 82.62 197 ALA A O 1
ATOM 1556 N N . VAL A 1 198 ? -5.871 -0.02 -7.805 1 84.56 198 VAL A N 1
ATOM 1557 C CA . VAL A 1 198 ? -5.156 0.529 -6.656 1 84.56 198 VAL A CA 1
ATOM 1558 C C . VAL A 1 198 ? -4.48 1.842 -7.047 1 84.56 198 VAL A C 1
ATOM 1560 O O . VAL A 1 198 ? -4.488 2.805 -6.277 1 84.56 198 VAL A O 1
ATOM 1563 N N . CYS A 1 199 ? -3.934 1.793 -8.203 1 90.25 199 CYS A N 1
ATOM 1564 C CA . CYS A 1 199 ? -3.223 2.951 -8.734 1 90.25 199 CYS A CA 1
ATOM 1565 C C . CYS A 1 199 ? -3.982 3.57 -9.898 1 90.25 199 CYS A C 1
ATOM 1567 O O . CYS A 1 199 ? -3.41 3.803 -10.969 1 90.25 199 CYS A O 1
ATOM 1569 N N . GLU A 1 200 ? -5.191 3.895 -9.633 1 90.06 200 GLU A N 1
ATOM 1570 C CA . GLU A 1 200 ? -6.105 4.246 -10.719 1 90.06 200 GLU A CA 1
ATOM 1571 C C . GLU A 1 200 ? -5.594 5.449 -11.5 1 90.06 200 GLU A C 1
ATOM 1573 O O . GLU A 1 200 ? -5.508 5.406 -12.734 1 90.06 200 GLU A O 1
ATOM 1578 N N . GLY A 1 201 ? -5.258 6.5 -10.844 1 92.38 201 GLY A N 1
ATOM 1579 C CA . GLY A 1 201 ? -4.809 7.707 -11.516 1 92.38 201 GLY A CA 1
ATOM 1580 C C . GLY A 1 201 ? -3.523 7.512 -12.297 1 92.38 201 GLY A C 1
ATOM 1581 O O . GLY A 1 201 ? -3.412 7.961 -13.438 1 92.38 201 GLY A O 1
ATOM 1582 N N . HIS A 1 202 ? -2.598 6.855 -11.711 1 93.06 202 HIS A N 1
ATOM 1583 C CA . HIS A 1 202 ? -1.337 6.57 -12.383 1 93.06 202 HIS A CA 1
ATOM 1584 C C . HIS A 1 202 ? -1.555 5.688 -13.609 1 93.06 202 HIS A C 1
ATOM 1586 O O . HIS A 1 202 ? -1.018 5.969 -14.68 1 93.06 202 HIS A O 1
ATOM 1592 N N . ALA A 1 203 ? -2.34 4.629 -13.398 1 93.94 203 ALA A N 1
ATOM 1593 C CA . ALA A 1 203 ? -2.621 3.695 -14.484 1 93.94 203 ALA A CA 1
ATOM 1594 C C . ALA A 1 203 ? -3.293 4.402 -15.656 1 93.94 203 ALA A C 1
ATOM 1596 O O . ALA A 1 203 ? -2.955 4.156 -16.812 1 93.94 203 ALA A O 1
ATOM 1597 N N . ARG A 1 204 ? -4.188 5.281 -15.383 1 93.19 204 ARG A N 1
ATOM 1598 C CA . ARG A 1 204 ? -4.895 6.012 -16.422 1 93.19 204 ARG A CA 1
ATOM 1599 C C . ARG A 1 204 ? -3.941 6.895 -17.219 1 93.19 204 ARG A C 1
ATOM 1601 O O . ARG A 1 204 ? -4.02 6.949 -18.453 1 93.19 204 ARG A O 1
ATOM 1608 N N . GLN A 1 205 ? -3.105 7.594 -16.562 1 94.12 205 GLN A N 1
ATOM 1609 C CA . GLN A 1 205 ? -2.166 8.461 -17.266 1 94.12 205 GLN A CA 1
ATOM 1610 C C . GLN A 1 205 ? -1.197 7.652 -18.125 1 94.12 205 GLN A C 1
ATOM 1612 O O . GLN A 1 205 ? -0.914 8.016 -19.266 1 94.12 205 GLN A O 1
ATOM 1617 N N . ILE A 1 206 ? -0.728 6.512 -17.609 1 94.75 206 ILE A N 1
ATOM 1618 C CA . ILE A 1 206 ? 0.172 5.648 -18.359 1 94.75 206 ILE A CA 1
ATOM 1619 C C . ILE A 1 206 ? -0.546 5.117 -19.594 1 94.75 206 ILE A C 1
ATOM 1621 O O . ILE A 1 206 ? 0.015 5.113 -20.703 1 94.75 206 ILE A O 1
ATOM 1625 N N . ASP A 1 207 ? -1.778 4.707 -19.391 1 93.5 207 ASP A N 1
ATOM 1626 C CA . ASP A 1 207 ? -2.566 4.172 -20.5 1 93.5 207 ASP A CA 1
ATOM 1627 C C . ASP A 1 207 ? -2.748 5.211 -21.609 1 93.5 207 ASP A C 1
ATOM 1629 O O . ASP A 1 207 ? -2.746 4.875 -22.797 1 93.5 207 ASP A O 1
ATOM 1633 N N . ARG A 1 208 ? -2.916 6.422 -21.219 1 91.94 208 ARG A N 1
ATOM 1634 C CA . ARG A 1 208 ? -3.07 7.5 -22.203 1 91.94 208 ARG A CA 1
ATOM 1635 C C . ARG A 1 208 ? -1.83 7.625 -23.078 1 91.94 208 ARG A C 1
ATOM 1637 O O . ARG A 1 208 ? -1.938 7.891 -24.281 1 91.94 208 ARG A O 1
ATOM 1644 N N . PHE A 1 209 ? -0.686 7.426 -22.469 1 91.88 209 PHE A N 1
ATOM 1645 C CA . PHE A 1 209 ? 0.564 7.504 -23.203 1 91.88 209 PHE A CA 1
ATOM 1646 C C . PHE A 1 209 ? 0.721 6.297 -24.125 1 91.88 209 PHE A C 1
ATOM 1648 O O . PHE A 1 209 ? 1.163 6.434 -25.266 1 91.88 209 PHE A O 1
ATOM 1655 N N . LEU A 1 210 ? 0.3 5.145 -23.594 1 93 210 LEU A N 1
ATOM 1656 C CA . LEU A 1 210 ? 0.507 3.9 -24.312 1 93 210 LEU A CA 1
ATOM 1657 C C . LEU A 1 210 ? -0.49 3.773 -25.469 1 93 210 LEU A C 1
ATOM 1659 O O . LEU A 1 210 ? -0.193 3.146 -26.484 1 93 210 LEU A O 1
ATOM 1663 N N . ARG A 1 211 ? -1.635 4.309 -25.312 1 89.56 211 ARG A N 1
ATOM 1664 C CA . ARG A 1 211 ? -2.686 4.227 -26.312 1 89.56 211 ARG A CA 1
ATOM 1665 C C . ARG A 1 211 ? -2.291 4.977 -27.594 1 89.56 211 ARG A C 1
ATOM 1667 O O . ARG A 1 211 ? -2.85 4.73 -28.656 1 89.56 211 ARG A O 1
ATOM 1674 N N . LYS A 1 212 ? -1.403 5.848 -27.5 1 85.62 212 LYS A N 1
ATOM 1675 C CA . LYS A 1 212 ? -0.954 6.621 -28.656 1 85.62 212 LYS A CA 1
ATOM 1676 C C . LYS A 1 212 ? -0.122 5.762 -29.609 1 85.62 212 LYS A C 1
ATOM 1678 O O . LYS A 1 212 ? 0.142 6.16 -30.734 1 85.62 212 LYS A O 1
ATOM 1683 N N . LEU A 1 213 ? 0.189 4.656 -29.109 1 88.19 213 LEU A N 1
ATOM 1684 C CA . LEU A 1 213 ? 1.017 3.756 -29.906 1 88.19 213 LEU A CA 1
ATOM 1685 C C . LEU A 1 213 ? 0.181 2.617 -30.484 1 88.19 213 LEU A C 1
ATOM 1687 O O . LEU A 1 213 ? -0.851 2.25 -29.922 1 88.19 213 LEU A O 1
ATOM 1691 N N . ASP A 1 214 ? 0.563 2.096 -31.562 1 87.75 214 ASP A N 1
ATOM 1692 C CA . ASP A 1 214 ? -0.147 1.016 -32.25 1 87.75 214 ASP A CA 1
ATOM 1693 C C . ASP A 1 214 ? 0.282 -0.347 -31.703 1 87.75 214 ASP A C 1
ATOM 1695 O O . ASP A 1 214 ? -0.149 -1.385 -32.219 1 87.75 214 ASP A O 1
ATOM 1699 N N . GLN A 1 215 ? 0.983 -0.325 -30.75 1 89.81 215 GLN A N 1
ATOM 1700 C CA . GLN A 1 215 ? 1.5 -1.571 -30.188 1 89.81 215 GLN A CA 1
ATOM 1701 C C . GLN A 1 215 ? 0.934 -1.83 -28.797 1 89.81 215 GLN A C 1
ATOM 1703 O O . GLN A 1 215 ? 0.88 -0.922 -27.969 1 89.81 215 GLN A O 1
ATOM 1708 N N . GLU A 1 216 ? 0.541 -3.059 -28.562 1 90.44 216 GLU A N 1
ATOM 1709 C CA . GLU A 1 216 ? 0.051 -3.443 -27.25 1 90.44 216 GLU A CA 1
ATOM 1710 C C . GLU A 1 216 ? 1.205 -3.791 -26.312 1 90.44 216 GLU A C 1
ATOM 1712 O O . GLU A 1 216 ? 2.111 -4.539 -26.688 1 90.44 216 GLU A O 1
ATOM 1717 N N . PRO A 1 217 ? 1.13 -3.293 -25.172 1 92.56 217 PRO A N 1
ATOM 1718 C CA . PRO A 1 217 ? 2.215 -3.598 -24.234 1 92.56 217 PRO A CA 1
ATOM 1719 C C . PRO A 1 217 ? 2.184 -5.043 -23.75 1 92.56 217 PRO A C 1
ATOM 1721 O O . PRO A 1 217 ? 1.106 -5.629 -23.594 1 92.56 217 PRO A O 1
ATOM 1724 N N . LEU A 1 218 ? 3.318 -5.574 -23.578 1 92.31 218 LEU A N 1
ATOM 1725 C CA . LEU A 1 218 ? 3.455 -6.848 -22.891 1 92.31 218 LEU A CA 1
ATOM 1726 C C . LEU A 1 218 ? 3.471 -6.645 -21.375 1 92.31 218 LEU A C 1
ATOM 1728 O O . LEU A 1 218 ? 4.453 -6.141 -20.828 1 92.31 218 LEU A O 1
ATOM 1732 N N . ILE A 1 219 ? 2.443 -7.078 -20.75 1 92.19 219 ILE A N 1
ATOM 1733 C CA . ILE A 1 219 ? 2.34 -6.84 -19.312 1 92.19 219 ILE A CA 1
ATOM 1734 C C . ILE A 1 219 ? 2.82 -8.07 -18.547 1 92.19 219 ILE A C 1
ATOM 1736 O O . ILE A 1 219 ? 2.176 -9.117 -18.578 1 92.19 219 ILE A O 1
ATOM 1740 N N . ALA A 1 220 ? 3.977 -7.891 -17.906 1 93.19 220 ALA A N 1
ATOM 1741 C CA . ALA A 1 220 ? 4.445 -8.953 -17.016 1 93.19 220 ALA A CA 1
ATOM 1742 C C . ALA A 1 220 ? 3.551 -9.078 -15.797 1 93.19 220 ALA A C 1
ATOM 1744 O O . ALA A 1 220 ? 3.094 -10.172 -15.461 1 93.19 220 ALA A O 1
ATOM 1745 N N . GLN A 1 221 ? 3.291 -7.898 -15.172 1 93.12 221 GLN A N 1
ATOM 1746 C CA . GLN A 1 221 ? 2.436 -7.891 -13.992 1 93.12 221 GLN A CA 1
ATOM 1747 C C . GLN A 1 221 ? 1.892 -6.492 -13.711 1 93.12 221 GLN A C 1
ATOM 1749 O O . GLN A 1 221 ? 2.549 -5.496 -14.016 1 93.12 221 GLN A O 1
ATOM 1754 N N . ARG A 1 222 ? 0.668 -6.496 -13.125 1 92.81 222 ARG A N 1
ATOM 1755 C CA . ARG A 1 222 ? 0.119 -5.285 -12.523 1 92.81 222 ARG A CA 1
ATOM 1756 C C . ARG A 1 222 ? 0.32 -5.285 -11.008 1 92.81 222 ARG A C 1
ATOM 1758 O O . ARG A 1 222 ? -0.038 -6.25 -10.328 1 92.81 222 ARG A O 1
ATOM 1765 N N . VAL A 1 223 ? 0.931 -4.223 -10.555 1 92.06 223 VAL A N 1
ATOM 1766 C CA . VAL A 1 223 ? 1.376 -4.23 -9.164 1 92.06 223 VAL A CA 1
ATOM 1767 C C . VAL A 1 223 ? 0.679 -3.113 -8.391 1 92.06 223 VAL A C 1
ATOM 1769 O O . VAL A 1 223 ? 0.257 -2.113 -8.977 1 92.06 223 VAL A O 1
ATOM 1772 N N . ALA A 1 224 ? 0.712 -3.291 -7.062 1 89.25 224 ALA A N 1
ATOM 1773 C CA . ALA A 1 224 ? -0.033 -2.371 -6.207 1 89.25 224 ALA A CA 1
ATOM 1774 C C . ALA A 1 224 ? 0.84 -1.199 -5.77 1 89.25 224 ALA A C 1
ATOM 1776 O O . ALA A 1 224 ? 0.329 -0.14 -5.398 1 89.25 224 ALA A O 1
ATOM 1777 N N . THR A 1 225 ? 2.131 -1.359 -5.746 1 88.62 225 THR A N 1
ATOM 1778 C CA . THR A 1 225 ? 3.025 -0.315 -5.258 1 88.62 225 THR A CA 1
ATOM 1779 C C . THR A 1 225 ? 4.246 -0.182 -6.164 1 88.62 225 THR A C 1
ATOM 1781 O O . THR A 1 225 ? 4.598 -1.119 -6.883 1 88.62 225 THR A O 1
ATOM 1784 N N . PHE A 1 226 ? 4.875 0.928 -6.035 1 88.62 226 PHE A N 1
ATOM 1785 C CA . PHE A 1 226 ? 6.105 1.137 -6.789 1 88.62 226 PHE A CA 1
ATOM 1786 C C . PHE A 1 226 ? 7.238 0.288 -6.223 1 88.62 226 PHE A C 1
ATOM 1788 O O . PHE A 1 226 ? 8.141 -0.122 -6.953 1 88.62 226 PHE A O 1
ATOM 1795 N N . ASP A 1 227 ? 7.152 -0.005 -4.973 1 86.62 227 ASP A N 1
ATOM 1796 C CA . ASP A 1 227 ? 8.156 -0.875 -4.371 1 86.62 227 ASP A CA 1
ATOM 1797 C C . ASP A 1 227 ? 8.211 -2.227 -5.078 1 86.62 227 ASP A C 1
ATOM 1799 O O . ASP A 1 227 ? 9.289 -2.721 -5.406 1 86.62 227 ASP A O 1
ATOM 1803 N N . VAL A 1 228 ? 7.051 -2.768 -5.293 1 90.31 228 VAL A N 1
ATOM 1804 C CA . VAL A 1 228 ? 6.996 -4.066 -5.961 1 90.31 228 VAL A CA 1
ATOM 1805 C C . VAL A 1 228 ? 7.402 -3.912 -7.422 1 90.31 228 VAL A C 1
ATOM 1807 O O . VAL A 1 228 ? 8.062 -4.789 -7.988 1 90.31 228 VAL A O 1
ATOM 1810 N N . MET A 1 229 ? 7.023 -2.809 -8.016 1 92.62 229 MET A N 1
ATOM 1811 C CA . MET A 1 229 ? 7.473 -2.545 -9.383 1 92.62 229 MET A CA 1
ATOM 1812 C C . MET A 1 229 ? 8.992 -2.562 -9.469 1 92.62 229 MET A C 1
ATOM 1814 O O . MET A 1 229 ? 9.57 -3.252 -10.312 1 92.62 229 MET A O 1
ATOM 1818 N N . MET A 1 230 ? 9.609 -1.876 -8.547 1 91.12 230 MET A N 1
ATOM 1819 C CA . MET A 1 230 ? 11.062 -1.768 -8.562 1 91.12 230 MET A CA 1
ATOM 1820 C C . MET A 1 230 ? 11.711 -3.111 -8.242 1 91.12 230 MET A C 1
ATOM 1822 O O . MET A 1 230 ? 12.789 -3.424 -8.766 1 91.12 230 MET A O 1
ATOM 1826 N N . THR A 1 231 ? 11.039 -3.861 -7.406 1 90.81 231 THR A N 1
ATOM 1827 C CA . THR A 1 231 ? 11.531 -5.199 -7.098 1 90.81 231 THR A CA 1
ATOM 1828 C C . THR A 1 231 ? 11.57 -6.066 -8.352 1 90.81 231 THR A C 1
ATOM 1830 O O . THR A 1 231 ? 12.57 -6.734 -8.617 1 90.81 231 THR A O 1
ATOM 1833 N N . LEU A 1 232 ? 10.531 -6.031 -9.141 1 94.31 232 LEU A N 1
ATOM 1834 C CA . LEU A 1 232 ? 10.461 -6.805 -10.375 1 94.31 232 LEU A CA 1
ATOM 1835 C C . LEU A 1 232 ? 11.5 -6.328 -11.375 1 94.31 232 LEU A C 1
ATOM 1837 O O . LEU A 1 232 ? 12.148 -7.145 -12.047 1 94.31 232 LEU A O 1
ATOM 1841 N N . VAL A 1 233 ? 11.648 -5.016 -11.43 1 95.5 233 VAL A N 1
ATOM 1842 C CA . VAL A 1 233 ? 12.633 -4.441 -12.336 1 95.5 233 VAL A CA 1
ATOM 1843 C C . VAL A 1 233 ? 14.039 -4.863 -11.914 1 95.5 233 VAL A C 1
ATOM 1845 O O . VAL A 1 233 ? 14.812 -5.363 -12.727 1 95.5 233 VAL A O 1
ATOM 1848 N N . SER A 1 234 ? 14.32 -4.707 -10.688 1 92.56 234 SER A N 1
ATOM 1849 C CA . SER A 1 234 ? 15.641 -5.039 -10.156 1 92.56 234 SER A CA 1
ATOM 1850 C C . SER A 1 234 ? 15.969 -6.512 -10.383 1 92.56 234 SER A C 1
ATOM 1852 O O . SER A 1 234 ? 17.125 -6.863 -10.625 1 92.56 234 SER A O 1
ATOM 1854 N N . ALA A 1 235 ? 14.969 -7.328 -10.336 1 92.94 235 ALA A N 1
ATOM 1855 C CA . ALA A 1 235 ? 15.141 -8.766 -10.5 1 92.94 235 ALA A CA 1
ATOM 1856 C C . ALA A 1 235 ? 15.305 -9.133 -11.969 1 92.94 235 ALA A C 1
ATOM 1858 O O . ALA A 1 235 ? 15.602 -10.281 -12.305 1 92.94 235 ALA A O 1
ATOM 1859 N N . GLY A 1 236 ? 15.055 -8.164 -12.836 1 94.69 236 GLY A N 1
ATOM 1860 C CA . GLY A 1 236 ? 15.195 -8.406 -14.266 1 94.69 236 GLY A CA 1
ATOM 1861 C C . GLY A 1 236 ? 13.961 -9.023 -14.891 1 94.69 236 GLY A C 1
ATOM 1862 O O . GLY A 1 236 ? 14.023 -9.578 -15.984 1 94.69 236 GLY A O 1
ATOM 1863 N N . LEU A 1 237 ? 12.812 -8.898 -14.234 1 95 237 LEU A N 1
ATOM 1864 C CA . LEU A 1 237 ? 11.609 -9.586 -14.68 1 95 237 LEU A CA 1
ATOM 1865 C C . LEU A 1 237 ? 10.75 -8.68 -15.555 1 95 237 LEU A C 1
ATOM 1867 O O . LEU A 1 237 ? 9.867 -9.148 -16.266 1 95 237 LEU A O 1
ATOM 1871 N N . ALA A 1 238 ? 10.984 -7.398 -15.453 1 97.06 238 ALA A N 1
ATOM 1872 C CA . ALA A 1 238 ? 10.195 -6.445 -16.219 1 97.06 238 ALA A CA 1
ATOM 1873 C C . ALA A 1 238 ? 10.875 -5.082 -16.281 1 97.06 238 ALA A C 1
ATOM 1875 O O . ALA A 1 238 ? 11.789 -4.805 -15.508 1 97.06 238 ALA A O 1
ATOM 1876 N N . LEU A 1 239 ? 10.492 -4.328 -17.25 1 97.81 239 LEU A N 1
ATOM 1877 C CA . LEU A 1 239 ? 10.711 -2.887 -17.188 1 97.81 239 LEU A CA 1
ATOM 1878 C C . LEU A 1 239 ? 9.578 -2.189 -16.453 1 97.81 239 LEU A C 1
ATOM 1880 O O . LEU A 1 239 ? 8.523 -2.787 -16.219 1 97.81 239 LEU A O 1
ATOM 1884 N N . GLY A 1 240 ? 9.883 -1.014 -15.984 1 97.12 240 GLY A N 1
ATOM 1885 C CA . GLY A 1 240 ? 8.852 -0.227 -15.328 1 97.12 240 GLY A CA 1
ATOM 1886 C C . GLY A 1 240 ? 8.672 1.15 -15.938 1 97.12 240 GLY A C 1
ATOM 1887 O O . GLY A 1 240 ? 9.602 1.69 -16.547 1 97.12 240 GLY A O 1
ATOM 1888 N N . LEU A 1 241 ? 7.488 1.67 -15.867 1 96.38 241 LEU A N 1
ATOM 1889 C CA . LEU A 1 241 ? 7.191 3.055 -16.219 1 96.38 241 LEU A CA 1
ATOM 1890 C C . LEU A 1 241 ? 6.746 3.84 -14.984 1 96.38 241 LEU A C 1
ATOM 1892 O O . LEU A 1 241 ? 5.707 3.535 -14.391 1 96.38 241 LEU A O 1
ATOM 1896 N N . ALA A 1 242 ? 7.52 4.773 -14.586 1 93.69 242 ALA A N 1
ATOM 1897 C CA . ALA A 1 242 ? 7.254 5.547 -13.375 1 93.69 242 ALA A CA 1
ATOM 1898 C C . ALA A 1 242 ? 7.867 6.941 -13.469 1 93.69 242 ALA A C 1
ATOM 1900 O O . ALA A 1 242 ? 8.703 7.199 -14.336 1 93.69 242 ALA A O 1
ATOM 1901 N N . GLY A 1 243 ? 7.348 7.812 -12.617 1 91.81 243 GLY A N 1
ATOM 1902 C CA . GLY A 1 243 ? 7.949 9.133 -12.547 1 91.81 243 GLY A CA 1
ATOM 1903 C C . GLY A 1 243 ? 9.398 9.102 -12.102 1 91.81 243 GLY A C 1
ATOM 1904 O O . GLY A 1 243 ? 9.797 8.227 -11.328 1 91.81 243 GLY A O 1
ATOM 1905 N N . GLU A 1 244 ? 10.109 10.062 -12.516 1 88.88 244 GLU A N 1
ATOM 1906 C CA . GLU A 1 244 ? 11.523 10.188 -12.172 1 88.88 244 GLU A CA 1
ATOM 1907 C C . GLU A 1 244 ? 11.734 10.148 -10.664 1 88.88 244 GLU A C 1
ATOM 1909 O O . GLU A 1 244 ? 12.656 9.492 -10.172 1 88.88 244 GLU A O 1
ATOM 1914 N N . ALA A 1 245 ? 10.883 10.773 -9.992 1 81.69 245 ALA A N 1
ATOM 1915 C CA . ALA A 1 245 ? 11.031 10.891 -8.547 1 81.69 245 ALA A CA 1
ATOM 1916 C C . ALA A 1 245 ? 10.883 9.531 -7.867 1 81.69 245 ALA A C 1
ATOM 1918 O O . ALA A 1 245 ? 11.578 9.242 -6.891 1 81.69 245 ALA A O 1
ATOM 1919 N N . HIS A 1 246 ? 10.023 8.703 -8.352 1 83.44 246 HIS A N 1
ATOM 1920 C CA . HIS A 1 246 ? 9.828 7.371 -7.781 1 83.44 246 HIS A CA 1
ATOM 1921 C C . HIS A 1 246 ? 11.047 6.484 -8.008 1 83.44 246 HIS A C 1
ATOM 1923 O O . HIS A 1 246 ? 11.461 5.75 -7.109 1 83.44 246 HIS A O 1
ATOM 1929 N N . ILE A 1 247 ? 11.57 6.598 -9.219 1 86.62 247 ILE A N 1
ATOM 1930 C CA . ILE A 1 247 ? 12.727 5.77 -9.539 1 86.62 247 ILE A CA 1
ATOM 1931 C C . ILE A 1 247 ? 13.938 6.238 -8.734 1 86.62 247 ILE A C 1
ATOM 1933 O O . ILE A 1 247 ? 14.68 5.422 -8.18 1 86.62 247 ILE A O 1
ATOM 1937 N N . ALA A 1 248 ? 14.062 7.512 -8.656 1 77.5 248 ALA A N 1
ATOM 1938 C CA . ALA A 1 248 ? 15.188 8.086 -7.938 1 77.5 248 ALA A CA 1
ATOM 1939 C C . ALA A 1 248 ? 15.117 7.75 -6.449 1 77.5 248 ALA A C 1
ATOM 1941 O O . ALA A 1 248 ? 16.141 7.535 -5.809 1 77.5 248 ALA A O 1
ATOM 1942 N N . SER A 1 249 ? 13.93 7.691 -6 1 72.31 249 SER A N 1
ATOM 1943 C CA . SER A 1 249 ? 13.75 7.422 -4.578 1 72.31 249 SER A CA 1
ATOM 1944 C C . SER A 1 249 ? 13.992 5.949 -4.262 1 72.31 249 SER A C 1
ATOM 1946 O O . SER A 1 249 ? 14.273 5.594 -3.115 1 72.31 249 SER A O 1
ATOM 1948 N N . SER A 1 250 ? 13.742 5 -5.242 1 71.94 250 SER A N 1
ATOM 1949 C CA . SER A 1 250 ? 13.898 3.568 -5.012 1 71.94 250 SER A CA 1
ATOM 1950 C C . SER A 1 250 ? 15.359 3.152 -5.09 1 71.94 250 SER A C 1
ATOM 1952 O O . SER A 1 250 ? 15.773 2.191 -4.438 1 71.94 250 SER A O 1
ATOM 1954 N N . ARG A 1 251 ? 16.344 3.689 -4.66 1 63.97 251 ARG A N 1
ATOM 1955 C CA . ARG A 1 251 ? 17.766 3.389 -4.809 1 63.97 251 ARG A CA 1
ATOM 1956 C C . ARG A 1 251 ? 18.016 1.883 -4.848 1 63.97 251 ARG A C 1
ATOM 1958 O O . ARG A 1 251 ? 18.938 1.381 -4.211 1 63.97 251 ARG A O 1
ATOM 1965 N N . GLU A 1 252 ? 17.109 1.166 -5.5 1 71.44 252 GLU A N 1
ATOM 1966 C CA . GLU A 1 252 ? 17.391 -0.252 -5.699 1 71.44 252 GLU A CA 1
ATOM 1967 C C . GLU A 1 252 ? 18.594 -0.449 -6.617 1 71.44 252 GLU A C 1
ATOM 1969 O O . GLU A 1 252 ? 18.609 0.039 -7.75 1 71.44 252 GLU A O 1
ATOM 1974 N N . PRO A 1 253 ? 19.703 -0.935 -6.125 1 72.56 253 PRO A N 1
ATOM 1975 C CA . PRO A 1 253 ? 20.938 -1.038 -6.902 1 72.56 253 PRO A CA 1
ATOM 1976 C C . PRO A 1 253 ? 20.719 -1.676 -8.273 1 72.56 253 PRO A C 1
ATOM 1978 O O . PRO A 1 253 ? 21.422 -1.335 -9.234 1 72.56 253 PRO A O 1
ATOM 1981 N N . GLY A 1 254 ? 19.75 -2.383 -8.469 1 85.06 254 GLY A N 1
ATOM 1982 C CA . GLY A 1 254 ? 19.547 -3.092 -9.719 1 85.06 254 GLY A CA 1
ATOM 1983 C C . GLY A 1 254 ? 18.594 -2.375 -10.664 1 85.06 254 GLY A C 1
ATOM 1984 O O . GLY A 1 254 ? 18.203 -2.928 -11.688 1 85.06 254 GLY A O 1
ATOM 1985 N N . VAL A 1 255 ? 18.391 -1.049 -10.375 1 91.62 255 VAL A N 1
ATOM 1986 C CA . VAL A 1 255 ? 17.453 -0.317 -11.211 1 91.62 255 VAL A CA 1
ATOM 1987 C C . VAL A 1 255 ? 18.109 0.948 -11.75 1 91.62 255 VAL A C 1
ATOM 1989 O O . VAL A 1 255 ? 18.703 1.717 -11 1 91.62 255 VAL A O 1
ATOM 1992 N N . VAL A 1 256 ? 18.078 1.188 -13.023 1 93.19 256 VAL A N 1
ATOM 1993 C CA . VAL A 1 256 ? 18.594 2.379 -13.695 1 93.19 256 VAL A CA 1
ATOM 1994 C C . VAL A 1 256 ? 17.438 3.141 -14.344 1 93.19 256 VAL A C 1
ATOM 1996 O O . VAL A 1 256 ? 16.609 2.551 -15.047 1 93.19 256 VAL A O 1
ATOM 1999 N N . ALA A 1 257 ? 17.406 4.438 -14.062 1 94 257 ALA A N 1
ATOM 2000 C CA . ALA A 1 257 ? 16.391 5.277 -14.703 1 94 257 ALA A CA 1
ATOM 2001 C C . ALA A 1 257 ? 16.875 5.758 -16.062 1 94 257 ALA A C 1
ATOM 2003 O O . ALA A 1 257 ? 18.016 6.184 -16.219 1 94 257 ALA A O 1
ATOM 2004 N N . ARG A 1 258 ? 16.031 5.629 -17.078 1 96.12 258 ARG A N 1
ATOM 2005 C CA . ARG A 1 258 ? 16.328 6.141 -18.406 1 96.12 258 ARG A CA 1
ATOM 2006 C C . ARG A 1 258 ? 15.188 6.996 -18.938 1 96.12 258 ARG A C 1
ATOM 2008 O O . ARG A 1 258 ? 14.016 6.66 -18.75 1 96.12 258 ARG A O 1
ATOM 2015 N N . ARG A 1 259 ? 15.523 8.078 -19.547 1 97 259 ARG A N 1
ATOM 2016 C CA . ARG A 1 259 ? 14.516 8.953 -20.156 1 97 259 ARG A CA 1
ATOM 2017 C C . ARG A 1 259 ? 13.938 8.328 -21.406 1 97 259 ARG A C 1
ATOM 2019 O O . ARG A 1 259 ? 14.602 7.535 -22.078 1 97 259 ARG A O 1
ATOM 2026 N N . LEU A 1 260 ? 12.727 8.695 -21.672 1 97.06 260 LEU A N 1
ATOM 2027 C CA . LEU A 1 260 ? 12.102 8.312 -22.938 1 97.06 260 LEU A CA 1
ATOM 2028 C C . LEU A 1 260 ? 12.5 9.273 -24.047 1 97.06 260 LEU A C 1
ATOM 2030 O O . LEU A 1 260 ? 12.656 10.477 -23.812 1 97.06 260 LEU A O 1
ATOM 2034 N N . ALA A 1 261 ? 12.625 8.75 -25.188 1 96.25 261 ALA A N 1
ATOM 2035 C CA . ALA A 1 261 ? 13 9.57 -26.328 1 96.25 261 ALA A CA 1
ATOM 2036 C C . ALA A 1 261 ? 11.852 10.477 -26.766 1 96.25 261 ALA A C 1
ATOM 2038 O O . ALA A 1 261 ? 10.68 10.117 -26.609 1 96.25 261 ALA A O 1
ATOM 2039 N N . GLY A 1 262 ? 12.273 11.727 -27.328 1 93.38 262 GLY A N 1
ATOM 2040 C CA . GLY A 1 262 ? 11.273 12.68 -27.797 1 93.38 262 GLY A CA 1
ATOM 2041 C C . GLY A 1 262 ? 10.859 13.688 -26.734 1 93.38 262 GLY A C 1
ATOM 2042 O O . GLY A 1 262 ? 11.648 14.016 -25.844 1 93.38 262 GLY A O 1
ATOM 2043 N N . LYS A 1 263 ? 9.609 14.219 -26.969 1 92.38 263 LYS A N 1
ATOM 2044 C CA . LYS A 1 263 ? 9.07 15.133 -25.969 1 92.38 263 LYS A CA 1
ATOM 2045 C C . LYS A 1 263 ? 8.773 14.406 -24.656 1 92.38 263 LYS A C 1
ATOM 2047 O O . LYS A 1 263 ? 8.219 13.305 -24.656 1 92.38 263 LYS A O 1
ATOM 2052 N N . PRO A 1 264 ? 9.148 15.008 -23.609 1 93 264 PRO A N 1
ATOM 2053 C CA . PRO A 1 264 ? 8.938 14.352 -22.312 1 93 264 PRO A CA 1
ATOM 2054 C C . PRO A 1 264 ? 7.465 14.07 -22.031 1 93 264 PRO A C 1
ATOM 2056 O O . PRO A 1 264 ? 6.605 14.914 -22.297 1 93 264 PRO A O 1
ATOM 2059 N N . TYR A 1 265 ? 7.246 12.82 -21.594 1 93.56 265 TYR A N 1
ATOM 2060 C CA . TYR A 1 265 ? 5.941 12.469 -21.047 1 93.56 265 TYR A CA 1
ATOM 2061 C C . TYR A 1 265 ? 5.812 12.945 -19.594 1 93.56 265 TYR A C 1
ATOM 2063 O O . TYR A 1 265 ? 6.605 12.555 -18.734 1 93.56 265 TYR A O 1
ATOM 2071 N N . MET A 1 266 ? 4.812 13.766 -19.375 1 94.56 266 MET A N 1
ATOM 2072 C CA . MET A 1 266 ? 4.695 14.328 -18.031 1 94.56 266 MET A CA 1
ATOM 2073 C C . MET A 1 266 ? 3.531 13.688 -17.266 1 94.56 266 MET A C 1
ATOM 2075 O O . MET A 1 266 ? 2.428 13.578 -17.812 1 94.56 266 MET A O 1
ATOM 2079 N N . LEU A 1 267 ? 3.885 13.273 -16.062 1 93.88 267 LEU A N 1
ATOM 2080 C CA . LEU A 1 267 ? 2.855 12.828 -15.125 1 93.88 267 LEU A CA 1
ATOM 2081 C C . LEU A 1 267 ? 2.404 13.969 -14.227 1 93.88 267 LEU A C 1
ATOM 2083 O O . LEU A 1 267 ? 3.232 14.719 -13.711 1 93.88 267 LEU A O 1
ATOM 2087 N N . THR A 1 268 ? 1.103 14.07 -14.078 1 93.5 268 THR A N 1
ATOM 2088 C CA . THR A 1 268 ? 0.581 15.164 -13.273 1 93.5 268 THR A CA 1
ATOM 2089 C C . THR A 1 268 ? -0.05 14.633 -11.984 1 93.5 268 THR A C 1
ATOM 2091 O O . THR A 1 268 ? -0.828 13.68 -12.016 1 93.5 268 THR A O 1
ATOM 2094 N N . THR A 1 269 ? 0.385 15.133 -10.875 1 94.12 269 THR A N 1
ATOM 2095 C CA . THR A 1 269 ? -0.312 14.961 -9.602 1 94.12 269 THR A CA 1
ATOM 2096 C C . THR A 1 269 ? -1.285 16.109 -9.359 1 94.12 269 THR A C 1
ATOM 2098 O O . THR A 1 269 ? -0.945 17.281 -9.578 1 94.12 269 THR A O 1
ATOM 2101 N N . TYR A 1 270 ? -2.473 15.781 -8.938 1 95.06 270 TYR A N 1
ATOM 2102 C CA . TYR A 1 270 ? -3.523 16.781 -8.75 1 95.06 270 TYR A CA 1
ATOM 2103 C C . TYR A 1 270 ? -3.871 16.922 -7.273 1 95.06 270 TYR A C 1
ATOM 2105 O O . TYR A 1 270 ? -3.762 15.969 -6.504 1 95.06 270 TYR A O 1
ATOM 2113 N N . LEU A 1 271 ? -4.203 1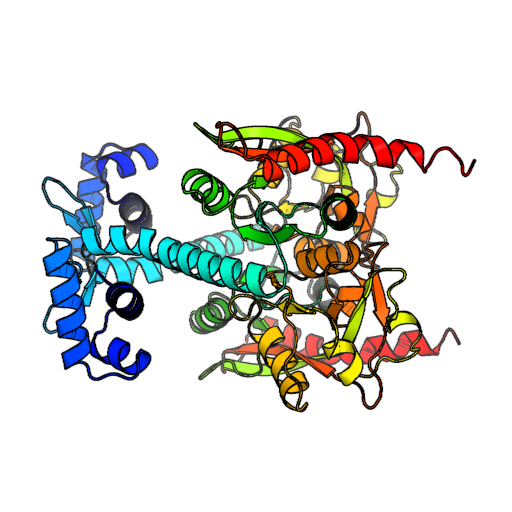8.109 -6.973 1 95.94 271 LEU A N 1
ATOM 2114 C CA . LEU A 1 271 ? -4.816 18.406 -5.68 1 95.94 271 LEU A CA 1
ATOM 2115 C C . LEU A 1 271 ? -6.336 18.328 -5.77 1 95.94 271 LEU A C 1
ATOM 2117 O O . LEU A 1 271 ? -6.941 18.938 -6.656 1 95.94 271 LEU A O 1
ATOM 2121 N N . LEU A 1 272 ? -6.906 17.5 -4.93 1 96.75 272 LEU A N 1
ATOM 2122 C CA . LEU A 1 272 ? -8.352 17.328 -4.883 1 96.75 272 LEU A CA 1
ATOM 2123 C C . LEU A 1 272 ? -8.938 17.938 -3.619 1 96.75 272 LEU A C 1
ATOM 2125 O O . LEU A 1 272 ? -8.406 17.75 -2.523 1 96.75 272 LEU A O 1
ATOM 2129 N N . ARG A 1 273 ? -9.977 18.672 -3.779 1 95.94 273 ARG A N 1
ATOM 2130 C CA . ARG A 1 273 ? -10.695 19.219 -2.633 1 95.94 273 ARG A CA 1
ATOM 2131 C C . ARG A 1 273 ? -12.18 19.406 -2.957 1 95.94 273 ARG A C 1
ATOM 2133 O O . ARG A 1 273 ? -12.562 19.438 -4.129 1 95.94 273 ARG A O 1
ATOM 2140 N N . ARG A 1 274 ? -12.93 19.516 -1.92 1 93.62 274 ARG A N 1
ATOM 2141 C CA . ARG A 1 274 ? -14.336 19.844 -2.127 1 93.62 274 ARG A CA 1
ATOM 2142 C C . ARG A 1 274 ? -14.5 21.203 -2.787 1 93.62 274 ARG A C 1
ATOM 2144 O O . ARG A 1 274 ? -13.773 22.141 -2.461 1 93.62 274 ARG A O 1
ATOM 2151 N N . ASP A 1 275 ? -15.492 21.234 -3.654 1 93.88 275 ASP A N 1
ATOM 2152 C CA . ASP A 1 275 ? -15.789 22.5 -4.32 1 93.88 275 ASP A CA 1
ATOM 2153 C C . ASP A 1 275 ? -16.594 23.422 -3.41 1 93.88 275 ASP A C 1
ATOM 2155 O O . ASP A 1 275 ? -17.766 23.703 -3.682 1 93.88 275 ASP A O 1
ATOM 2159 N N . ALA A 1 276 ? -16.078 23.875 -2.395 1 90.38 276 ALA A N 1
ATOM 2160 C CA . ALA A 1 276 ? -16.609 24.812 -1.405 1 90.38 276 ALA A CA 1
ATOM 2161 C C . ALA A 1 276 ? -15.516 25.75 -0.915 1 90.38 276 ALA A C 1
ATOM 2163 O O . ALA A 1 276 ? -14.328 25.547 -1.188 1 90.38 276 ALA A O 1
ATOM 2164 N N . GLU A 1 277 ? -15.914 26.828 -0.273 1 89.5 277 GLU A N 1
ATOM 2165 C CA . GLU A 1 277 ? -14.93 27.766 0.278 1 89.5 277 GLU A CA 1
ATOM 2166 C C . GLU A 1 277 ? -14.039 27.078 1.309 1 89.5 277 GLU A C 1
ATOM 2168 O O . GLU A 1 277 ? -14.531 26.516 2.291 1 89.5 277 GLU A O 1
ATOM 2173 N N . PRO A 1 278 ? -12.828 27.062 1.065 1 90.69 278 PRO A N 1
ATOM 2174 C CA . PRO A 1 278 ? -11.93 26.391 2.012 1 90.69 278 PRO A CA 1
ATOM 2175 C C . PRO A 1 278 ? -11.758 27.156 3.316 1 90.69 278 PRO A C 1
ATOM 2177 O O . PRO A 1 278 ? -11.922 28.391 3.336 1 90.69 278 PRO A O 1
ATOM 2180 N N . SER A 1 279 ? -11.484 26.438 4.383 1 87.88 279 SER A N 1
ATOM 2181 C CA . SER A 1 279 ? -11.047 27.094 5.613 1 87.88 279 SER A CA 1
ATOM 2182 C C . SER A 1 279 ? -9.75 27.859 5.395 1 87.88 279 SER A C 1
ATOM 2184 O O . SER A 1 279 ? -9.055 27.656 4.402 1 87.88 279 SER A O 1
ATOM 2186 N N . GLU A 1 280 ? -9.461 28.766 6.293 1 86.5 280 GLU A N 1
ATOM 2187 C CA . GLU A 1 280 ? -8.234 29.547 6.199 1 86.5 280 GLU A CA 1
ATOM 2188 C C . GLU A 1 280 ? -7 28.656 6.172 1 86.5 280 GLU A C 1
ATOM 2190 O O . GLU A 1 280 ? -6.086 28.859 5.371 1 86.5 280 GLU A O 1
ATOM 2195 N N . MET A 1 281 ? -7.016 27.688 6.988 1 87.88 281 MET A N 1
ATOM 2196 C CA . MET A 1 281 ? -5.918 26.719 7.062 1 87.88 281 MET A CA 1
ATOM 2197 C C . MET A 1 281 ? -5.734 26 5.73 1 87.88 281 MET A C 1
ATOM 2199 O O . MET A 1 281 ? -4.617 25.891 5.227 1 87.88 281 MET A O 1
ATOM 2203 N N . LEU A 1 282 ? -6.793 25.516 5.18 1 93.19 282 LEU A N 1
ATOM 2204 C CA . LEU A 1 282 ? -6.75 24.828 3.898 1 93.19 282 LEU A CA 1
ATOM 2205 C C . LEU A 1 282 ? -6.328 25.766 2.779 1 93.19 282 LEU A C 1
ATOM 2207 O O . LEU A 1 282 ? -5.559 25.391 1.894 1 93.19 282 LEU A O 1
ATOM 2211 N N . ALA A 1 283 ? -6.805 27 2.793 1 93.25 283 ALA A N 1
ATOM 2212 C CA . ALA A 1 283 ? -6.453 28 1.784 1 93.25 283 ALA A CA 1
ATOM 2213 C C . ALA A 1 283 ? -4.949 28.266 1.775 1 93.25 283 ALA A C 1
ATOM 2215 O O . ALA A 1 283 ? -4.332 28.328 0.71 1 93.25 283 ALA A O 1
ATOM 2216 N N . ARG A 1 284 ? -4.363 28.391 2.959 1 93.12 284 ARG A N 1
ATOM 2217 C CA . ARG A 1 284 ? -2.922 28.594 3.066 1 93.12 284 ARG A CA 1
ATOM 2218 C C . ARG A 1 284 ? -2.15 27.391 2.521 1 93.12 284 ARG A C 1
ATOM 2220 O O . ARG A 1 284 ? -1.135 27.562 1.844 1 93.12 284 ARG A O 1
ATOM 2227 N N . PHE A 1 285 ? -2.699 26.266 2.826 1 95.44 285 PHE A N 1
ATOM 2228 C CA . PHE A 1 285 ? -2.086 25.031 2.33 1 95.44 285 PHE A CA 1
ATOM 2229 C C . PHE A 1 285 ? -2.104 25 0.808 1 95.44 285 PHE A C 1
ATOM 2231 O O . PHE A 1 285 ? -1.093 24.688 0.177 1 95.44 285 PHE A O 1
ATOM 2238 N N . ILE A 1 286 ? -3.193 25.297 0.235 1 94.69 286 ILE A N 1
ATOM 2239 C CA . ILE A 1 286 ? -3.369 25.297 -1.214 1 94.69 286 ILE A CA 1
ATOM 2240 C C . ILE A 1 286 ? -2.41 26.297 -1.855 1 94.69 286 ILE A C 1
ATOM 2242 O O . ILE A 1 286 ? -1.823 26.016 -2.904 1 94.69 286 ILE A O 1
ATOM 2246 N N . GLU A 1 287 ? -2.227 27.406 -1.287 1 93.06 287 GLU A N 1
ATOM 2247 C CA . GLU A 1 287 ? -1.306 28.422 -1.786 1 93.06 287 GLU A CA 1
ATOM 2248 C C . GLU A 1 287 ? 0.129 27.906 -1.814 1 93.06 287 GLU A C 1
ATOM 2250 O O . GLU A 1 287 ? 0.882 28.188 -2.746 1 93.06 287 GLU A O 1
ATOM 2255 N N . ARG A 1 288 ? 0.488 27.141 -0.843 1 93.38 288 ARG A N 1
ATOM 2256 C CA . ARG A 1 288 ? 1.84 26.609 -0.759 1 93.38 288 ARG A CA 1
ATOM 2257 C C . ARG A 1 288 ? 2.086 25.578 -1.859 1 93.38 288 ARG A C 1
ATOM 2259 O O . ARG A 1 288 ? 3.201 25.453 -2.369 1 93.38 288 ARG A O 1
ATOM 2266 N N . VAL A 1 289 ? 1.06 24.734 -2.158 1 93.25 289 VAL A N 1
ATOM 2267 C CA . VAL A 1 289 ? 1.178 23.734 -3.219 1 93.25 289 VAL A CA 1
ATOM 2268 C C . VAL A 1 289 ? 1.529 24.422 -4.535 1 93.25 289 VAL A C 1
ATOM 2270 O O . VAL A 1 289 ? 2.34 23.922 -5.312 1 93.25 289 VAL A O 1
ATOM 2273 N N . ALA A 1 290 ? 1.001 25.562 -4.766 1 86.06 290 ALA A N 1
ATOM 2274 C CA . ALA A 1 290 ? 1.216 26.312 -6 1 86.06 290 ALA A CA 1
ATOM 2275 C C . ALA A 1 290 ? 2.664 26.781 -6.117 1 86.06 290 ALA A C 1
ATOM 2277 O O . ALA A 1 290 ? 3.17 26.984 -7.219 1 86.06 290 ALA A O 1
ATOM 2278 N N . PHE A 1 291 ? 3.398 26.828 -4.992 1 80.62 291 PHE A N 1
ATOM 2279 C CA . PHE A 1 291 ? 4.754 27.359 -4.977 1 80.62 291 PHE A CA 1
ATOM 2280 C C . PHE A 1 291 ? 5.781 26.234 -5.059 1 80.62 291 PHE A C 1
ATOM 2282 O O . PHE A 1 291 ? 6.965 26.484 -5.301 1 80.62 291 PHE A O 1
ATOM 2289 N N . ILE A 1 292 ? 5.426 25.031 -4.723 1 74.5 292 ILE A N 1
ATOM 2290 C CA . ILE A 1 292 ? 6.371 23.922 -4.684 1 74.5 292 ILE A CA 1
ATOM 2291 C C . ILE A 1 292 ? 6.941 23.672 -6.078 1 74.5 292 ILE A C 1
ATOM 2293 O O . ILE A 1 292 ? 8.133 23.375 -6.227 1 74.5 292 ILE A O 1
ATOM 2297 N N . ASP A 1 293 ? 6.172 23.422 -7.121 1 63.12 293 ASP A N 1
ATOM 2298 C CA . ASP A 1 293 ? 6.715 23.156 -8.445 1 63.12 293 ASP A CA 1
ATOM 2299 C C . ASP A 1 293 ? 7.688 24.266 -8.875 1 63.12 293 ASP A C 1
ATOM 2301 O O . ASP A 1 293 ? 8.656 24 -9.586 1 63.12 293 ASP A O 1
ATOM 2305 N N . SER A 1 294 ? 7.516 25.516 -8.422 1 50.47 294 SER A N 1
ATOM 2306 C CA . SER A 1 294 ? 8.344 26.641 -8.859 1 50.47 294 SER A CA 1
ATOM 2307 C C . SER A 1 294 ? 9.719 26.609 -8.195 1 50.47 294 SER A C 1
ATOM 2309 O O . SER A 1 294 ? 10.695 27.094 -8.766 1 50.47 294 SER A O 1
ATOM 2311 N N . ALA A 1 295 ? 9.883 26.203 -7.031 1 44.09 295 ALA A N 1
ATOM 2312 C CA . ALA A 1 295 ? 11.133 26.297 -6.281 1 44.09 295 ALA A CA 1
ATOM 2313 C C . ALA A 1 295 ? 12.148 25.281 -6.777 1 44.09 295 ALA A C 1
ATOM 2315 O O . ALA A 1 295 ? 13.359 25.453 -6.602 1 44.09 295 ALA A O 1
ATOM 2316 N N . ASP A 1 296 ? 11.789 24.047 -7.059 1 47.31 296 ASP A N 1
ATOM 2317 C CA . ASP A 1 296 ? 12.82 23.125 -7.512 1 47.31 296 ASP A CA 1
ATOM 2318 C C . ASP A 1 296 ? 13.539 23.656 -8.75 1 47.31 296 ASP A C 1
ATOM 2320 O O . ASP A 1 296 ? 14.586 23.141 -9.141 1 47.31 296 ASP A O 1
ATOM 2324 N N . GLY A 1 297 ? 13.047 24.547 -9.492 1 38.59 297 GLY A N 1
ATOM 2325 C CA . GLY A 1 297 ? 13.781 25.219 -10.547 1 38.59 297 GLY A CA 1
ATOM 2326 C C . GLY A 1 297 ? 14.898 26.109 -10.016 1 38.59 297 GLY A C 1
ATOM 2327 O O . GLY A 1 297 ? 15.758 26.547 -10.781 1 38.59 297 GLY A O 1
ATOM 2328 N N . ILE A 1 298 ? 14.844 26.766 -8.898 1 34.59 298 ILE A N 1
ATOM 2329 C CA . ILE A 1 298 ? 15.812 27.781 -8.508 1 34.59 298 ILE A CA 1
ATOM 2330 C C . ILE A 1 298 ? 17.094 27.109 -8.008 1 34.59 298 ILE A C 1
ATOM 2332 O O . ILE A 1 298 ? 18.203 27.547 -8.336 1 34.59 298 ILE A O 1
ATOM 2336 N N . ASP A 1 299 ? 17.094 26.125 -7.113 1 38.34 299 ASP A N 1
ATOM 2337 C CA . ASP A 1 299 ? 18.391 25.812 -6.535 1 38.34 299 ASP A CA 1
ATOM 2338 C C . ASP A 1 299 ? 19.281 25.109 -7.551 1 38.34 299 ASP A C 1
ATOM 2340 O O . ASP A 1 299 ? 20.438 24.797 -7.262 1 38.34 299 ASP A O 1
ATOM 2344 N N . ALA A 1 300 ? 18.844 24.562 -8.578 1 35.97 300 ALA A N 1
ATOM 2345 C CA . ALA A 1 300 ? 19.812 24.078 -9.547 1 35.97 300 ALA A CA 1
ATOM 2346 C C . ALA A 1 300 ? 20.547 25.234 -10.227 1 35.97 300 ALA A C 1
ATOM 2348 O O . ALA A 1 300 ? 21.406 25.016 -11.078 1 35.97 300 ALA A O 1
ATOM 2349 N N . ALA A 1 301 ? 20.125 26.469 -10.289 1 31.81 301 ALA A N 1
ATOM 2350 C CA . ALA A 1 301 ? 20.844 27.484 -11.055 1 31.81 301 ALA A CA 1
ATOM 2351 C C . ALA A 1 301 ? 22.203 27.797 -10.422 1 31.81 301 ALA A C 1
ATOM 2353 O O . ALA A 1 301 ? 23.156 28.156 -11.117 1 31.81 301 ALA A O 1
ATOM 2354 N N . ASP A 1 302 ? 22.297 27.953 -9.109 1 30.45 302 ASP A N 1
ATOM 2355 C CA . ASP A 1 302 ? 23.5 28.656 -8.688 1 30.45 302 ASP A CA 1
ATOM 2356 C C . ASP A 1 302 ? 24.703 27.703 -8.656 1 30.45 302 ASP A C 1
ATOM 2358 O O . ASP A 1 302 ? 25.844 28.141 -8.453 1 30.45 302 ASP A O 1
ATOM 2362 N N . ASP A 1 303 ? 24.5 26.406 -8.492 1 29.86 303 ASP A N 1
ATOM 2363 C CA . ASP A 1 303 ? 25.844 25.859 -8.406 1 29.86 303 ASP A CA 1
ATOM 2364 C C . ASP A 1 303 ? 26.469 25.688 -9.789 1 29.86 303 ASP A C 1
ATOM 2366 O O . ASP A 1 303 ? 27.469 25 -9.953 1 29.86 303 ASP A O 1
ATOM 2370 N N . ALA A 1 304 ? 26.016 26.469 -10.82 1 23.95 304 ALA A N 1
ATOM 2371 C CA . ALA A 1 304 ? 27.031 26.672 -11.844 1 23.95 304 ALA A CA 1
ATOM 2372 C C . ALA A 1 304 ? 27.938 27.844 -11.477 1 23.95 304 ALA A C 1
ATOM 2374 O O . ALA A 1 304 ? 27.484 28.859 -10.961 1 23.95 304 ALA A O 1
ATOM 2375 N N . MET B 1 1 ? -24.078 -23.578 -11.344 1 63.5 1 MET B N 1
ATOM 2376 C CA . MET B 1 1 ? -23.5 -22.281 -11.023 1 63.5 1 MET B CA 1
ATOM 2377 C C . MET B 1 1 ? -22.375 -21.922 -11.977 1 63.5 1 MET B C 1
ATOM 2379 O O . MET B 1 1 ? -21.469 -22.734 -12.195 1 63.5 1 MET B O 1
ATOM 2383 N N . GLU B 1 2 ? -22.672 -20.922 -12.711 1 70.56 2 GLU B N 1
ATOM 2384 C CA . GLU B 1 2 ? -21.703 -20.453 -13.695 1 70.56 2 GLU B CA 1
ATOM 2385 C C . GLU B 1 2 ? -21.047 -19.156 -13.258 1 70.56 2 GLU B C 1
ATOM 2387 O O . GLU B 1 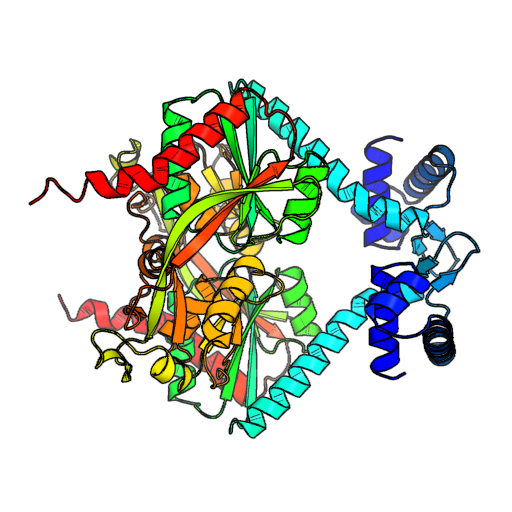2 ? -21.547 -18.469 -12.352 1 70.56 2 GLU B O 1
ATOM 2392 N N . LEU B 1 3 ? -19.891 -18.938 -13.867 1 73.38 3 LEU B N 1
ATOM 2393 C CA . LEU B 1 3 ? -19.156 -17.719 -13.547 1 73.38 3 LEU B CA 1
ATOM 2394 C C . LEU B 1 3 ? -20.016 -16.484 -13.758 1 73.38 3 LEU B C 1
ATOM 2396 O O . LEU B 1 3 ? -19.906 -15.508 -13.008 1 73.38 3 LEU B O 1
ATOM 2400 N N . ARG B 1 4 ? -20.859 -16.594 -14.781 1 76.94 4 ARG B N 1
ATOM 2401 C CA . ARG B 1 4 ? -21.75 -15.477 -15.062 1 76.94 4 ARG B CA 1
ATOM 2402 C C . ARG B 1 4 ? -22.672 -15.203 -13.883 1 76.94 4 ARG B C 1
ATOM 2404 O O . ARG B 1 4 ? -22.984 -14.047 -13.578 1 76.94 4 ARG B O 1
ATOM 2411 N N . HIS B 1 5 ? -23.094 -16.281 -13.195 1 80.19 5 HIS B N 1
ATOM 2412 C CA . HIS B 1 5 ? -23.922 -16.141 -12.008 1 80.19 5 HIS B CA 1
ATOM 2413 C C . HIS B 1 5 ? -23.188 -15.367 -10.906 1 80.19 5 HIS B C 1
ATOM 2415 O O . HIS B 1 5 ? -23.75 -14.453 -10.305 1 80.19 5 HIS B O 1
ATOM 2421 N N . LEU B 1 6 ? -21.922 -15.781 -10.797 1 80 6 LEU B N 1
ATOM 2422 C CA . LEU B 1 6 ? -21.141 -15.195 -9.719 1 80 6 LEU B CA 1
ATOM 2423 C C . LEU B 1 6 ? -20.812 -13.734 -10.016 1 80 6 LEU B C 1
ATOM 2425 O O . LEU B 1 6 ? -20.812 -12.898 -9.109 1 80 6 LEU B O 1
ATOM 2429 N N . ARG B 1 7 ? -20.531 -13.469 -11.242 1 81.94 7 ARG B N 1
ATOM 2430 C CA . ARG B 1 7 ? -20.297 -12.086 -11.648 1 81.94 7 ARG B CA 1
ATOM 2431 C C . ARG B 1 7 ? -21.516 -11.219 -11.398 1 81.94 7 ARG B C 1
ATOM 2433 O O . ARG B 1 7 ? -21.406 -10.125 -10.852 1 81.94 7 ARG B O 1
ATOM 2440 N N . CYS B 1 8 ? -22.688 -11.758 -11.844 1 83.25 8 CYS B N 1
ATOM 2441 C CA . CYS B 1 8 ? -23.938 -11.055 -11.617 1 83.25 8 CYS B CA 1
ATOM 2442 C C . CYS B 1 8 ? -24.188 -10.828 -10.133 1 83.25 8 CYS B C 1
ATOM 2444 O O . CYS B 1 8 ? -24.531 -9.727 -9.711 1 83.25 8 CYS B O 1
ATOM 2446 N N . PHE B 1 9 ? -23.906 -11.844 -9.398 1 88.75 9 PHE B N 1
ATOM 2447 C CA . PHE B 1 9 ? -24.078 -11.773 -7.953 1 88.75 9 PHE B CA 1
ATOM 2448 C C . PHE B 1 9 ? -23.203 -10.688 -7.359 1 88.75 9 PHE B C 1
ATOM 2450 O O . PHE B 1 9 ? -23.656 -9.883 -6.547 1 88.75 9 PHE B O 1
ATOM 2457 N N . LEU B 1 10 ? -22 -10.727 -7.77 1 83.5 10 LEU B N 1
ATOM 2458 C CA . LEU B 1 10 ? -21.031 -9.773 -7.223 1 83.5 10 LEU B CA 1
ATOM 2459 C C . LEU B 1 10 ? -21.484 -8.344 -7.496 1 83.5 10 LEU B C 1
ATOM 2461 O O . LEU B 1 10 ? -21.438 -7.492 -6.605 1 83.5 10 LEU B O 1
ATOM 2465 N N . ILE B 1 11 ? -21.922 -8.078 -8.68 1 84.69 11 ILE B N 1
ATOM 2466 C CA . ILE B 1 11 ? -22.312 -6.734 -9.078 1 84.69 11 ILE B CA 1
ATOM 2467 C C . ILE B 1 11 ? -23.578 -6.32 -8.336 1 84.69 11 ILE B C 1
ATOM 2469 O O . ILE B 1 11 ? -23.688 -5.188 -7.859 1 84.69 11 ILE B O 1
ATOM 2473 N N . VAL B 1 12 ? -24.5 -7.258 -8.227 1 87.06 12 VAL B N 1
ATOM 2474 C CA . VAL B 1 12 ? -25.719 -6.957 -7.488 1 87.06 12 VAL B CA 1
ATOM 2475 C C . VAL B 1 12 ? -25.375 -6.719 -6.016 1 87.06 12 VAL B C 1
ATOM 2477 O O . VAL B 1 12 ? -25.953 -5.828 -5.379 1 87.06 12 VAL B O 1
ATOM 2480 N N . ALA B 1 13 ? -24.516 -7.508 -5.574 1 84.88 13 ALA B N 1
ATOM 2481 C CA . ALA B 1 13 ? -24.125 -7.387 -4.168 1 84.88 13 ALA B CA 1
ATOM 2482 C C . ALA B 1 13 ? -23.453 -6.039 -3.9 1 84.88 13 ALA B C 1
ATOM 2484 O O . ALA B 1 13 ? -23.578 -5.488 -2.803 1 84.88 13 ALA B O 1
ATOM 2485 N N . GLU B 1 14 ? -22.75 -5.598 -4.855 1 80 14 GLU B N 1
ATOM 2486 C CA . GLU B 1 14 ? -22.062 -4.312 -4.738 1 80 14 GLU B CA 1
ATOM 2487 C C . GLU B 1 14 ? -23.047 -3.154 -4.871 1 80 14 GLU B C 1
ATOM 2489 O O . GLU B 1 14 ? -23 -2.193 -4.102 1 80 14 GLU B O 1
ATOM 2494 N N . GLU B 1 15 ? -23.953 -3.268 -5.844 1 81.12 15 GLU B N 1
ATOM 2495 C CA . GLU B 1 15 ? -24.891 -2.191 -6.152 1 81.12 15 GLU B CA 1
ATOM 2496 C C . GLU B 1 15 ? -26.109 -2.229 -5.227 1 81.12 15 GLU B C 1
ATOM 2498 O O . GLU B 1 15 ? -26.719 -1.195 -4.969 1 81.12 15 GLU B O 1
ATOM 2503 N N . LEU B 1 16 ? -26.469 -3.391 -4.859 1 83.44 16 LEU B N 1
ATOM 2504 C CA . LEU B 1 16 ? -27.656 -3.682 -4.074 1 83.44 16 LEU B CA 1
ATOM 2505 C C . LEU B 1 16 ? -28.906 -3.098 -4.742 1 83.44 16 LEU B C 1
ATOM 2507 O O . LEU B 1 16 ? -29.797 -2.59 -4.062 1 83.44 16 LEU B O 1
ATOM 2511 N N . HIS B 1 17 ? -28.75 -2.926 -5.906 1 86.56 17 HIS B N 1
ATOM 2512 C CA . HIS B 1 17 ? -29.812 -2.471 -6.781 1 86.56 17 HIS B CA 1
ATOM 2513 C C . HIS B 1 17 ? -29.781 -3.188 -8.125 1 86.56 17 HIS B C 1
ATOM 2515 O O . HIS B 1 17 ? -28.828 -3 -8.906 1 86.56 17 HIS B O 1
ATOM 2521 N N . PHE B 1 18 ? -30.859 -3.914 -8.391 1 87.94 18 PHE B N 1
ATOM 2522 C CA . PHE B 1 18 ? -30.844 -4.797 -9.555 1 87.94 18 PHE B CA 1
ATOM 2523 C C . PHE B 1 18 ? -30.797 -3.988 -10.844 1 87.94 18 PHE B C 1
ATOM 2525 O O . PHE B 1 18 ? -30.078 -4.344 -11.781 1 87.94 18 PHE B O 1
ATOM 2532 N N . ALA B 1 19 ? -31.531 -2.875 -10.805 1 87.81 19 ALA B N 1
ATOM 2533 C CA . ALA B 1 19 ? -31.531 -2.076 -12.023 1 87.81 19 ALA B CA 1
ATOM 2534 C C . ALA B 1 19 ? -30.156 -1.455 -12.273 1 87.81 19 ALA B C 1
ATOM 2536 O O . ALA B 1 19 ? -29.656 -1.477 -13.406 1 87.81 19 ALA B O 1
ATOM 2537 N N . ARG B 1 20 ? -29.625 -0.94 -11.242 1 88.31 20 ARG B N 1
ATOM 2538 C CA . ARG B 1 20 ? -28.297 -0.335 -11.352 1 88.31 20 ARG B CA 1
ATOM 2539 C C . ARG B 1 20 ? -27.25 -1.381 -11.703 1 88.31 20 ARG B C 1
ATOM 2541 O O . ARG B 1 20 ? -26.344 -1.114 -12.492 1 88.31 20 ARG B O 1
ATOM 2548 N N . ALA B 1 21 ? -27.422 -2.471 -11.07 1 88.62 21 ALA B N 1
ATOM 2549 C CA . ALA B 1 21 ? -26.5 -3.568 -11.359 1 88.62 21 ALA B CA 1
ATOM 2550 C C . ALA B 1 21 ? -26.609 -4.004 -12.82 1 88.62 21 ALA B C 1
ATOM 2552 O O . ALA B 1 21 ? -25.594 -4.266 -13.477 1 88.62 21 ALA B O 1
ATOM 2553 N N . ALA B 1 22 ? -27.781 -4.008 -13.266 1 89 22 ALA B N 1
ATOM 2554 C CA . ALA B 1 22 ? -28 -4.383 -14.664 1 89 22 ALA B CA 1
ATOM 2555 C C . ALA B 1 22 ? -27.344 -3.375 -15.602 1 89 22 ALA B C 1
ATOM 2557 O O . ALA B 1 22 ? -26.75 -3.758 -16.625 1 89 22 ALA B O 1
ATOM 2558 N N . GLU B 1 23 ? -27.438 -2.162 -15.211 1 87.44 23 GLU B N 1
ATOM 2559 C CA . GLU B 1 23 ? -26.812 -1.112 -16 1 87.44 23 GLU B CA 1
ATOM 2560 C C . GLU B 1 23 ? -25.297 -1.288 -16.047 1 87.44 23 GLU B C 1
ATOM 2562 O O . GLU B 1 23 ? -24.672 -1.18 -17.109 1 87.44 23 GLU B O 1
ATOM 2567 N N . ARG B 1 24 ? -24.797 -1.625 -14.922 1 84 24 ARG B N 1
ATOM 2568 C CA . ARG B 1 24 ? -23.359 -1.818 -14.82 1 84 24 ARG B CA 1
ATOM 2569 C C . ARG B 1 24 ? -22.922 -3.033 -15.633 1 84 24 ARG B C 1
ATOM 2571 O O . ARG B 1 24 ? -21.797 -3.059 -16.156 1 84 24 ARG B O 1
ATOM 2578 N N . LEU B 1 25 ? -23.766 -3.967 -15.719 1 82.94 25 LEU B N 1
ATOM 2579 C CA . LEU B 1 25 ? -23.469 -5.199 -16.438 1 82.94 25 LEU B CA 1
ATOM 2580 C C . LEU B 1 25 ? -23.859 -5.074 -17.906 1 82.94 25 LEU B C 1
ATOM 2582 O O . LEU B 1 25 ? -23.594 -5.977 -18.703 1 82.94 25 LEU B O 1
ATOM 2586 N N . HIS B 1 26 ? -24.484 -3.891 -18.219 1 85.69 26 HIS B N 1
ATOM 2587 C CA . HIS B 1 26 ? -24.953 -3.621 -19.578 1 85.69 26 HIS B CA 1
ATOM 2588 C C . HIS B 1 26 ? -25.938 -4.688 -20.047 1 85.69 26 HIS B C 1
ATOM 2590 O O . HIS B 1 26 ? -25.812 -5.195 -21.156 1 85.69 26 HIS B O 1
ATOM 2596 N N . ILE B 1 27 ? -26.766 -5.07 -19.172 1 83.94 27 ILE B N 1
ATOM 2597 C CA . ILE B 1 27 ? -27.844 -6 -19.5 1 83.94 27 ILE B CA 1
ATOM 2598 C C . ILE B 1 27 ? -29.156 -5.473 -18.938 1 83.94 27 ILE B C 1
ATOM 2600 O O . ILE B 1 27 ? -29.172 -4.473 -18.203 1 83.94 27 ILE B O 1
ATOM 2604 N N . ASP B 1 28 ? -30.25 -6.055 -19.438 1 84.44 28 ASP B N 1
ATOM 2605 C CA . ASP B 1 28 ? -31.547 -5.691 -18.891 1 84.44 28 ASP B CA 1
ATOM 2606 C C . ASP B 1 28 ? -31.75 -6.297 -17.5 1 84.44 28 ASP B C 1
ATOM 2608 O O . ASP B 1 28 ? -31.141 -7.309 -17.172 1 84.44 28 ASP B O 1
ATOM 2612 N N . GLN B 1 29 ? -32.531 -5.613 -16.781 1 87.75 29 GLN B N 1
ATOM 2613 C CA . GLN B 1 29 ? -32.781 -6.027 -15.398 1 87.75 29 GLN B CA 1
ATOM 2614 C C . GLN B 1 29 ? -33.406 -7.41 -15.344 1 87.75 29 GLN B C 1
ATOM 2616 O O . GLN B 1 29 ? -33.156 -8.188 -14.422 1 87.75 29 GLN B O 1
ATOM 2621 N N . SER B 1 30 ? -34.25 -7.707 -16.281 1 88.88 30 SER B N 1
ATOM 2622 C CA . SER B 1 30 ? -35 -8.977 -16.281 1 88.88 30 SER B CA 1
ATOM 2623 C C . SER B 1 30 ? -34.031 -10.156 -16.375 1 88.88 30 SER B C 1
ATOM 2625 O O . SER B 1 30 ? -34.094 -11.078 -15.547 1 88.88 30 SER B O 1
ATOM 2627 N N . PRO B 1 31 ? -33.188 -10.164 -17.328 1 87.19 31 PRO B N 1
ATOM 2628 C CA . PRO B 1 31 ? -32.219 -11.258 -17.406 1 87.19 31 PRO B CA 1
ATOM 2629 C C . PRO B 1 31 ? -31.328 -11.344 -16.156 1 87.19 31 PRO B C 1
ATOM 2631 O O . PRO B 1 31 ? -30.953 -12.445 -15.742 1 87.19 31 PRO B O 1
ATOM 2634 N N . LEU B 1 32 ? -30.953 -10.266 -15.586 1 90.69 32 LEU B N 1
ATOM 2635 C CA . LEU B 1 32 ? -30.172 -10.258 -14.359 1 90.69 32 LEU B CA 1
ATOM 2636 C C . LEU B 1 32 ? -30.922 -10.93 -13.227 1 90.69 32 LEU B C 1
ATOM 2638 O O . LEU B 1 32 ? -30.359 -11.766 -12.508 1 90.69 32 LEU B O 1
ATOM 2642 N N . SER B 1 33 ? -32.188 -10.555 -13.07 1 90.75 33 SER B N 1
ATOM 2643 C CA . SER B 1 33 ? -33 -11.133 -12.016 1 90.75 33 SER B CA 1
ATOM 2644 C C . SER B 1 33 ? -33.156 -12.641 -12.188 1 90.75 33 SER B C 1
ATOM 2646 O O . SER B 1 33 ? -33.094 -13.391 -11.211 1 90.75 33 SER B O 1
ATOM 2648 N N . ARG B 1 34 ? -33.281 -13.062 -13.391 1 88 34 ARG B N 1
ATOM 2649 C CA . ARG B 1 34 ? -33.406 -14.484 -13.695 1 88 34 ARG B CA 1
ATOM 2650 C C . ARG B 1 34 ? -32.094 -15.211 -13.344 1 88 34 ARG B C 1
ATOM 2652 O O . ARG B 1 34 ? -32.125 -16.312 -12.789 1 88 34 ARG B O 1
ATOM 2659 N N . THR B 1 35 ? -31.031 -14.633 -13.766 1 88.19 35 THR B N 1
ATOM 2660 C CA . THR B 1 35 ? -29.719 -15.211 -13.492 1 88.19 35 THR B CA 1
ATOM 2661 C C . THR B 1 35 ? -29.516 -15.398 -11.992 1 88.19 35 THR B C 1
ATOM 2663 O O . THR B 1 35 ? -29.016 -16.438 -11.555 1 88.19 35 THR B O 1
ATOM 2666 N N . ILE B 1 36 ? -29.875 -14.391 -11.258 1 90.81 36 ILE B N 1
ATOM 2667 C CA . ILE B 1 36 ? -29.734 -14.453 -9.805 1 90.81 36 ILE B CA 1
ATOM 2668 C C . ILE B 1 36 ? -30.656 -15.531 -9.234 1 90.81 36 ILE B C 1
ATOM 2670 O O . ILE B 1 36 ? -30.25 -16.281 -8.344 1 90.81 36 ILE B O 1
ATOM 2674 N N . LYS B 1 37 ? -31.797 -15.625 -9.734 1 90.31 37 LYS B N 1
ATOM 2675 C CA . LYS B 1 37 ? -32.75 -16.641 -9.305 1 90.31 37 LYS B CA 1
ATOM 2676 C C . LYS B 1 37 ? -32.188 -18.047 -9.578 1 90.31 37 LYS B C 1
ATOM 2678 O O . LYS B 1 37 ? -32.312 -18.938 -8.742 1 90.31 37 LYS B O 1
ATOM 2683 N N . GLU B 1 38 ? -31.672 -18.203 -10.727 1 85.62 38 GLU B N 1
ATOM 2684 C CA . GLU B 1 38 ? -31.047 -19.469 -11.086 1 85.62 38 GLU B CA 1
ATOM 2685 C C . GLU B 1 38 ? -29.938 -19.828 -10.109 1 85.62 38 GLU B C 1
ATOM 2687 O O . GLU B 1 38 ? -29.812 -20.984 -9.695 1 85.62 38 GLU B O 1
ATOM 2692 N N . LEU B 1 39 ? -29.078 -18.875 -9.828 1 86 39 LEU B N 1
ATOM 2693 C CA . LEU B 1 39 ? -27.984 -19.078 -8.883 1 86 39 LEU B CA 1
ATOM 2694 C C . LEU B 1 39 ? -28.516 -19.484 -7.512 1 86 39 LEU B C 1
ATOM 2696 O O . LEU B 1 39 ? -27.984 -20.406 -6.891 1 86 39 LEU B O 1
ATOM 2700 N N . GLU B 1 40 ? -29.562 -18.812 -7.102 1 88.88 40 GLU B N 1
ATOM 2701 C CA . GLU B 1 40 ? -30.172 -19.109 -5.809 1 88.88 40 GLU B CA 1
ATOM 2702 C C . GLU B 1 40 ? -30.766 -20.516 -5.789 1 88.88 40 GLU B C 1
ATOM 2704 O O . GLU B 1 40 ? -30.656 -21.234 -4.793 1 88.88 40 GLU B O 1
ATOM 2709 N N . GLU B 1 41 ? -31.375 -20.906 -6.832 1 84.75 41 GLU B N 1
ATOM 2710 C CA . GLU B 1 41 ? -31.953 -22.234 -6.953 1 84.75 41 GLU B CA 1
ATOM 2711 C C . GLU B 1 41 ? -30.875 -23.312 -6.906 1 84.75 41 GLU B C 1
ATOM 2713 O O . GLU B 1 41 ? -31.016 -24.328 -6.215 1 84.75 41 GLU B O 1
ATOM 2718 N N . GLU B 1 42 ? -29.875 -23.062 -7.605 1 80.88 42 GLU B N 1
ATOM 2719 C CA . GLU B 1 42 ? -28.781 -24.031 -7.633 1 80.88 42 GLU B CA 1
ATOM 2720 C C . GLU B 1 42 ? -28.141 -24.188 -6.258 1 80.88 42 GLU B C 1
ATOM 2722 O O . GLU B 1 42 ? -27.781 -25.297 -5.852 1 80.88 42 GLU B O 1
ATOM 2727 N N . LEU B 1 43 ? -27.953 -23.062 -5.578 1 81.88 43 LEU B N 1
ATOM 2728 C CA . LEU B 1 43 ? -27.312 -23.062 -4.266 1 81.88 43 LEU B CA 1
ATOM 2729 C C . LEU B 1 43 ? -28.297 -23.484 -3.18 1 81.88 43 LEU B C 1
ATOM 2731 O O . LEU B 1 43 ? -27.891 -23.812 -2.064 1 81.88 43 LEU B O 1
ATOM 2735 N N . GLY B 1 44 ? -29.578 -23.484 -3.539 1 81 44 GLY B N 1
ATOM 2736 C CA . GLY B 1 44 ? -30.625 -23.859 -2.596 1 81 44 GLY B CA 1
ATOM 2737 C C . GLY B 1 44 ? -30.875 -22.812 -1.527 1 81 44 GLY B C 1
ATOM 2738 O O . GLY B 1 44 ? -31.312 -23.141 -0.422 1 81 44 GLY B O 1
ATOM 2739 N N . ALA B 1 45 ? -30.391 -21.641 -1.834 1 83.56 45 ALA B N 1
ATOM 2740 C CA . ALA B 1 45 ? -30.562 -20.547 -0.878 1 83.56 45 ALA B CA 1
ATOM 2741 C C . ALA B 1 45 ? -30.797 -19.219 -1.596 1 83.56 45 ALA B C 1
ATOM 2743 O O . ALA B 1 45 ? -30.25 -19 -2.68 1 83.56 45 ALA B O 1
ATOM 2744 N N . ARG B 1 46 ? -31.562 -18.422 -0.986 1 88.06 46 ARG B N 1
ATOM 2745 C CA . ARG B 1 46 ? -31.703 -17.047 -1.479 1 88.06 46 ARG B CA 1
ATOM 2746 C C . ARG B 1 46 ? -30.484 -16.203 -1.111 1 88.06 46 ARG B C 1
ATOM 2748 O O . ARG B 1 46 ? -29.969 -16.312 0 1 88.06 46 ARG B O 1
ATOM 2755 N N . LEU B 1 47 ? -30.062 -15.523 -2.15 1 87.31 47 LEU B N 1
ATOM 2756 C CA . LEU B 1 47 ? -28.859 -14.727 -1.947 1 87.31 47 LEU B CA 1
ATOM 2757 C C . LEU B 1 47 ? -29.219 -13.266 -1.66 1 87.31 47 LEU B C 1
ATOM 2759 O O . LEU B 1 47 ? -28.438 -12.547 -1.044 1 87.31 47 LEU B O 1
ATOM 2763 N N . PHE B 1 48 ? -30.406 -12.883 -2.191 1 90.19 48 PHE B N 1
ATOM 2764 C CA . PHE B 1 48 ? -30.875 -11.516 -2.004 1 90.19 48 PHE B CA 1
ATOM 2765 C C . PHE B 1 48 ? -32.281 -11.5 -1.442 1 90.19 48 PHE B C 1
ATOM 2767 O O . PHE B 1 48 ? -33.094 -12.375 -1.765 1 90.19 48 PHE B O 1
ATOM 2774 N N . ILE B 1 49 ? -32.438 -10.594 -0.528 1 86.12 49 ILE B N 1
ATOM 2775 C CA . ILE B 1 49 ? -33.781 -10.234 -0.115 1 86.12 49 ILE B CA 1
ATOM 2776 C C . ILE B 1 49 ? -34.25 -8.969 -0.842 1 86.12 49 ILE B C 1
ATOM 2778 O O . ILE B 1 49 ? -33.594 -7.922 -0.725 1 86.12 49 ILE B O 1
ATOM 2782 N N . ARG B 1 50 ? -35.219 -9.227 -1.72 1 82.38 50 ARG B N 1
ATOM 2783 C CA . ARG B 1 50 ? -35.688 -8.117 -2.537 1 82.38 50 ARG B CA 1
ATOM 2784 C C . ARG B 1 50 ? -37.062 -7.633 -2.053 1 82.38 50 ARG B C 1
ATOM 2786 O O . ARG B 1 50 ? -37.969 -8.438 -1.809 1 82.38 50 ARG B O 1
ATOM 2793 N N . THR B 1 51 ? -37.062 -6.422 -1.587 1 77.75 51 THR B N 1
ATOM 2794 C CA . THR B 1 51 ? -38.312 -5.758 -1.346 1 77.75 51 THR B CA 1
ATOM 2795 C C . THR B 1 51 ? -38.562 -4.68 -2.395 1 77.75 51 THR B C 1
ATOM 2797 O O . THR B 1 51 ? -37.75 -4.469 -3.289 1 77.75 51 THR B O 1
ATOM 2800 N N . THR B 1 52 ? -39.844 -4.16 -2.48 1 72.69 52 THR B N 1
ATOM 2801 C CA . THR B 1 52 ? -40.188 -3.113 -3.439 1 72.69 52 THR B CA 1
ATOM 2802 C C . THR B 1 52 ? -39.25 -1.922 -3.301 1 72.69 52 THR B C 1
ATOM 2804 O O . THR B 1 52 ? -39.062 -1.165 -4.254 1 72.69 52 THR B O 1
ATOM 2807 N N . ARG B 1 53 ? -38.531 -1.858 -2.219 1 72.31 53 ARG B N 1
ATOM 2808 C CA . ARG B 1 53 ? -37.812 -0.627 -1.962 1 72.31 53 ARG B CA 1
ATOM 2809 C C . ARG B 1 53 ? -36.312 -0.903 -1.82 1 72.31 53 ARG B C 1
ATOM 2811 O O . ARG B 1 53 ? -35.5 0.012 -1.931 1 72.31 53 ARG B O 1
ATOM 2818 N N . SER B 1 54 ? -36 -2.223 -1.574 1 78.38 54 SER B N 1
ATOM 2819 C CA . SER B 1 54 ? -34.594 -2.406 -1.31 1 78.38 54 SER B CA 1
ATOM 2820 C C . SER B 1 54 ? -34.125 -3.811 -1.69 1 78.38 54 SER B C 1
ATOM 2822 O O . SER B 1 54 ? -34.938 -4.727 -1.795 1 78.38 54 SER B O 1
ATOM 2824 N N . THR B 1 55 ? -32.844 -3.973 -2.086 1 85.19 55 THR B N 1
ATOM 2825 C CA . THR B 1 55 ? -32.156 -5.234 -2.33 1 85.19 55 THR B CA 1
ATOM 2826 C C . THR B 1 55 ? -31.016 -5.43 -1.329 1 85.19 55 THR B C 1
ATOM 2828 O O . THR B 1 55 ? -30.219 -4.516 -1.1 1 85.19 55 THR B O 1
ATOM 2831 N N . GLN B 1 56 ? -31.141 -6.566 -0.65 1 83.81 56 GLN B N 1
ATOM 2832 C CA . GLN B 1 56 ? -30.109 -6.859 0.333 1 83.81 56 GLN B CA 1
ATOM 2833 C C . GLN B 1 56 ? -29.578 -8.289 0.175 1 83.81 56 GLN B C 1
ATOM 2835 O O . GLN B 1 56 ? -30.281 -9.156 -0.334 1 83.81 56 GLN B O 1
ATOM 2840 N N . LEU B 1 57 ? -28.328 -8.406 0.644 1 83.69 57 LEU B N 1
ATOM 2841 C CA . LEU B 1 57 ? -27.766 -9.75 0.635 1 83.69 57 LEU B CA 1
ATOM 2842 C C . LEU B 1 57 ? -28.312 -10.578 1.796 1 83.69 57 LEU B C 1
ATOM 2844 O O . LEU B 1 57 ? -28.484 -10.062 2.902 1 83.69 57 LEU B O 1
ATOM 2848 N N . THR B 1 58 ? -28.672 -11.82 1.562 1 80.25 58 THR B N 1
ATOM 2849 C CA . THR B 1 58 ? -28.953 -12.789 2.615 1 80.25 58 THR B CA 1
ATOM 2850 C C . THR B 1 58 ? -27.672 -13.258 3.283 1 80.25 58 THR B C 1
ATOM 2852 O O . THR B 1 58 ? -26.578 -12.844 2.893 1 80.25 58 THR B O 1
ATOM 2855 N N . ARG B 1 59 ? -27.766 -14.094 4.281 1 69.5 59 ARG B N 1
ATOM 2856 C CA . ARG B 1 59 ? -26.6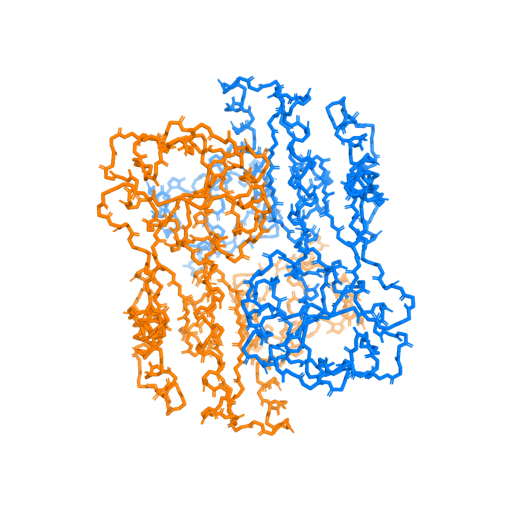09 -14.719 4.887 1 69.5 59 ARG B CA 1
ATOM 2857 C C . ARG B 1 59 ? -25.828 -15.531 3.857 1 69.5 59 ARG B C 1
ATOM 2859 O O . ARG B 1 59 ? -24.594 -15.453 3.801 1 69.5 59 ARG B O 1
ATOM 2866 N N . ALA B 1 60 ? -26.625 -16.234 3.258 1 77.06 60 ALA B N 1
ATOM 2867 C CA . ALA B 1 60 ? -26.016 -17.031 2.191 1 77.06 60 ALA B CA 1
ATOM 2868 C C . ALA B 1 60 ? -25.344 -16.125 1.163 1 77.06 60 ALA B C 1
ATOM 2870 O O . ALA B 1 60 ? -24.266 -16.453 0.663 1 77.06 60 ALA B O 1
ATOM 2871 N N . GLY B 1 61 ? -26 -15.016 0.899 1 81 61 GLY B N 1
ATOM 2872 C CA . GLY B 1 61 ? -25.406 -14.07 -0.039 1 81 61 GLY B CA 1
ATOM 2873 C C . GLY B 1 61 ? -24.094 -13.492 0.448 1 81 61 GLY B C 1
ATOM 2874 O O . GLY B 1 61 ? -23.141 -13.375 -0.32 1 81 61 GLY B O 1
ATOM 2875 N N . ARG B 1 62 ? -23.938 -13.211 1.597 1 73 62 ARG B N 1
ATOM 2876 C CA . ARG B 1 62 ? -22.734 -12.648 2.186 1 73 62 ARG B CA 1
ATOM 2877 C C . ARG B 1 62 ? -21.609 -13.68 2.205 1 73 62 ARG B C 1
ATOM 2879 O O . ARG B 1 62 ? -20.453 -13.352 1.921 1 73 62 ARG B O 1
ATOM 2886 N N . GLN B 1 63 ? -22.016 -14.859 2.598 1 67.81 63 GLN B N 1
ATOM 2887 C CA . GLN B 1 63 ? -21.031 -15.938 2.564 1 67.81 63 GLN B CA 1
ATOM 2888 C C . GLN B 1 63 ? -20.484 -16.125 1.156 1 67.81 63 GLN B C 1
ATOM 2890 O O . GLN B 1 63 ? -19.266 -16.297 0.978 1 67.81 63 GLN B O 1
ATOM 2895 N N . LEU B 1 64 ? -21.438 -16.031 0.363 1 75.69 64 LEU B N 1
ATOM 2896 C CA . LEU B 1 64 ? -21 -16.188 -1.019 1 75.69 64 LEU B CA 1
ATOM 2897 C C . LEU B 1 64 ? -20.109 -15.023 -1.438 1 75.69 64 LEU B C 1
ATOM 2899 O O . LEU B 1 64 ? -19.094 -15.219 -2.123 1 75.69 64 LEU B O 1
ATOM 2903 N N . LEU B 1 65 ? -20.469 -13.859 -0.917 1 77.19 65 LEU B N 1
ATOM 2904 C CA . LEU B 1 65 ? -19.703 -12.656 -1.267 1 77.19 65 LEU B CA 1
ATOM 2905 C C . LEU B 1 65 ? -18.281 -12.734 -0.724 1 77.19 65 LEU B C 1
ATOM 2907 O O . LEU B 1 65 ? -17.344 -12.234 -1.354 1 77.19 65 LEU B O 1
ATOM 2911 N N . GLU B 1 66 ? -18.141 -13.367 0.299 1 67.06 66 GLU B N 1
ATOM 2912 C CA . GLU B 1 66 ? -16.828 -13.539 0.902 1 67.06 66 GLU B CA 1
ATOM 2913 C C . GLU B 1 66 ? -15.945 -14.461 0.063 1 67.06 66 GLU B C 1
ATOM 2915 O O . GLU B 1 66 ? -14.727 -14.312 0.04 1 67.06 66 GLU B O 1
ATOM 2920 N N . HIS B 1 67 ? -16.625 -15.305 -0.625 1 67 67 HIS B N 1
ATOM 2921 C CA . HIS B 1 67 ? -15.891 -16.344 -1.327 1 67 67 HIS B CA 1
ATOM 2922 C C . HIS B 1 67 ? -15.734 -16 -2.807 1 67 67 HIS B C 1
ATOM 2924 O O . HIS B 1 67 ? -14.766 -16.422 -3.445 1 67 67 HIS B O 1
ATOM 2930 N N . VAL B 1 68 ? -16.703 -15.188 -3.215 1 72.56 68 VAL B N 1
ATOM 2931 C CA . VAL B 1 68 ? -16.797 -15.016 -4.66 1 72.56 68 VAL B CA 1
ATOM 2932 C C . VAL B 1 68 ? -15.539 -14.305 -5.18 1 72.56 68 VAL B C 1
ATOM 2934 O O . VAL B 1 68 ? -14.961 -14.711 -6.184 1 72.56 68 VAL B O 1
ATOM 2937 N N . PRO B 1 69 ? -15.117 -13.281 -4.379 1 66.12 69 PRO B N 1
ATOM 2938 C CA . PRO B 1 69 ? -13.922 -12.625 -4.914 1 66.12 69 PRO B CA 1
ATOM 2939 C C . PRO B 1 69 ? -12.742 -13.586 -5.07 1 66.12 69 PRO B C 1
ATOM 2941 O O . PRO B 1 69 ? -11.992 -13.492 -6.043 1 66.12 69 PRO B O 1
ATOM 2944 N N . ARG B 1 70 ? -12.672 -14.43 -4.266 1 65.44 70 ARG B N 1
ATOM 2945 C CA . ARG B 1 70 ? -11.594 -15.414 -4.32 1 65.44 70 ARG B CA 1
ATOM 2946 C C . ARG B 1 70 ? -11.75 -16.328 -5.535 1 65.44 70 ARG B C 1
ATOM 2948 O O . ARG B 1 70 ? -10.75 -16.734 -6.133 1 65.44 70 ARG B O 1
ATOM 2955 N N . ILE B 1 71 ? -12.945 -16.625 -5.766 1 63.38 71 ILE B N 1
ATOM 2956 C CA . ILE B 1 71 ? -13.203 -17.438 -6.938 1 63.38 71 ILE B CA 1
ATOM 2957 C C . ILE B 1 71 ? -12.727 -16.719 -8.195 1 63.38 71 ILE B C 1
ATOM 2959 O O . ILE B 1 71 ? -12.062 -17.312 -9.047 1 63.38 71 ILE B O 1
ATOM 2963 N N . PHE B 1 72 ? -13.031 -15.5 -8.18 1 69.25 72 PHE B N 1
ATOM 2964 C CA . PHE B 1 72 ? -12.617 -14.766 -9.367 1 69.25 72 PHE B CA 1
ATOM 2965 C C . PHE B 1 72 ? -11.109 -14.57 -9.383 1 69.25 72 PHE B C 1
ATOM 2967 O O . PHE B 1 72 ? -10.484 -14.594 -10.445 1 69.25 72 PHE B O 1
ATOM 2974 N N . THR B 1 73 ? -10.594 -14.422 -8.195 1 66.19 73 THR B N 1
ATOM 2975 C CA . THR B 1 73 ? -9.141 -14.375 -8.109 1 66.19 73 THR B CA 1
ATOM 2976 C C . THR B 1 73 ? -8.523 -15.68 -8.602 1 66.19 73 THR B C 1
ATOM 2978 O O . THR B 1 73 ? -7.566 -15.672 -9.375 1 66.19 73 THR B O 1
ATOM 2981 N N . ALA B 1 74 ? -9.109 -16.719 -8.188 1 63.62 74 ALA B N 1
ATOM 2982 C CA . ALA B 1 74 ? -8.641 -18.031 -8.617 1 63.62 74 ALA B CA 1
ATOM 2983 C C . ALA B 1 74 ? -8.812 -18.219 -10.125 1 63.62 74 ALA B C 1
ATOM 2985 O O . ALA B 1 74 ? -7.938 -18.766 -10.789 1 63.62 74 ALA B O 1
ATOM 2986 N N . LEU B 1 75 ? -9.969 -17.719 -10.586 1 63.03 75 LEU B N 1
ATOM 2987 C CA . LEU B 1 75 ? -10.219 -17.797 -12.023 1 63.03 75 LEU B CA 1
ATOM 2988 C C . LEU B 1 75 ? -9.203 -16.969 -12.797 1 63.03 75 LEU B C 1
ATOM 2990 O O . LEU B 1 75 ? -8.672 -17.406 -13.812 1 63.03 75 LEU B O 1
ATOM 2994 N N . ASP B 1 76 ? -9.023 -15.805 -12.281 1 66.06 76 ASP B N 1
ATOM 2995 C CA . ASP B 1 76 ? -8.039 -14.93 -12.914 1 66.06 76 ASP B CA 1
ATOM 2996 C C . ASP B 1 76 ? -6.648 -15.555 -12.883 1 66.06 76 ASP B C 1
ATOM 2998 O O . ASP B 1 76 ? -5.914 -15.5 -13.867 1 66.06 76 ASP B O 1
ATOM 3002 N N . GLN B 1 77 ? -6.387 -16.156 -11.836 1 63.53 77 GLN B N 1
ATOM 3003 C CA . GLN B 1 77 ? -5.098 -16.812 -11.695 1 63.53 77 GLN B CA 1
ATOM 3004 C C . GLN B 1 77 ? -4.992 -18.016 -12.641 1 63.53 77 GLN B C 1
ATOM 3006 O O . GLN B 1 77 ? -3.926 -18.281 -13.203 1 63.53 77 GLN B O 1
ATOM 3011 N N . ALA B 1 78 ? -6.074 -18.688 -12.758 1 61.09 78 ALA B N 1
ATOM 3012 C CA . ALA B 1 78 ? -6.098 -19.781 -13.719 1 61.09 78 ALA B CA 1
ATOM 3013 C C . ALA B 1 78 ? -5.859 -19.281 -15.133 1 61.09 78 ALA B C 1
ATOM 3015 O O . ALA B 1 78 ? -5.098 -19.875 -15.898 1 61.09 78 ALA B O 1
ATOM 3016 N N . ARG B 1 79 ? -6.582 -18.203 -15.414 1 64.12 79 ARG B N 1
ATOM 3017 C CA . ARG B 1 79 ? -6.379 -17.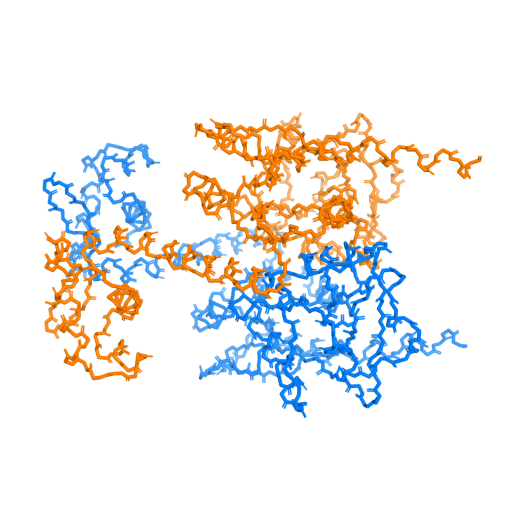594 -16.719 1 64.12 79 ARG B CA 1
ATOM 3018 C C . ARG B 1 79 ? -4.93 -17.156 -16.906 1 64.12 79 ARG B C 1
ATOM 3020 O O . ARG B 1 79 ? -4.34 -17.375 -17.969 1 64.12 79 ARG B O 1
ATOM 3027 N N . ASP B 1 80 ? -4.445 -16.547 -15.828 1 64.12 80 ASP B N 1
ATOM 3028 C CA . ASP B 1 80 ? -3.055 -16.109 -15.852 1 64.12 80 ASP B CA 1
ATOM 3029 C C . ASP B 1 80 ? -2.111 -17.297 -16.016 1 64.12 80 ASP B C 1
ATOM 3031 O O . ASP B 1 80 ? -1.089 -17.203 -16.703 1 64.12 80 ASP B O 1
ATOM 3035 N N . GLY B 1 81 ? -2.537 -18.375 -15.367 1 61.25 81 GLY B N 1
ATOM 3036 C CA . GLY B 1 81 ? -1.753 -19.578 -15.523 1 61.25 81 GLY B CA 1
ATOM 3037 C C . GLY B 1 81 ? -1.725 -20.094 -16.953 1 61.25 81 GLY B C 1
ATOM 3038 O O . GLY B 1 81 ? -0.669 -20.484 -17.453 1 61.25 81 GLY B O 1
ATOM 3039 N N . VAL B 1 82 ? -2.877 -20.016 -17.594 1 62.78 82 VAL B N 1
ATOM 3040 C CA . VAL B 1 82 ? -2.965 -20.453 -18.984 1 62.78 82 VAL B CA 1
ATOM 3041 C C . VAL B 1 82 ? -2.127 -19.516 -19.875 1 62.78 82 VAL B C 1
ATOM 3043 O O . VAL B 1 82 ? -1.387 -19.969 -20.734 1 62.78 82 VAL B O 1
ATOM 3046 N N . LYS B 1 83 ? -2.283 -18.297 -19.547 1 65 83 LYS B N 1
ATOM 3047 C CA . LYS B 1 83 ? -1.493 -17.312 -20.297 1 65 83 LYS B CA 1
ATOM 3048 C C . LYS B 1 83 ? 0.001 -17.547 -20.094 1 65 83 LYS B C 1
ATOM 3050 O O . LYS B 1 83 ? 0.788 -17.422 -21.031 1 65 83 LYS B O 1
ATOM 3055 N N . SER B 1 84 ? 0.284 -17.812 -18.875 1 68.56 84 SER B N 1
ATOM 3056 C CA . SER B 1 84 ? 1.678 -18.125 -18.578 1 68.56 84 SER B CA 1
ATOM 3057 C C . SER B 1 84 ? 2.184 -19.297 -19.406 1 68.56 84 SER B C 1
ATOM 3059 O O . SER B 1 84 ? 3.297 -19.25 -19.938 1 68.56 84 SER B O 1
ATOM 3061 N N . ALA B 1 85 ? 1.381 -20.234 -19.531 1 61.12 85 ALA B N 1
ATOM 3062 C CA . ALA B 1 85 ? 1.742 -21.406 -20.328 1 61.12 85 ALA B CA 1
ATOM 3063 C C . ALA B 1 85 ? 1.896 -21.031 -21.797 1 61.12 85 ALA B C 1
ATOM 3065 O O . ALA B 1 85 ? 2.822 -21.484 -22.469 1 61.12 85 ALA B O 1
ATOM 3066 N N . THR B 1 86 ? 1.027 -20.156 -22.156 1 65.5 86 THR B N 1
ATOM 3067 C CA . THR B 1 86 ? 1.076 -19.719 -23.547 1 65.5 86 THR B CA 1
ATOM 3068 C C . THR B 1 86 ? 2.316 -18.859 -23.797 1 65.5 86 THR B C 1
ATOM 3070 O O . THR B 1 86 ? 2.834 -18.828 -24.922 1 65.5 86 THR B O 1
ATOM 3073 N N . ASN B 1 87 ? 2.709 -18.234 -22.719 1 67.25 87 ASN B N 1
ATOM 3074 C CA . ASN B 1 87 ? 3.896 -17.406 -22.828 1 67.25 87 ASN B CA 1
ATOM 3075 C C . ASN B 1 87 ? 5.176 -18.219 -22.656 1 67.25 87 ASN B C 1
ATOM 3077 O O . ASN B 1 87 ? 6.27 -17.656 -22.594 1 67.25 87 ASN B O 1
ATOM 3081 N N . GLY B 1 88 ? 4.98 -19.516 -22.469 1 69.12 88 GLY B N 1
ATOM 3082 C CA . GLY B 1 88 ? 6.145 -20.391 -22.5 1 69.12 88 GLY B CA 1
ATOM 3083 C C . GLY B 1 88 ? 6.582 -20.844 -21.125 1 69.12 88 GLY B C 1
ATOM 3084 O O . GLY B 1 88 ? 7.609 -21.5 -20.984 1 69.12 88 GLY B O 1
ATOM 3085 N N . PHE B 1 89 ? 5.738 -20.5 -20.188 1 73.81 89 PHE B N 1
ATOM 3086 C CA . PHE B 1 89 ? 6.121 -20.922 -18.844 1 73.81 89 PHE B CA 1
ATOM 3087 C C . PHE B 1 89 ? 5.578 -22.312 -18.531 1 73.81 89 PHE B C 1
ATOM 3089 O O . PHE B 1 89 ? 4.508 -22.672 -19.016 1 73.81 89 PHE B O 1
ATOM 3096 N N . LEU B 1 90 ? 6.352 -23.156 -17.734 1 71.81 90 LEU B N 1
ATOM 3097 C CA . LEU B 1 90 ? 5.949 -24.5 -17.344 1 71.81 90 LEU B CA 1
ATOM 3098 C C . LEU B 1 90 ? 5.203 -24.484 -16.016 1 71.81 90 LEU B C 1
ATOM 3100 O O . LEU B 1 90 ? 4.5 -25.438 -15.68 1 71.81 90 LEU B O 1
ATOM 3104 N N . GLY B 1 91 ? 5.387 -23.375 -15.328 1 81.5 91 GLY B N 1
ATOM 3105 C CA . GLY B 1 91 ? 4.742 -23.219 -14.031 1 81.5 91 GLY B CA 1
ATOM 3106 C C . GLY B 1 91 ? 4.695 -21.781 -13.547 1 81.5 91 GLY B C 1
ATOM 3107 O O . GLY B 1 91 ? 5.316 -20.906 -14.148 1 81.5 91 GLY B O 1
ATOM 3108 N N . GLN B 1 92 ? 3.812 -21.656 -12.531 1 87.56 92 GLN B N 1
ATOM 3109 C CA . GLN B 1 92 ? 3.668 -20.328 -11.922 1 87.56 92 GLN B CA 1
ATOM 3110 C C . GLN B 1 92 ? 3.756 -20.406 -10.398 1 87.56 92 GLN B C 1
ATOM 3112 O O . GLN B 1 92 ? 3.205 -21.328 -9.789 1 87.56 92 GLN B O 1
ATOM 3117 N N . LEU B 1 93 ? 4.543 -19.609 -9.859 1 91.94 93 LEU B N 1
ATOM 3118 C CA . LEU B 1 93 ? 4.641 -19.5 -8.406 1 91.94 93 LEU B CA 1
ATOM 3119 C C . LEU B 1 93 ? 4.004 -18.203 -7.914 1 91.94 93 LEU B C 1
ATOM 3121 O O . LEU B 1 93 ? 4.453 -17.109 -8.273 1 91.94 93 LEU B O 1
ATOM 3125 N N . ARG B 1 94 ? 2.955 -18.312 -7.156 1 92.62 94 ARG B N 1
ATOM 3126 C CA . ARG B 1 94 ? 2.223 -17.172 -6.621 1 92.62 94 ARG B CA 1
ATOM 3127 C C . ARG B 1 94 ? 2.74 -16.797 -5.238 1 92.62 94 ARG B C 1
ATOM 3129 O O . ARG B 1 94 ? 2.547 -17.531 -4.27 1 92.62 94 ARG B O 1
ATOM 3136 N N . ILE B 1 95 ? 3.338 -15.617 -5.129 1 95.75 95 ILE B N 1
ATOM 3137 C CA . ILE B 1 95 ? 4.012 -15.164 -3.918 1 95.75 95 ILE B CA 1
ATOM 3138 C C . ILE B 1 95 ? 3.238 -14 -3.303 1 95.75 95 ILE B C 1
ATOM 3140 O O . ILE B 1 95 ? 3.115 -12.938 -3.916 1 95.75 95 ILE B O 1
ATOM 3144 N N . ALA B 1 96 ? 2.74 -14.188 -2.09 1 95.25 96 ALA B N 1
ATOM 3145 C CA . ALA B 1 96 ? 2.01 -13.141 -1.387 1 95.25 96 ALA B CA 1
ATOM 3146 C C . ALA B 1 96 ? 2.926 -12.375 -0.436 1 95.25 96 ALA B C 1
ATOM 3148 O O . ALA B 1 96 ? 3.68 -12.984 0.331 1 95.25 96 ALA B O 1
ATOM 3149 N N . LEU B 1 97 ? 2.852 -11.094 -0.553 1 94.94 97 LEU B N 1
ATOM 3150 C CA . LEU B 1 97 ? 3.668 -10.219 0.285 1 94.94 97 LEU B CA 1
ATOM 3151 C C . LEU B 1 97 ? 2.797 -9.414 1.239 1 94.94 97 LEU B C 1
ATOM 3153 O O . LEU B 1 97 ? 1.767 -8.867 0.835 1 94.94 97 LEU B O 1
ATOM 3157 N N . SER B 1 98 ? 3.225 -9.367 2.482 1 92.31 98 SER B N 1
ATOM 3158 C CA . SER B 1 98 ? 2.594 -8.484 3.461 1 92.31 98 SER B CA 1
ATOM 3159 C C . SER B 1 98 ? 3.635 -7.711 4.262 1 92.31 98 SER B C 1
ATOM 3161 O O . SER B 1 98 ? 4.812 -8.07 4.27 1 92.31 98 SER B O 1
ATOM 3163 N N . ASP B 1 99 ? 3.326 -6.543 4.891 1 84.12 99 ASP B N 1
ATOM 3164 C CA . ASP B 1 99 ? 4.137 -5.773 5.828 1 84.12 99 ASP B CA 1
ATOM 3165 C C . ASP B 1 99 ? 5.25 -5.02 5.102 1 84.12 99 ASP B C 1
ATOM 3167 O O . ASP B 1 99 ? 6.258 -4.652 5.711 1 84.12 99 ASP B O 1
ATOM 3171 N N . GLY B 1 100 ? 5.109 -4.828 3.902 1 78.38 100 GLY B N 1
ATOM 3172 C CA . GLY B 1 100 ? 6.129 -4.066 3.195 1 78.38 100 GLY B CA 1
ATOM 3173 C C . GLY B 1 100 ? 7.461 -4.785 3.115 1 78.38 100 GLY B C 1
ATOM 3174 O O . GLY B 1 100 ? 8.508 -4.203 3.414 1 78.38 100 GLY B O 1
ATOM 3175 N N . VAL B 1 101 ? 7.5 -5.977 2.793 1 74 101 VAL B N 1
ATOM 3176 C CA . VAL B 1 101 ? 8.719 -6.766 2.684 1 74 101 VAL B CA 1
ATOM 3177 C C . VAL B 1 101 ? 9.719 -6.059 1.769 1 74 101 VAL B C 1
ATOM 3179 O O . VAL B 1 101 ? 9.328 -5.457 0.765 1 74 101 VAL B O 1
ATOM 3182 N N . THR B 1 102 ? 10.867 -6.066 2.268 1 65.56 102 THR B N 1
ATOM 3183 C CA . THR B 1 102 ? 11.977 -5.293 1.725 1 65.56 102 THR B CA 1
ATOM 3184 C C . THR B 1 102 ? 12.25 -5.68 0.274 1 65.56 102 THR B C 1
ATOM 3186 O O . THR B 1 102 ? 12.484 -6.852 -0.027 1 65.56 102 THR B O 1
ATOM 3189 N N . PRO B 1 103 ? 12.5 -4.715 -0.44 1 70.56 103 PRO B N 1
ATOM 3190 C CA . PRO B 1 103 ? 12.594 -4.922 -1.887 1 70.56 103 PRO B CA 1
ATOM 3191 C C . PRO B 1 103 ? 13.938 -5.531 -2.305 1 70.56 103 PRO B C 1
ATOM 3193 O O . PRO B 1 103 ? 13.969 -6.461 -3.115 1 70.56 103 PRO B O 1
ATOM 3196 N N . THR B 1 104 ? 14.977 -5.277 -1.551 1 79.12 104 THR B N 1
ATOM 3197 C CA . THR B 1 104 ? 16.281 -5.664 -2.08 1 79.12 104 THR B CA 1
ATOM 3198 C C . THR B 1 104 ? 16.484 -7.172 -1.969 1 79.12 104 THR B C 1
ATOM 3200 O O . THR B 1 104 ? 16.938 -7.812 -2.92 1 79.12 104 THR B O 1
ATOM 3203 N N . ARG B 1 105 ? 16.109 -7.77 -0.829 1 85 105 ARG B N 1
ATOM 3204 C CA . ARG B 1 105 ? 16.25 -9.211 -0.644 1 85 105 ARG B CA 1
ATOM 3205 C C . ARG B 1 105 ? 15.328 -9.984 -1.578 1 85 105 ARG B C 1
ATOM 3207 O O . ARG B 1 105 ? 15.727 -11 -2.154 1 85 105 ARG B O 1
ATOM 3214 N N . LEU B 1 106 ? 14.227 -9.469 -1.671 1 90 106 LEU B N 1
ATOM 3215 C CA . LEU B 1 106 ? 13.242 -10.109 -2.539 1 90 106 LEU B CA 1
ATOM 3216 C C . LEU B 1 106 ? 13.688 -10.062 -3.996 1 90 106 LEU B C 1
ATOM 3218 O O . LEU B 1 106 ? 13.57 -11.055 -4.719 1 90 106 LEU B O 1
ATOM 3222 N N . SER B 1 107 ? 14.25 -8.945 -4.41 1 91.44 107 SER B N 1
ATOM 3223 C CA . SER B 1 107 ? 14.711 -8.805 -5.785 1 91.44 107 SER B CA 1
ATOM 3224 C C . SER B 1 107 ? 15.844 -9.781 -6.09 1 91.44 107 SER B C 1
ATOM 3226 O O . SER B 1 107 ? 15.883 -10.375 -7.172 1 91.44 107 SER B O 1
ATOM 3228 N N . THR B 1 108 ? 16.719 -9.914 -5.141 1 90.25 108 THR B N 1
ATOM 3229 C CA . THR B 1 108 ? 17.828 -10.844 -5.293 1 90.25 108 THR B CA 1
ATOM 3230 C C . THR B 1 108 ? 17.328 -12.281 -5.426 1 90.25 108 THR B C 1
ATOM 3232 O O . THR B 1 108 ? 17.781 -13.031 -6.289 1 90.25 108 THR B O 1
ATOM 3235 N N . LEU B 1 109 ? 16.422 -12.602 -4.586 1 93.31 109 LEU B N 1
ATOM 3236 C CA . LEU B 1 109 ? 15.812 -13.93 -4.625 1 93.31 109 LEU B CA 1
ATOM 3237 C C . LEU B 1 109 ? 15.141 -14.18 -5.969 1 93.31 109 LEU B C 1
ATOM 3239 O O . LEU B 1 109 ? 15.359 -15.227 -6.586 1 93.31 109 LEU B O 1
ATOM 3243 N N . LEU B 1 110 ? 14.383 -13.25 -6.445 1 94.25 110 LEU B N 1
ATOM 3244 C CA . LEU B 1 110 ? 13.648 -13.383 -7.699 1 94.25 110 LEU B CA 1
ATOM 3245 C C . LEU B 1 110 ? 14.609 -13.477 -8.883 1 94.25 110 LEU B C 1
ATOM 3247 O O . LEU B 1 110 ? 14.359 -14.227 -9.828 1 94.25 110 LEU B O 1
ATOM 3251 N N . ALA B 1 111 ? 15.68 -12.695 -8.82 1 93.31 111 ALA B N 1
ATOM 3252 C CA . ALA B 1 111 ? 16.688 -12.75 -9.867 1 93.31 111 ALA B CA 1
ATOM 3253 C C . ALA B 1 111 ? 17.297 -14.141 -9.969 1 93.31 111 ALA B C 1
ATOM 3255 O O . ALA B 1 111 ? 17.469 -14.672 -11.07 1 93.31 111 ALA B O 1
ATOM 3256 N N . ARG B 1 112 ? 17.609 -14.688 -8.82 1 93.31 112 ARG B N 1
ATOM 3257 C CA . ARG B 1 112 ? 18.172 -16.031 -8.781 1 93.31 112 ARG B CA 1
ATOM 3258 C C . ARG B 1 112 ? 17.188 -17.062 -9.32 1 93.31 112 ARG B C 1
ATOM 3260 O O . ARG B 1 112 ? 17.562 -17.969 -10.055 1 93.31 112 ARG B O 1
ATOM 3267 N N . CYS B 1 113 ? 15.93 -16.938 -8.953 1 94.12 113 CYS B N 1
ATOM 3268 C CA . CYS B 1 113 ? 14.891 -17.828 -9.438 1 94.12 113 CYS B CA 1
ATOM 3269 C C . CYS B 1 113 ? 14.75 -17.734 -10.953 1 94.12 113 CYS B C 1
ATOM 3271 O O . CYS B 1 113 ? 14.602 -18.766 -11.625 1 94.12 113 CYS B O 1
ATOM 3273 N N . ARG B 1 114 ? 14.773 -16.562 -11.445 1 92.38 114 ARG B N 1
ATOM 3274 C CA . ARG B 1 114 ? 14.664 -16.328 -12.883 1 92.38 114 ARG B CA 1
ATOM 3275 C C . ARG B 1 114 ? 15.812 -17 -13.633 1 92.38 114 ARG B C 1
ATOM 3277 O O . ARG B 1 114 ? 15.617 -17.562 -14.703 1 92.38 114 ARG B O 1
ATOM 3284 N N . GLU B 1 115 ? 16.984 -16.953 -13.102 1 91.94 115 GLU B N 1
ATOM 3285 C CA . GLU B 1 115 ? 18.172 -17.5 -13.727 1 91.94 115 GLU B CA 1
ATOM 3286 C C . GLU B 1 115 ? 18.172 -19.031 -13.68 1 91.94 115 GLU B C 1
ATOM 3288 O O . GLU B 1 115 ? 18.484 -19.688 -14.672 1 91.94 115 GLU B O 1
ATOM 3293 N N . GLU B 1 116 ? 17.766 -19.578 -12.57 1 92.06 116 GLU B N 1
ATOM 3294 C CA . GLU B 1 116 ? 17.891 -21.016 -12.344 1 92.06 116 GLU B CA 1
ATOM 3295 C C . GLU B 1 116 ? 16.656 -21.766 -12.82 1 92.06 116 GLU B C 1
ATOM 3297 O O . GLU B 1 116 ? 16.734 -22.938 -13.172 1 92.06 116 GLU B O 1
ATOM 3302 N N . ASP B 1 117 ? 15.539 -21.078 -12.797 1 91.75 117 ASP B N 1
ATOM 3303 C CA . ASP B 1 117 ? 14.273 -21.672 -13.234 1 91.75 117 ASP B CA 1
ATOM 3304 C C . ASP B 1 117 ? 13.508 -20.719 -14.141 1 91.75 117 ASP B C 1
ATOM 3306 O O . ASP B 1 117 ? 12.383 -20.312 -13.828 1 91.75 117 ASP B O 1
ATOM 3310 N N . PRO B 1 118 ? 14.023 -20.453 -15.289 1 89.81 118 PRO B N 1
ATOM 3311 C CA . PRO B 1 118 ? 13.398 -19.469 -16.172 1 89.81 118 PRO B CA 1
ATOM 3312 C C . PRO B 1 118 ? 12.016 -19.906 -16.656 1 89.81 118 PRO B C 1
ATOM 3314 O O . PRO B 1 118 ? 11.234 -19.078 -17.141 1 89.81 118 PRO B O 1
ATOM 3317 N N . GLU B 1 119 ? 11.656 -21.156 -16.5 1 88.62 119 GLU B N 1
ATOM 3318 C CA . GLU B 1 119 ? 10.383 -21.688 -16.984 1 88.62 119 GLU B CA 1
ATOM 3319 C C . GLU B 1 119 ? 9.273 -21.453 -15.969 1 88.62 119 GLU B C 1
ATOM 3321 O O . GLU B 1 119 ? 8.102 -21.734 -16.25 1 88.62 119 GLU B O 1
ATOM 3326 N N . VAL B 1 120 ? 9.625 -20.969 -14.836 1 89.25 120 VAL B N 1
ATOM 3327 C CA . VAL B 1 120 ? 8.641 -20.688 -13.797 1 89.25 120 VAL B CA 1
ATOM 3328 C C . VAL B 1 120 ? 8.328 -19.203 -13.75 1 89.25 120 VAL B C 1
ATOM 3330 O O . VAL B 1 120 ? 9.234 -18.375 -13.586 1 89.25 120 VAL B O 1
ATOM 3333 N N . GLU B 1 121 ? 7.109 -18.891 -13.914 1 90.88 121 GLU B N 1
ATOM 3334 C CA . GLU B 1 121 ? 6.684 -17.5 -13.781 1 90.88 121 GLU B CA 1
ATOM 3335 C C . GLU B 1 121 ? 6.461 -17.125 -12.32 1 90.88 121 GLU B C 1
ATOM 3337 O O . GLU B 1 121 ? 5.754 -17.812 -11.594 1 90.88 121 GLU B O 1
ATOM 3342 N N . MET B 1 122 ? 7.09 -16.094 -11.891 1 92.44 122 MET B N 1
ATOM 3343 C CA . MET B 1 122 ? 6.879 -15.578 -10.539 1 92.44 122 MET B CA 1
ATOM 3344 C C . MET B 1 122 ? 5.852 -14.453 -10.539 1 92.44 122 MET B C 1
ATOM 3346 O O . MET B 1 122 ? 5.98 -13.484 -11.289 1 92.44 122 MET B O 1
ATOM 3350 N N . ARG B 1 123 ? 4.848 -14.562 -9.703 1 91.94 123 ARG B N 1
ATOM 3351 C CA . ARG B 1 123 ? 3.82 -13.539 -9.562 1 91.94 123 ARG B CA 1
ATOM 3352 C C . ARG B 1 123 ? 3.75 -13.023 -8.133 1 91.94 123 ARG B C 1
ATOM 3354 O O . ARG B 1 123 ? 3.662 -13.812 -7.188 1 91.94 123 ARG B O 1
ATOM 3361 N N . LEU B 1 124 ? 3.785 -11.734 -8.031 1 93.62 124 LEU B N 1
ATOM 3362 C CA . LEU B 1 124 ? 3.777 -11.117 -6.707 1 93.62 124 LEU B CA 1
ATOM 3363 C C . LEU B 1 124 ? 2.416 -10.5 -6.402 1 93.62 124 LEU B C 1
ATOM 3365 O O . LEU B 1 124 ? 1.824 -9.844 -7.262 1 93.62 124 LEU B O 1
ATOM 3369 N N . PHE B 1 125 ? 1.975 -10.742 -5.156 1 91.12 125 PHE B N 1
ATOM 3370 C CA . PHE B 1 125 ? 0.714 -10.18 -4.684 1 91.12 125 PHE B CA 1
ATOM 3371 C C . PHE B 1 125 ? 0.899 -9.484 -3.34 1 91.12 125 PHE B C 1
ATOM 3373 O O . PHE B 1 125 ? 1.354 -10.109 -2.375 1 91.12 125 PHE B O 1
ATOM 3380 N N . GLU B 1 126 ? 0.533 -8.234 -3.285 1 90.94 126 GLU B N 1
ATOM 3381 C CA . GLU B 1 126 ? 0.544 -7.531 -2.006 1 90.94 126 GLU B CA 1
ATOM 3382 C C . GLU B 1 126 ? -0.832 -7.566 -1.347 1 90.94 126 GLU B C 1
ATOM 3384 O O . GLU B 1 126 ? -1.807 -7.059 -1.904 1 90.94 126 GLU B O 1
ATOM 3389 N N . VAL B 1 127 ? -0.878 -8.148 -0.146 1 88.38 127 VAL B N 1
ATOM 3390 C CA . VAL B 1 127 ? -2.145 -8.281 0.565 1 88.38 127 VAL B CA 1
ATOM 3391 C C . VAL B 1 127 ? -1.909 -8.156 2.068 1 88.38 127 VAL B C 1
ATOM 3393 O O . VAL B 1 127 ? -0.812 -8.438 2.557 1 88.38 127 VAL B O 1
ATOM 3396 N N . PRO B 1 128 ? -2.945 -7.688 2.807 1 86.5 128 PRO B N 1
ATOM 3397 C CA . PRO B 1 128 ? -2.797 -7.727 4.262 1 86.5 128 PRO B CA 1
ATOM 3398 C C . PRO B 1 128 ? -2.541 -9.133 4.793 1 86.5 128 PRO B C 1
ATOM 3400 O O . PRO B 1 128 ? -2.92 -10.117 4.152 1 86.5 128 PRO B O 1
ATOM 3403 N N . LEU B 1 129 ? -1.97 -9.203 5.922 1 90.88 129 LEU B N 1
ATOM 3404 C CA . LEU B 1 129 ? -1.56 -10.477 6.504 1 90.88 129 LEU B CA 1
ATOM 3405 C C . LEU B 1 129 ? -2.738 -11.438 6.59 1 90.88 129 LEU B C 1
ATOM 3407 O O . LEU B 1 129 ? -2.613 -12.617 6.238 1 90.88 129 LEU B O 1
ATOM 3411 N N . GLY B 1 130 ? -3.861 -10.961 7.105 1 89.19 130 GLY B N 1
ATOM 3412 C CA . GLY B 1 130 ? -5.027 -11.82 7.223 1 89.19 130 GLY B CA 1
ATOM 3413 C C . GLY B 1 130 ? -5.422 -12.469 5.914 1 89.19 130 GLY B C 1
ATOM 3414 O O . GLY B 1 130 ? -5.734 -13.664 5.875 1 89.19 130 GLY B O 1
ATOM 3415 N N . LEU B 1 131 ? -5.383 -11.766 4.84 1 85.81 131 LEU B N 1
ATOM 3416 C CA . LEU B 1 131 ? -5.73 -12.273 3.518 1 85.81 131 LEU B CA 1
ATOM 3417 C C . LEU B 1 131 ? -4.629 -13.188 2.98 1 85.81 131 LEU B C 1
ATOM 3419 O O . LEU B 1 131 ? -4.906 -14.133 2.242 1 85.81 131 LEU B O 1
ATOM 3423 N N . GLN B 1 132 ? -3.402 -12.891 3.334 1 92.06 132 GLN B N 1
ATOM 3424 C CA . GLN B 1 132 ? -2.303 -13.773 2.949 1 92.06 132 GLN B CA 1
ATOM 3425 C C . GLN B 1 132 ? -2.484 -15.164 3.535 1 92.06 132 GLN B C 1
ATOM 3427 O O . GLN B 1 132 ? -2.391 -16.172 2.816 1 92.06 132 GLN B O 1
ATOM 3432 N N . ILE B 1 133 ? -2.789 -15.156 4.816 1 92.12 133 ILE B N 1
ATOM 3433 C CA . ILE B 1 133 ? -2.951 -16.422 5.523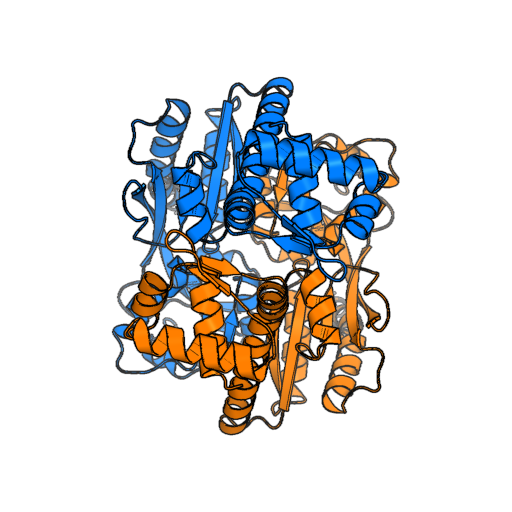 1 92.12 133 ILE B CA 1
ATOM 3434 C C . ILE B 1 133 ? -4.141 -17.188 4.945 1 92.12 133 ILE B C 1
ATOM 3436 O O . ILE B 1 133 ? -4.031 -18.375 4.629 1 92.12 133 ILE B O 1
ATOM 3440 N N . LYS B 1 134 ? -5.23 -16.5 4.797 1 85.94 134 LYS B N 1
ATOM 3441 C CA . LYS B 1 134 ? -6.422 -17.109 4.215 1 85.94 134 LYS B CA 1
ATOM 3442 C C . LYS B 1 134 ? -6.137 -17.641 2.811 1 85.94 134 LYS B C 1
ATOM 3444 O O . LYS B 1 134 ? -6.547 -18.75 2.463 1 85.94 134 LYS B O 1
ATOM 3449 N N . GLY B 1 135 ? -5.43 -16.859 2.02 1 89.12 135 GLY B N 1
ATOM 3450 C CA . GLY B 1 135 ? -5.102 -17.234 0.655 1 89.12 135 GLY B CA 1
ATOM 3451 C C . GLY B 1 135 ? -4.184 -18.438 0.575 1 89.12 135 GLY B C 1
ATOM 3452 O O . GLY B 1 135 ? -4.281 -19.25 -0.356 1 89.12 135 GLY B O 1
ATOM 3453 N N . LEU B 1 136 ? -3.285 -18.562 1.502 1 91.62 136 LEU B N 1
ATOM 3454 C CA . LEU B 1 136 ? -2.418 -19.734 1.559 1 91.62 136 LEU B CA 1
ATOM 3455 C C . LEU B 1 136 ? -3.221 -20.984 1.872 1 91.62 136 LEU B C 1
ATOM 3457 O O . LEU B 1 136 ? -2.994 -22.031 1.27 1 91.62 136 LEU B O 1
ATOM 3461 N N . HIS B 1 137 ? -4.172 -20.859 2.758 1 86.69 137 HIS B N 1
ATOM 3462 C CA . HIS B 1 137 ? -5.035 -21.969 3.107 1 86.69 137 HIS B CA 1
ATOM 3463 C C . HIS B 1 137 ? -5.891 -22.406 1.921 1 86.69 137 HIS B C 1
ATOM 3465 O O . HIS B 1 137 ? -6.137 -23.594 1.727 1 86.69 137 HIS B O 1
ATOM 3471 N N . GLU B 1 138 ? -6.266 -21.469 1.165 1 78.94 138 GLU B N 1
ATOM 3472 C CA . GLU B 1 138 ? -7.199 -21.703 0.073 1 78.94 138 GLU B CA 1
ATOM 3473 C C . GLU B 1 138 ? -6.465 -21.922 -1.247 1 78.94 138 GLU B C 1
ATOM 3475 O O . GLU B 1 138 ? -7.082 -21.922 -2.314 1 78.94 138 GLU B O 1
ATOM 3480 N N . ASP B 1 139 ? -5.215 -21.953 -1.212 1 81.88 139 ASP B N 1
ATOM 3481 C CA . ASP B 1 139 ? -4.355 -22.25 -2.354 1 81.88 139 ASP B CA 1
ATOM 3482 C C . ASP B 1 139 ? -4.402 -21.125 -3.385 1 81.88 139 ASP B C 1
ATOM 3484 O O . ASP B 1 139 ? -4.324 -21.375 -4.59 1 81.88 139 ASP B O 1
ATOM 3488 N N . LEU B 1 140 ? -4.762 -20 -2.893 1 84.75 140 LEU B N 1
ATOM 3489 C CA . LEU B 1 140 ? -4.684 -18.828 -3.748 1 84.75 140 LEU B CA 1
ATOM 3490 C C . LEU B 1 140 ? -3.236 -18.391 -3.947 1 84.75 140 LEU B C 1
ATOM 3492 O O . LEU B 1 140 ? -2.895 -17.812 -4.98 1 84.75 140 LEU B O 1
ATOM 3496 N N . TYR B 1 141 ? -2.441 -18.609 -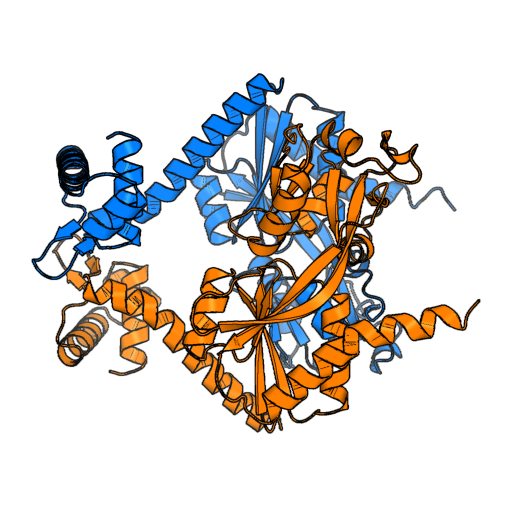2.945 1 92.94 141 TYR B N 1
ATOM 3497 C CA . TYR B 1 141 ? -1.007 -18.344 -2.977 1 92.94 141 TYR B CA 1
ATOM 3498 C C . TYR B 1 141 ? -0.214 -19.594 -2.637 1 92.94 141 TYR B C 1
ATOM 3500 O O . TYR B 1 141 ? -0.68 -20.453 -1.872 1 92.94 141 TYR B O 1
ATOM 3508 N N . ASP B 1 142 ? 0.972 -19.703 -3.193 1 92.06 142 ASP B N 1
ATOM 3509 C CA . ASP B 1 142 ? 1.823 -20.859 -2.947 1 92.06 142 ASP B CA 1
ATOM 3510 C C . ASP B 1 142 ? 2.736 -20.625 -1.744 1 92.06 142 ASP B C 1
ATOM 3512 O O . ASP B 1 142 ? 3.064 -21.562 -1.016 1 92.06 142 ASP B O 1
ATOM 3516 N N . VAL B 1 143 ? 3.135 -19.375 -1.586 1 95.81 143 VAL B N 1
ATOM 3517 C CA . VAL B 1 143 ? 4.074 -19 -0.534 1 95.81 143 VAL B CA 1
ATOM 3518 C C . VAL B 1 143 ? 3.9 -17.531 -0.185 1 95.81 143 VAL B C 1
ATOM 3520 O O . VAL B 1 143 ? 3.352 -16.75 -0.976 1 95.81 143 VAL B O 1
ATOM 3523 N N . GLY B 1 144 ? 4.262 -17.188 1.002 1 96.06 144 GLY B N 1
ATOM 3524 C CA . GLY B 1 144 ? 4.16 -15.797 1.428 1 96.06 144 GLY B CA 1
ATOM 3525 C C . GLY B 1 144 ? 5.379 -15.312 2.193 1 96.06 144 GLY B C 1
ATOM 3526 O O . GLY B 1 144 ? 6.145 -16.125 2.721 1 96.06 144 GLY B O 1
ATOM 3527 N N . PHE B 1 145 ? 5.609 -14.062 2.172 1 95.69 145 PHE B N 1
ATOM 3528 C CA . PHE B 1 145 ? 6.586 -13.406 3.031 1 95.69 145 PHE B CA 1
ATOM 3529 C C . PHE B 1 145 ? 5.914 -12.375 3.928 1 95.69 145 PHE B C 1
ATOM 3531 O O . PHE B 1 145 ? 5.09 -11.586 3.465 1 95.69 145 PHE B O 1
ATOM 3538 N N . SER B 1 146 ? 6.246 -12.406 5.164 1 94.81 146 SER B N 1
ATOM 3539 C CA . SER B 1 146 ? 5.703 -11.461 6.141 1 94.81 146 SER B CA 1
ATOM 3540 C C . SER B 1 146 ? 6.652 -11.281 7.32 1 94.81 146 SER B C 1
ATOM 3542 O O . SER B 1 146 ? 7.613 -12.039 7.473 1 94.81 146 SER B O 1
ATOM 3544 N N . MET B 1 147 ? 6.387 -10.305 8.078 1 93.25 147 MET B N 1
ATOM 3545 C CA . MET B 1 147 ? 7.168 -10.117 9.297 1 93.25 147 MET B CA 1
ATOM 3546 C C . MET B 1 147 ? 6.402 -10.617 10.516 1 93.25 147 MET B C 1
ATOM 3548 O O . MET B 1 147 ? 6.809 -10.367 11.648 1 93.25 147 MET B O 1
ATOM 3552 N N . ALA B 1 148 ? 5.328 -11.289 10.258 1 89.62 148 ALA B N 1
ATOM 3553 C CA . ALA B 1 148 ? 4.57 -11.906 11.336 1 89.62 148 ALA B CA 1
ATOM 3554 C C . ALA B 1 148 ? 5.148 -13.273 11.695 1 89.62 148 ALA B C 1
ATOM 3556 O O . ALA B 1 148 ? 5.461 -14.078 10.812 1 89.62 148 ALA B O 1
ATOM 3557 N N . GLU B 1 149 ? 5.266 -13.508 12.922 1 86.94 149 GLU B N 1
ATOM 3558 C CA . GLU B 1 149 ? 5.898 -14.742 13.398 1 86.94 149 GLU B CA 1
ATOM 3559 C C . GLU B 1 149 ? 4.879 -15.867 13.531 1 86.94 149 GLU B C 1
ATOM 3561 O O . GLU B 1 149 ? 5.25 -17.031 13.719 1 86.94 149 GLU B O 1
ATOM 3566 N N . ASP B 1 150 ? 3.623 -15.5 13.453 1 84.25 150 ASP B N 1
ATOM 3567 C CA . ASP B 1 150 ? 2.592 -16.516 13.609 1 84.25 150 ASP B CA 1
ATOM 3568 C C . ASP B 1 150 ? 1.617 -16.5 12.438 1 84.25 150 ASP B C 1
ATOM 3570 O O . ASP B 1 150 ? 1.027 -15.469 12.125 1 84.25 150 ASP B O 1
ATOM 3574 N N . GLY B 1 151 ? 1.491 -17.656 11.781 1 82.44 151 GLY B N 1
ATOM 3575 C CA . GLY B 1 151 ? 0.586 -17.781 10.648 1 82.44 151 GLY B CA 1
ATOM 3576 C C . GLY B 1 151 ? -0.706 -18.5 10.992 1 82.44 151 GLY B C 1
ATOM 3577 O O . GLY B 1 151 ? -1.613 -18.578 10.164 1 82.44 151 GLY B O 1
ATOM 3578 N N . GLY B 1 152 ? -0.75 -18.938 12.195 1 85.12 152 GLY B N 1
ATOM 3579 C CA . GLY B 1 152 ? -1.91 -19.719 12.578 1 85.12 152 GLY B CA 1
ATOM 3580 C C . GLY B 1 152 ? -1.786 -21.188 12.203 1 85.12 152 GLY B C 1
ATOM 3581 O O . GLY B 1 152 ? -0.779 -21.594 11.625 1 85.12 152 GLY B O 1
ATOM 3582 N N . ASP B 1 153 ? -2.824 -21.984 12.445 1 86.56 153 ASP B N 1
ATOM 3583 C CA . ASP B 1 153 ? -2.812 -23.422 12.219 1 86.56 153 ASP B CA 1
ATOM 3584 C C . ASP B 1 153 ? -2.727 -23.734 10.727 1 86.56 153 ASP B C 1
ATOM 3586 O O . ASP B 1 153 ? -3.395 -23.094 9.906 1 86.56 153 ASP B O 1
ATOM 3590 N N . GLY B 1 154 ? -1.853 -24.641 10.438 1 93.31 154 GLY B N 1
ATOM 3591 C CA . GLY B 1 154 ? -1.75 -25.125 9.07 1 93.31 154 GLY B CA 1
ATOM 3592 C C . GLY B 1 154 ? -0.754 -24.344 8.234 1 93.31 154 GLY B C 1
ATOM 3593 O O . GLY B 1 154 ? -0.516 -24.672 7.07 1 93.31 154 GLY B O 1
ATOM 3594 N N . ILE B 1 155 ? -0.254 -23.359 8.844 1 95.69 155 ILE B N 1
ATOM 3595 C CA . ILE B 1 155 ? 0.741 -22.562 8.133 1 95.69 155 ILE B CA 1
ATOM 3596 C C . ILE B 1 155 ? 2.109 -22.75 8.789 1 95.69 155 ILE B C 1
ATOM 3598 O O . ILE B 1 155 ? 2.25 -22.594 10 1 95.69 155 ILE B O 1
ATOM 3602 N N . LEU B 1 156 ? 3.102 -23.156 8.016 1 95.88 156 LEU B N 1
ATOM 3603 C CA . LEU B 1 156 ? 4.488 -23.234 8.469 1 95.88 156 LEU B CA 1
ATOM 3604 C C . LEU B 1 156 ? 5.195 -21.906 8.297 1 95.88 156 LEU B C 1
ATOM 3606 O O . LEU B 1 156 ? 5.125 -21.281 7.234 1 95.88 156 LEU B O 1
ATOM 3610 N N . VAL B 1 157 ? 5.77 -21.438 9.305 1 95.75 157 VAL B N 1
ATOM 3611 C CA . VAL B 1 157 ? 6.492 -20.172 9.32 1 95.75 157 VAL B CA 1
ATOM 3612 C C . VAL B 1 157 ? 7.98 -20.422 9.555 1 95.75 157 VAL B C 1
ATOM 3614 O O . VAL B 1 157 ? 8.367 -21.016 10.57 1 95.75 157 VAL B O 1
ATOM 3617 N N . THR B 1 158 ? 8.836 -20.031 8.648 1 94.94 158 THR B N 1
ATOM 3618 C CA . THR B 1 158 ? 10.281 -20.203 8.766 1 94.94 158 THR B CA 1
ATOM 3619 C C . THR B 1 158 ? 11 -18.875 8.516 1 94.94 158 THR B C 1
ATOM 3621 O O . THR B 1 158 ? 10.617 -18.109 7.625 1 94.94 158 THR B O 1
ATOM 3624 N N . PRO B 1 159 ? 12.031 -18.594 9.289 1 94.12 159 PRO B N 1
ATOM 3625 C CA . PRO B 1 159 ? 12.781 -17.375 9.023 1 94.12 159 PRO B CA 1
ATOM 3626 C C . PRO B 1 159 ? 13.391 -17.344 7.621 1 94.12 159 PRO B C 1
ATOM 3628 O O . PRO B 1 159 ? 13.977 -18.344 7.184 1 94.12 159 PRO B O 1
ATOM 3631 N N . ALA B 1 160 ? 13.203 -16.312 6.91 1 93.75 160 ALA B N 1
ATOM 3632 C CA . ALA B 1 160 ? 13.773 -16.141 5.578 1 93.75 160 ALA B CA 1
ATOM 3633 C C . ALA B 1 160 ? 15.062 -15.32 5.629 1 93.75 160 ALA B C 1
ATOM 3635 O O . ALA B 1 160 ? 16.109 -15.766 5.16 1 93.75 160 ALA B O 1
ATOM 3636 N N . TRP B 1 161 ? 14.953 -14.078 6.156 1 91.62 161 TRP B N 1
ATOM 3637 C CA . TRP B 1 161 ? 16.125 -13.219 6.312 1 91.62 161 TRP B CA 1
ATOM 3638 C C . TRP B 1 161 ? 15.891 -12.195 7.422 1 91.62 161 TRP B C 1
ATOM 3640 O O . TRP B 1 161 ? 14.789 -12.086 7.957 1 91.62 161 TRP B O 1
ATOM 3650 N N . GLU B 1 162 ? 16.969 -11.484 7.785 1 91.19 162 GLU B N 1
ATOM 3651 C CA . GLU B 1 162 ? 16.938 -10.484 8.844 1 91.19 162 GLU B CA 1
ATOM 3652 C C . GLU B 1 162 ? 17.5 -9.148 8.367 1 91.19 162 GLU B C 1
ATOM 3654 O O . GLU B 1 162 ? 18.344 -9.117 7.473 1 91.19 162 GLU B O 1
ATOM 3659 N N . ASP B 1 163 ? 16.922 -8.148 8.945 1 89.69 163 ASP B N 1
ATOM 3660 C CA . ASP B 1 163 ? 17.406 -6.785 8.719 1 89.69 163 ASP B CA 1
ATOM 3661 C C . ASP B 1 163 ? 17.609 -6.047 10.039 1 89.69 163 ASP B C 1
ATOM 3663 O O . ASP B 1 163 ? 16.828 -6.211 10.977 1 89.69 163 ASP B O 1
ATOM 3667 N N . GLU B 1 164 ? 18.641 -5.266 10.008 1 94 164 GLU B N 1
ATOM 3668 C CA . GLU B 1 164 ? 18.859 -4.477 11.211 1 94 164 GLU B CA 1
ATOM 3669 C C . GLU B 1 164 ? 17.875 -3.316 11.305 1 94 164 GLU B C 1
ATOM 3671 O O . GLU B 1 164 ? 17.656 -2.607 10.32 1 94 164 GLU B O 1
ATOM 3676 N N . LEU B 1 165 ? 17.281 -3.221 12.484 1 95.75 165 LEU B N 1
ATOM 3677 C CA . LEU B 1 165 ? 16.406 -2.076 12.75 1 95.75 165 LEU B CA 1
ATOM 3678 C C . LEU B 1 165 ? 17.234 -0.807 12.945 1 95.75 165 LEU B C 1
ATOM 3680 O O . LEU B 1 165 ? 18.172 -0.792 13.734 1 95.75 165 LEU B O 1
ATOM 3684 N N . MET B 1 166 ? 16.875 0.222 12.258 1 96.38 166 MET B N 1
ATOM 3685 C CA . MET B 1 166 ? 17.547 1.511 12.359 1 96.38 166 MET B CA 1
ATOM 3686 C C . MET B 1 166 ? 16.547 2.641 12.555 1 96.38 166 MET B C 1
ATOM 3688 O O . MET B 1 166 ? 15.336 2.43 12.438 1 96.38 166 MET B O 1
ATOM 3692 N N . VAL B 1 167 ? 17.062 3.773 12.867 1 97.31 167 VAL B N 1
ATOM 3693 C CA . VAL B 1 167 ? 16.234 4.969 12.984 1 97.31 167 VAL B CA 1
ATOM 3694 C C . VAL B 1 167 ? 16.406 5.84 11.742 1 97.31 167 VAL B C 1
ATOM 3696 O O . VAL B 1 167 ? 17.516 6.125 11.32 1 97.31 167 VAL B O 1
ATOM 3699 N N . ALA B 1 168 ? 15.312 6.09 11.094 1 96.38 168 ALA B N 1
ATOM 3700 C CA . ALA B 1 168 ? 15.289 7.098 10.031 1 96.38 168 ALA B CA 1
ATOM 3701 C C . ALA B 1 168 ? 15.164 8.5 10.617 1 96.38 168 ALA B C 1
ATOM 3703 O O . ALA B 1 168 ? 14.203 8.797 11.328 1 96.38 168 ALA B O 1
ATOM 3704 N N . VAL B 1 169 ? 16.094 9.359 10.289 1 96.81 169 VAL B N 1
ATOM 3705 C CA . VAL B 1 169 ? 16.219 10.664 10.938 1 96.81 169 VAL B CA 1
ATOM 3706 C C . VAL B 1 169 ? 16.219 11.766 9.891 1 96.81 169 VAL B C 1
ATOM 3708 O O . VAL B 1 169 ? 16.891 11.648 8.859 1 96.81 169 VAL B O 1
ATOM 3711 N N . PRO B 1 170 ? 15.312 12.852 10.133 1 95.5 170 PRO B N 1
ATOM 3712 C CA . PRO B 1 170 ? 15.445 14 9.234 1 95.5 170 PRO B CA 1
ATOM 3713 C C . PRO B 1 170 ? 16.875 14.547 9.188 1 95.5 170 PRO B C 1
ATOM 3715 O O . PRO B 1 170 ? 17.578 14.539 10.195 1 95.5 170 PRO B O 1
ATOM 3718 N N . ALA B 1 171 ? 17 15.172 7.988 1 90.44 171 ALA B N 1
ATOM 3719 C CA . ALA B 1 171 ? 18.312 15.82 7.844 1 90.44 171 ALA B CA 1
ATOM 3720 C C . ALA B 1 171 ? 18.469 16.953 8.852 1 90.44 171 ALA B C 1
ATOM 3722 O O . ALA B 1 171 ? 17.5 17.656 9.172 1 90.44 171 ALA B O 1
ATOM 3723 N N . ARG B 1 172 ? 19.422 17.047 9.641 1 89.62 172 ARG B N 1
ATOM 3724 C CA . ARG B 1 172 ? 19.781 18.109 10.57 1 89.62 172 ARG B CA 1
ATOM 3725 C C . ARG B 1 172 ? 19.109 17.922 11.922 1 89.62 172 ARG B C 1
ATOM 3727 O O . ARG B 1 172 ? 19.031 18.859 12.719 1 89.62 172 ARG B O 1
ATOM 3734 N N . HIS B 1 173 ? 18.469 16.906 12.148 1 95.06 173 HIS B N 1
ATOM 3735 C CA . HIS B 1 173 ? 17.828 16.594 13.422 1 95.06 173 HIS B CA 1
ATOM 3736 C C . HIS B 1 173 ? 18.844 16.484 14.539 1 95.06 173 HIS B C 1
ATOM 3738 O O . HIS B 1 173 ? 19.938 15.922 14.336 1 95.06 173 HIS B O 1
ATOM 3744 N N . PRO B 1 174 ? 18.547 16.891 15.695 1 95.12 174 PRO B N 1
ATOM 3745 C CA . PRO B 1 174 ? 19.5 16.875 16.812 1 95.12 174 PRO B CA 1
ATOM 3746 C C . PRO B 1 174 ? 19.984 15.477 17.156 1 95.12 174 PRO B C 1
ATOM 3748 O O . PRO B 1 174 ? 21.109 15.305 17.641 1 95.12 174 PRO B O 1
ATOM 3751 N N . VAL B 1 175 ? 19.234 14.555 16.938 1 96.06 175 VAL B N 1
ATOM 3752 C CA . VAL B 1 175 ? 19.562 13.18 17.312 1 96.06 175 VAL B CA 1
ATOM 3753 C C . VAL B 1 175 ? 20.75 12.688 16.5 1 96.06 175 VAL B C 1
ATOM 3755 O O . VAL B 1 175 ? 21.406 11.719 16.875 1 96.06 175 VAL B O 1
ATOM 3758 N N . LEU B 1 176 ? 21.078 13.398 15.398 1 95.62 176 LEU B N 1
ATOM 3759 C CA . LEU B 1 176 ? 22.172 13.008 14.531 1 95.62 176 LEU B CA 1
ATOM 3760 C C . LEU B 1 176 ? 23.516 13.258 15.211 1 95.62 176 LEU B C 1
ATOM 3762 O O . LEU B 1 176 ? 24.562 12.812 14.727 1 95.62 176 LEU B O 1
ATOM 3766 N N . ALA B 1 177 ? 23.5 13.906 16.281 1 95.31 177 ALA B N 1
ATOM 3767 C CA . ALA B 1 177 ? 24.703 14.102 17.078 1 95.31 177 ALA B CA 1
ATOM 3768 C C . ALA B 1 177 ? 25.219 12.766 17.625 1 95.31 177 ALA B C 1
ATOM 3770 O O . ALA B 1 177 ? 26.406 12.617 17.891 1 95.31 177 ALA B O 1
ATOM 3771 N N . PHE B 1 178 ? 24.328 11.828 17.781 1 96 178 PHE B N 1
ATOM 3772 C CA . PHE B 1 178 ? 24.703 10.492 18.234 1 96 178 PHE B CA 1
ATOM 3773 C C . PHE B 1 178 ? 25.234 9.664 17.062 1 96 178 PHE B C 1
ATOM 3775 O O . PHE B 1 178 ? 24.609 9.609 16.016 1 96 178 PHE B O 1
ATOM 3782 N N . LYS B 1 179 ? 26.312 9.055 17.172 1 93.62 179 LYS B N 1
ATOM 3783 C CA . LYS B 1 179 ? 26.766 8.094 16.172 1 93.62 179 LYS B CA 1
ATOM 3784 C C . LYS B 1 179 ? 25.859 6.879 16.109 1 93.62 179 LYS B C 1
ATOM 3786 O O . LYS B 1 179 ? 25.531 6.387 15.031 1 93.62 179 LYS B O 1
ATOM 3791 N N . GLN B 1 180 ? 25.547 6.391 17.25 1 97.19 180 GLN B N 1
ATOM 3792 C CA . GLN B 1 180 ? 24.5 5.418 17.484 1 97.19 180 GLN B CA 1
ATOM 3793 C C . GLN B 1 180 ? 23.469 5.945 18.484 1 97.19 180 GLN B C 1
ATOM 3795 O O . GLN B 1 180 ? 23.844 6.395 19.562 1 97.19 180 GLN B O 1
ATOM 3800 N N . VAL B 1 181 ? 22.234 5.902 18.156 1 97.38 181 VAL B N 1
ATOM 3801 C CA . VAL B 1 181 ? 21.203 6.594 18.938 1 97.38 181 VAL B CA 1
ATOM 3802 C C . VAL B 1 181 ? 20.609 5.637 19.969 1 97.38 181 VAL B C 1
ATOM 3804 O O . VAL B 1 181 ? 20.109 4.574 19.625 1 97.38 181 VAL B O 1
ATOM 3807 N N . PRO B 1 182 ? 20.719 5.938 21.219 1 96 182 PRO B N 1
ATOM 3808 C CA . PRO B 1 182 ? 19.984 5.121 22.188 1 96 182 PRO B CA 1
ATOM 3809 C C . PRO B 1 182 ? 18.484 5.109 21.938 1 96 182 PRO B C 1
ATOM 3811 O O . PRO B 1 182 ? 17.891 6.152 21.641 1 96 182 PRO B O 1
ATOM 3814 N N . LEU B 1 183 ? 17.875 3.973 22.062 1 95.06 183 LEU B N 1
ATOM 3815 C CA . LEU B 1 183 ? 16.453 3.834 21.812 1 95.06 183 LEU B CA 1
ATOM 3816 C C . LEU B 1 183 ? 15.641 4.754 22.719 1 95.06 183 LEU B C 1
ATOM 3818 O O . LEU B 1 183 ? 14.633 5.324 22.297 1 95.06 183 LEU B O 1
ATOM 3822 N N . LYS B 1 184 ? 16.094 4.902 23.938 1 94.31 184 LYS B N 1
ATOM 3823 C CA . LYS B 1 184 ? 15.422 5.785 24.891 1 94.31 184 LYS B CA 1
ATOM 3824 C C . LYS B 1 184 ? 15.391 7.223 24.375 1 94.31 184 LYS B C 1
ATOM 3826 O O . LYS B 1 184 ? 14.43 7.953 24.625 1 94.31 184 LYS B O 1
ATOM 3831 N N . GLU B 1 185 ? 16.438 7.625 23.719 1 95.25 185 GLU B N 1
ATOM 3832 C CA . GLU B 1 185 ? 16.5 8.969 23.141 1 95.25 185 GLU B CA 1
ATOM 3833 C C . GLU B 1 185 ? 15.516 9.109 21.984 1 95.25 185 GLU B C 1
ATOM 3835 O O . GLU B 1 185 ? 14.891 10.164 21.828 1 95.25 185 GLU B O 1
ATOM 3840 N N . VAL B 1 186 ? 15.375 8.039 21.156 1 96.38 186 VAL B N 1
ATOM 3841 C CA . VAL B 1 186 ? 14.453 8.031 20.031 1 96.38 186 VAL B CA 1
ATOM 3842 C C . VAL B 1 186 ? 13.031 8.266 20.531 1 96.38 186 VAL B C 1
ATOM 3844 O O . VAL B 1 186 ? 12.258 8.992 19.891 1 96.38 186 VAL B O 1
ATOM 3847 N N . LEU B 1 187 ? 12.742 7.758 21.688 1 95.75 187 LEU B N 1
ATOM 3848 C CA . LEU B 1 187 ? 11.383 7.777 22.203 1 95.75 187 LEU B CA 1
ATOM 3849 C C . LEU B 1 187 ? 11.023 9.164 22.734 1 95.75 187 LEU B C 1
ATOM 3851 O O . LEU B 1 187 ? 9.867 9.43 23.062 1 95.75 187 LEU B O 1
ATOM 3855 N N . ARG B 1 188 ? 11.938 10.07 22.75 1 95.19 188 ARG B N 1
ATOM 3856 C CA . ARG B 1 188 ? 11.688 11.438 23.203 1 95.19 188 ARG B CA 1
ATOM 3857 C C . ARG B 1 188 ? 11.086 12.281 22.078 1 95.19 188 ARG B C 1
ATOM 3859 O O . ARG B 1 188 ? 10.602 13.391 22.312 1 95.19 188 ARG B O 1
ATOM 3866 N N . TYR B 1 189 ? 11.133 11.742 20.938 1 96.06 189 TYR B N 1
ATOM 3867 C CA . TYR B 1 189 ? 10.648 12.461 19.766 1 96.06 189 TYR B CA 1
ATOM 3868 C C . TYR B 1 189 ? 9.453 11.75 19.125 1 96.06 189 TYR B C 1
ATOM 3870 O O . TYR B 1 189 ? 9.281 10.547 19.312 1 96.06 189 TYR B O 1
ATOM 3878 N N . PRO B 1 190 ? 8.617 12.508 18.359 1 95.56 190 PRO B N 1
ATOM 3879 C CA . PRO B 1 190 ? 7.5 11.859 17.656 1 95.56 190 PRO B CA 1
ATOM 3880 C C . PRO B 1 190 ? 7.969 10.797 16.656 1 95.56 190 PRO B C 1
ATOM 3882 O O . PRO B 1 190 ? 8.977 10.984 15.977 1 95.56 190 PRO B O 1
ATOM 3885 N N . LEU B 1 191 ? 7.164 9.711 16.641 1 97.25 191 LEU B N 1
ATOM 3886 C CA . LEU B 1 191 ? 7.523 8.594 15.773 1 97.25 191 LEU B CA 1
ATOM 3887 C C . LEU B 1 191 ? 6.441 8.344 14.727 1 97.25 191 LEU B C 1
ATOM 3889 O O . LEU B 1 191 ? 5.246 8.43 15.031 1 97.25 191 LEU B O 1
ATOM 3893 N N . ALA B 1 192 ? 6.895 8.141 13.516 1 96.5 192 ALA B N 1
ATOM 3894 C CA . ALA B 1 192 ? 6.051 7.496 12.508 1 96.5 192 ALA B CA 1
ATOM 3895 C C . ALA B 1 192 ? 6.223 5.98 12.539 1 96.5 192 ALA B C 1
ATOM 3897 O O . ALA B 1 192 ? 7.312 5.469 12.281 1 96.5 192 ALA B O 1
ATOM 3898 N N . LEU B 1 193 ? 5.113 5.262 12.867 1 96.25 193 LEU B N 1
ATOM 3899 C CA . LEU B 1 193 ? 5.164 3.805 12.961 1 96.25 193 LEU B CA 1
ATOM 3900 C C . LEU B 1 193 ? 4.184 3.16 11.992 1 96.25 193 LEU B C 1
ATOM 3902 O O . LEU B 1 193 ? 3.285 3.828 11.469 1 96.25 193 LEU B O 1
ATOM 3906 N N . GLY B 1 194 ? 4.434 1.925 11.688 1 93.88 194 GLY B N 1
ATOM 3907 C CA . GLY B 1 194 ? 3.527 1.197 10.812 1 93.88 194 GLY B CA 1
ATOM 3908 C C . GLY B 1 194 ? 2.152 0.992 11.422 1 93.88 194 GLY B C 1
ATOM 3909 O O . GLY B 1 194 ? 2.027 0.74 12.617 1 93.88 194 GLY B O 1
ATOM 3910 N N . ASP B 1 195 ? 1.2 1.13 10.547 1 91.38 195 ASP B N 1
ATOM 3911 C CA . ASP B 1 195 ? -0.167 0.845 10.977 1 91.38 195 ASP B CA 1
ATOM 3912 C C . ASP B 1 195 ? -0.338 -0.632 11.32 1 91.38 195 ASP B C 1
ATOM 3914 O O . ASP B 1 195 ? -0.07 -1.504 10.492 1 91.38 195 ASP B O 1
ATOM 3918 N N . PRO B 1 196 ? -0.857 -0.955 12.461 1 89.12 196 PRO B N 1
ATOM 3919 C CA . PRO B 1 196 ? -0.93 -2.352 12.898 1 89.12 196 PRO B CA 1
ATOM 3920 C C . PRO B 1 196 ? -1.912 -3.178 12.07 1 89.12 196 PRO B C 1
ATOM 3922 O O . PRO B 1 196 ? -1.838 -4.41 12.062 1 89.12 196 PRO B O 1
ATOM 3925 N N . ALA B 1 197 ? -2.811 -2.553 11.406 1 82.56 197 ALA B N 1
ATOM 3926 C CA . ALA B 1 197 ? -3.773 -3.283 10.586 1 82.56 197 ALA B CA 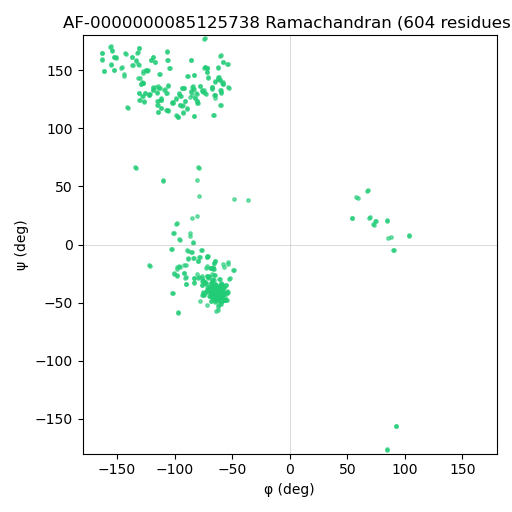1
ATOM 3927 C C . ALA B 1 197 ? -3.189 -3.611 9.211 1 82.56 197 ALA B C 1
ATOM 3929 O O . ALA B 1 197 ? -3.541 -4.629 8.609 1 82.56 197 ALA B O 1
ATOM 3930 N N . VAL B 1 198 ? -2.318 -2.805 8.781 1 84.5 198 VAL B N 1
ATOM 3931 C CA . VAL B 1 198 ? -1.777 -2.949 7.43 1 84.5 198 VAL B CA 1
ATOM 3932 C C . VAL B 1 198 ? -0.395 -3.594 7.496 1 84.5 198 VAL B C 1
ATOM 3934 O O . VAL B 1 198 ? -0.071 -4.465 6.684 1 84.5 198 VAL B O 1
ATOM 3937 N N . CYS B 1 199 ? 0.324 -3.139 8.445 1 90.5 199 CYS B N 1
ATOM 3938 C CA . CYS B 1 199 ? 1.685 -3.625 8.648 1 90.5 199 CYS B CA 1
ATOM 3939 C C . CYS B 1 199 ? 1.78 -4.461 9.914 1 90.5 199 CYS B C 1
ATOM 3941 O O . CYS B 1 199 ? 2.654 -4.227 10.75 1 90.5 199 CYS B O 1
ATOM 3943 N N . GLU B 1 200 ? 0.959 -5.43 9.977 1 90.31 200 GLU B N 1
ATOM 3944 C CA . GLU B 1 200 ? 0.761 -6.141 11.242 1 90.31 200 GLU B CA 1
ATOM 3945 C C . GLU B 1 200 ? 2.064 -6.758 11.734 1 90.31 200 GLU B C 1
ATOM 3947 O O . GLU B 1 200 ? 2.451 -6.559 12.891 1 90.31 200 GLU B O 1
ATOM 3952 N N . GLY B 1 201 ? 2.732 -7.473 10.914 1 92.5 201 GLY B N 1
ATOM 3953 C CA . GLY B 1 201 ? 3.959 -8.141 11.328 1 92.5 201 GLY B CA 1
ATOM 3954 C C . GLY B 1 201 ? 5.059 -7.176 11.727 1 92.5 201 GLY B C 1
ATOM 3955 O O . GLY B 1 201 ? 5.727 -7.375 12.742 1 92.5 201 GLY B O 1
ATOM 3956 N N . HIS B 1 202 ? 5.234 -6.172 10.969 1 93.19 202 HIS B N 1
ATOM 3957 C CA . HIS B 1 202 ? 6.23 -5.152 11.281 1 93.19 202 HIS B CA 1
ATOM 3958 C C . HIS B 1 202 ? 5.902 -4.449 12.594 1 93.19 202 HIS B C 1
ATOM 3960 O O . HIS B 1 202 ? 6.777 -4.273 13.445 1 93.19 202 HIS B O 1
ATOM 3966 N N . ALA B 1 203 ? 4.637 -4.047 12.711 1 94 203 ALA B N 1
ATOM 3967 C CA . ALA B 1 203 ? 4.188 -3.348 13.914 1 94 203 ALA B CA 1
ATOM 3968 C C . ALA B 1 203 ? 4.406 -4.203 15.156 1 94 203 ALA B C 1
ATOM 3970 O O . ALA B 1 203 ? 4.848 -3.697 16.188 1 94 203 ALA B O 1
ATOM 3971 N N . ARG B 1 204 ? 4.141 -5.449 15.07 1 93.38 204 ARG B N 1
ATOM 3972 C CA . ARG B 1 204 ? 4.305 -6.352 16.203 1 93.38 204 ARG B CA 1
ATOM 3973 C C . ARG B 1 204 ? 5.77 -6.453 16.609 1 93.38 204 ARG B C 1
ATOM 3975 O O . ARG B 1 204 ? 6.086 -6.434 17.812 1 93.38 204 ARG B O 1
ATOM 3982 N N . GLN B 1 205 ? 6.625 -6.609 15.695 1 94.25 205 GLN B N 1
ATOM 3983 C CA . GLN B 1 205 ? 8.047 -6.719 16.016 1 94.25 205 GLN B CA 1
ATOM 3984 C C . GLN B 1 205 ? 8.57 -5.426 16.641 1 94.25 205 GLN B C 1
ATOM 3986 O O . GLN B 1 205 ? 9.312 -5.457 17.609 1 94.25 205 GLN B O 1
ATOM 3991 N N . ILE B 1 206 ? 8.125 -4.277 16.109 1 94.75 206 ILE B N 1
ATOM 3992 C CA . ILE B 1 206 ? 8.539 -2.99 16.656 1 94.75 206 ILE B CA 1
ATOM 3993 C C . ILE B 1 206 ? 8.031 -2.852 18.094 1 94.75 206 ILE B C 1
ATOM 3995 O O . ILE B 1 206 ? 8.773 -2.432 18.984 1 94.75 206 ILE B O 1
ATOM 3999 N N . ASP B 1 207 ? 6.789 -3.238 18.281 1 93.56 207 ASP B N 1
ATOM 4000 C CA . ASP B 1 207 ? 6.188 -3.148 19.609 1 93.56 207 ASP B CA 1
ATOM 4001 C C . ASP B 1 207 ? 6.953 -3.998 20.609 1 93.56 207 ASP B C 1
ATOM 4003 O O . ASP B 1 207 ? 7.098 -3.611 21.781 1 93.56 207 ASP B O 1
ATOM 4007 N N . ARG B 1 208 ? 7.418 -5.109 20.203 1 92 208 ARG B N 1
ATOM 4008 C CA . ARG B 1 208 ? 8.188 -5.984 21.078 1 92 208 ARG B CA 1
ATOM 4009 C C . ARG B 1 208 ? 9.461 -5.297 21.547 1 92 208 ARG B C 1
ATOM 4011 O O . ARG B 1 208 ? 9.867 -5.457 22.703 1 92 208 ARG B O 1
ATOM 4018 N N . PHE B 1 209 ? 10.047 -4.547 20.656 1 91.94 209 PHE B N 1
ATOM 4019 C CA . PHE B 1 209 ? 11.266 -3.826 21 1 91.94 209 PHE B CA 1
ATOM 4020 C C . PHE B 1 209 ? 10.961 -2.668 21.953 1 91.94 209 PHE B C 1
ATOM 4022 O O . PHE B 1 209 ? 11.703 -2.42 22.906 1 91.94 209 PHE B O 1
ATOM 4029 N N . LEU B 1 210 ? 9.828 -2.021 21.656 1 92.94 210 LEU B N 1
ATOM 4030 C CA . LEU B 1 210 ? 9.477 -0.822 22.406 1 92.94 210 LEU B CA 1
ATOM 4031 C C . LEU B 1 210 ? 8.961 -1.184 23.797 1 92.94 210 LEU B C 1
ATOM 4033 O O . LEU B 1 210 ? 9.125 -0.409 24.75 1 92.94 210 LEU B O 1
ATOM 4037 N N . ARG B 1 211 ? 8.359 -2.289 23.922 1 89.69 211 ARG B N 1
ATOM 4038 C CA . ARG B 1 211 ? 7.789 -2.729 25.188 1 89.69 211 ARG B CA 1
ATOM 4039 C C . ARG B 1 211 ? 8.883 -2.998 26.219 1 89.69 211 ARG B C 1
ATOM 4041 O O . ARG B 1 211 ? 8.617 -3.021 27.422 1 89.69 211 ARG B O 1
ATOM 4048 N N . LYS B 1 212 ? 10.031 -3.209 25.797 1 85.69 212 LYS B N 1
ATOM 4049 C CA . LYS B 1 212 ? 11.148 -3.475 26.703 1 85.69 212 LYS B CA 1
ATOM 4050 C C . LYS B 1 212 ? 11.562 -2.211 27.453 1 85.69 212 LYS B C 1
ATOM 4052 O O . LYS B 1 212 ? 12.32 -2.277 28.422 1 85.69 212 LYS B O 1
ATOM 4057 N N . LEU B 1 213 ? 11.031 -1.188 27 1 88.19 213 LEU B N 1
ATOM 4058 C CA . LEU B 1 213 ? 11.375 0.093 27.609 1 88.19 213 LEU B CA 1
ATOM 4059 C C . LEU B 1 213 ? 10.25 0.597 28.5 1 88.19 213 LEU B C 1
ATOM 4061 O O . LEU B 1 213 ? 9.078 0.257 28.281 1 88.19 213 LEU B O 1
ATOM 4065 N N . ASP B 1 214 ? 10.547 1.327 29.469 1 87.69 214 ASP B N 1
ATOM 4066 C CA . ASP B 1 214 ? 9.578 1.865 30.406 1 87.69 214 ASP B CA 1
ATOM 4067 C C . ASP B 1 214 ? 8.984 3.18 29.906 1 87.69 214 ASP B C 1
ATOM 4069 O O . ASP B 1 214 ? 8.258 3.857 30.641 1 87.69 214 ASP B O 1
ATOM 4073 N N . GLN B 1 215 ? 9.234 3.473 28.781 1 89.69 215 GLN B N 1
ATOM 4074 C CA . GLN B 1 215 ? 8.766 4.734 28.219 1 89.69 215 GLN B CA 1
ATOM 4075 C C . GLN B 1 215 ? 7.789 4.5 27.078 1 89.69 215 GLN B C 1
ATOM 4077 O O . GLN B 1 215 ? 8.031 3.658 26.219 1 89.69 215 GLN B O 1
ATOM 4082 N N . GLU B 1 216 ? 6.707 5.246 27.078 1 90.5 216 GLU B N 1
ATOM 4083 C CA . GLU B 1 216 ? 5.738 5.156 26 1 90.5 216 GLU B CA 1
ATOM 4084 C C . GLU B 1 216 ? 6.16 6.012 24.812 1 90.5 216 GLU B C 1
ATOM 4086 O O . GLU B 1 216 ? 6.535 7.176 24.969 1 90.5 216 GLU B O 1
ATOM 4091 N N . PRO B 1 217 ? 6.062 5.453 23.703 1 92.5 217 PRO B N 1
ATOM 4092 C CA . PRO B 1 217 ? 6.457 6.234 22.531 1 92.5 217 PRO B CA 1
ATOM 4093 C C . PRO B 1 217 ? 5.469 7.352 22.203 1 92.5 217 PRO B C 1
ATOM 4095 O O . PRO B 1 217 ? 4.266 7.199 22.422 1 92.5 217 PRO B O 1
ATOM 4098 N N . LEU B 1 218 ? 6.004 8.422 21.766 1 92.25 218 LEU B N 1
ATOM 4099 C CA . LEU B 1 218 ? 5.184 9.477 21.188 1 92.25 218 LEU B CA 1
ATOM 4100 C C . LEU B 1 218 ? 4.887 9.188 19.719 1 92.25 218 LEU B C 1
ATOM 4102 O O . LEU B 1 218 ? 5.773 9.289 18.875 1 92.25 218 LEU B O 1
ATOM 4106 N N . ILE B 1 219 ? 3.67 8.891 19.438 1 92.25 219 ILE B N 1
ATOM 4107 C CA . ILE B 1 219 ? 3.324 8.508 18.078 1 92.25 219 ILE B CA 1
ATOM 4108 C C . ILE B 1 219 ? 2.773 9.711 17.328 1 92.25 219 ILE B C 1
ATOM 4110 O O . ILE B 1 219 ? 1.685 10.203 17.641 1 92.25 219 ILE B O 1
ATOM 4114 N N . ALA B 1 220 ? 3.594 10.172 16.375 1 93.12 220 ALA B N 1
ATOM 4115 C CA . ALA B 1 220 ? 3.1 11.227 15.492 1 93.12 220 ALA B CA 1
ATOM 4116 C C . ALA B 1 220 ? 1.991 10.703 14.578 1 93.12 220 ALA B C 1
ATOM 4118 O O . ALA B 1 220 ? 0.92 11.305 14.484 1 93.12 220 ALA B O 1
ATOM 4119 N N . GLN B 1 221 ? 2.295 9.539 13.945 1 93.06 221 GLN B N 1
ATOM 4120 C CA . GLN B 1 221 ? 1.304 8.938 13.062 1 93.06 221 GLN B CA 1
ATOM 4121 C C . GLN B 1 221 ? 1.605 7.461 12.82 1 93.06 221 GLN B C 1
ATOM 4123 O O . GLN B 1 221 ? 2.768 7.051 12.828 1 93.06 221 GLN B O 1
ATOM 4128 N N . ARG B 1 222 ? 0.502 6.703 12.609 1 92.75 222 ARG B N 1
ATOM 4129 C CA . ARG B 1 222 ? 0.601 5.348 12.078 1 92.75 222 ARG B CA 1
ATOM 4130 C C . ARG B 1 222 ? 0.333 5.328 10.578 1 92.75 222 ARG B C 1
ATOM 4132 O O . ARG B 1 222 ? -0.681 5.852 10.117 1 92.75 222 ARG B O 1
ATOM 4139 N N . VAL B 1 223 ? 1.288 4.758 9.867 1 91.94 223 VAL B N 1
ATOM 4140 C CA . VAL B 1 223 ? 1.233 4.891 8.414 1 91.94 223 VAL B CA 1
ATOM 4141 C C . VAL B 1 223 ? 1.114 3.51 7.773 1 91.94 223 VAL B C 1
ATOM 4143 O O . VAL B 1 223 ? 1.526 2.508 8.367 1 91.94 223 VAL B O 1
ATOM 4146 N N . ALA B 1 224 ? 0.662 3.557 6.52 1 89.31 224 ALA B N 1
ATOM 4147 C CA . ALA B 1 224 ? 0.373 2.303 5.828 1 89.31 224 ALA B CA 1
ATOM 4148 C C . ALA B 1 224 ? 1.591 1.812 5.051 1 89.31 224 ALA B C 1
ATOM 4150 O O . ALA B 1 224 ? 1.7 0.623 4.742 1 89.31 224 ALA B O 1
ATOM 4151 N N . THR B 1 225 ? 2.479 2.682 4.676 1 88.62 225 THR B N 1
ATOM 4152 C CA . THR B 1 225 ? 3.625 2.301 3.861 1 88.62 225 THR B CA 1
ATOM 4153 C C . THR B 1 225 ? 4.898 2.969 4.371 1 88.62 225 THR B C 1
ATOM 4155 O O . THR B 1 225 ? 4.84 3.998 5.047 1 88.62 225 THR B O 1
ATOM 4158 N N . PHE B 1 226 ? 5.98 2.414 3.967 1 88.69 226 PHE B N 1
ATOM 4159 C CA . PHE B 1 226 ? 7.262 3.014 4.32 1 88.69 226 PHE B CA 1
ATOM 4160 C C . PHE B 1 226 ? 7.492 4.301 3.537 1 88.69 226 PHE B C 1
ATOM 4162 O O . PHE B 1 226 ? 8.156 5.219 4.023 1 88.69 226 PHE B O 1
ATOM 4169 N N . ASP B 1 227 ? 6.906 4.387 2.4 1 86.62 227 ASP B N 1
ATOM 4170 C CA . ASP B 1 227 ? 7.016 5.617 1.621 1 86.62 227 ASP B CA 1
ATOM 4171 C C . ASP B 1 227 ? 6.48 6.812 2.404 1 86.62 227 ASP B C 1
ATOM 4173 O O . ASP B 1 227 ? 7.121 7.863 2.457 1 86.62 227 ASP B O 1
ATOM 4177 N N . VAL B 1 228 ? 5.336 6.605 2.99 1 90.31 228 VAL B N 1
ATOM 4178 C CA . VAL B 1 228 ? 4.738 7.691 3.758 1 90.31 228 VAL B CA 1
ATOM 4179 C C . VAL B 1 228 ? 5.551 7.938 5.027 1 90.31 228 VAL B C 1
ATOM 4181 O O . VAL B 1 228 ? 5.711 9.078 5.461 1 90.31 228 VAL B O 1
ATOM 4184 N N . MET B 1 229 ? 6.055 6.883 5.605 1 92.56 229 MET B N 1
ATOM 4185 C CA . MET B 1 229 ? 6.938 7.047 6.754 1 92.56 229 MET B CA 1
ATOM 4186 C C . MET B 1 229 ? 8.125 7.938 6.406 1 92.56 229 MET B C 1
ATOM 4188 O O . MET B 1 229 ? 8.406 8.906 7.117 1 92.56 229 MET B O 1
ATOM 4192 N N . MET B 1 230 ? 8.727 7.645 5.293 1 91.06 230 MET B N 1
ATOM 4193 C CA . MET B 1 230 ? 9.914 8.391 4.887 1 91.06 230 MET B CA 1
ATOM 4194 C C . MET B 1 230 ? 9.562 9.828 4.523 1 91.06 230 MET B C 1
ATOM 4196 O O . MET B 1 230 ? 10.359 10.742 4.746 1 91.06 230 MET B O 1
ATOM 4200 N N . THR B 1 231 ? 8.375 9.977 3.988 1 90.75 231 THR B N 1
ATOM 4201 C CA . THR B 1 231 ? 7.902 11.32 3.676 1 90.75 231 THR B CA 1
ATOM 4202 C C . THR B 1 231 ? 7.793 12.156 4.941 1 90.75 231 THR B C 1
ATOM 4204 O O . THR B 1 231 ? 8.258 13.305 4.977 1 90.75 231 THR B O 1
ATOM 4207 N N . LEU B 1 232 ? 7.227 11.617 5.988 1 94.25 232 LEU B N 1
ATOM 4208 C CA . LEU B 1 232 ? 7.074 12.312 7.258 1 94.25 232 LEU B CA 1
ATOM 4209 C C . LEU B 1 232 ? 8.438 12.617 7.879 1 94.25 232 LEU B C 1
ATOM 4211 O O . LEU B 1 232 ? 8.648 13.703 8.414 1 94.25 232 LEU B O 1
ATOM 4215 N N . VAL B 1 233 ? 9.312 11.641 7.758 1 95.44 233 VAL B N 1
ATOM 4216 C CA . VAL B 1 233 ? 10.656 11.82 8.297 1 95.44 233 VAL B CA 1
ATOM 4217 C C . VAL B 1 233 ? 11.383 12.93 7.535 1 95.44 233 VAL B C 1
ATOM 4219 O O . VAL B 1 233 ? 11.93 13.852 8.141 1 95.44 233 VAL B O 1
ATOM 4222 N N . SER B 1 234 ? 11.336 12.844 6.273 1 92.56 234 SER B N 1
ATOM 4223 C CA . SER B 1 234 ? 12.008 13.82 5.43 1 92.56 234 SER B CA 1
ATOM 4224 C C . SER B 1 234 ? 11.484 15.227 5.688 1 92.56 234 SER B C 1
ATOM 4226 O O . SER B 1 234 ? 12.242 16.203 5.617 1 92.56 234 SER B O 1
ATOM 4228 N N . ALA B 1 235 ? 10.242 15.32 5.992 1 92.88 235 ALA B N 1
ATOM 4229 C CA . ALA B 1 235 ? 9.594 16.609 6.238 1 92.88 235 ALA B CA 1
ATOM 4230 C C . ALA B 1 235 ? 9.93 17.125 7.629 1 92.88 235 ALA B C 1
ATOM 4232 O O . ALA B 1 235 ? 9.594 18.266 7.969 1 92.88 235 ALA B O 1
ATOM 4233 N N . GLY B 1 236 ? 10.531 16.281 8.445 1 94.69 236 GLY B N 1
ATOM 4234 C CA . GLY B 1 236 ? 10.898 16.672 9.789 1 94.69 236 GLY B CA 1
ATOM 4235 C C . GLY B 1 236 ? 9.773 16.531 10.789 1 94.69 236 GLY B C 1
ATOM 4236 O O . GLY B 1 236 ? 9.812 17.125 11.875 1 94.69 236 GLY B O 1
ATOM 4237 N N . LEU B 1 237 ? 8.781 15.711 10.477 1 94.88 237 LEU B N 1
ATOM 4238 C CA . LEU B 1 237 ? 7.582 15.625 11.305 1 94.88 237 LEU B CA 1
ATOM 4239 C C . LEU B 1 237 ? 7.688 14.469 12.289 1 94.88 237 LEU B C 1
ATOM 4241 O O . LEU B 1 237 ? 6.938 14.414 13.266 1 94.88 237 LEU B O 1
ATOM 4245 N N . ALA B 1 238 ? 8.578 13.555 12.008 1 97.12 238 ALA B N 1
ATOM 4246 C CA . ALA B 1 238 ? 8.727 12.398 12.883 1 97.12 238 ALA B CA 1
ATOM 4247 C C . ALA B 1 238 ? 10.055 11.68 12.625 1 97.12 238 ALA B C 1
ATOM 4249 O O . ALA B 1 238 ? 10.695 11.906 11.594 1 97.12 238 ALA B O 1
ATOM 4250 N N . LEU B 1 239 ? 10.461 10.938 13.578 1 97.88 239 LEU B N 1
ATOM 4251 C CA . LEU B 1 239 ? 11.438 9.883 13.336 1 97.88 239 LEU B CA 1
ATOM 4252 C C . LEU B 1 239 ? 10.75 8.602 12.883 1 97.88 239 LEU B C 1
ATOM 4254 O O . LEU B 1 239 ? 9.531 8.461 13.023 1 97.88 239 LEU B O 1
ATOM 4258 N N . GLY B 1 240 ? 11.531 7.777 12.242 1 97.12 240 GLY B N 1
ATOM 4259 C CA . GLY B 1 240 ? 11.008 6.484 11.836 1 97.12 240 GLY B CA 1
ATOM 4260 C C . GLY B 1 240 ? 11.828 5.316 12.344 1 97.12 240 GLY B C 1
ATOM 4261 O O . GLY B 1 240 ? 13.016 5.465 12.625 1 97.12 240 GLY B O 1
ATOM 4262 N N . LEU B 1 241 ? 11.203 4.215 12.562 1 96.38 241 LEU B N 1
ATOM 4263 C CA . LEU B 1 241 ? 11.867 2.947 12.852 1 96.38 241 LEU B CA 1
ATOM 4264 C C . LEU B 1 241 ? 11.625 1.939 11.734 1 96.38 241 LEU B C 1
ATOM 4266 O O . LEU B 1 241 ? 10.484 1.54 11.492 1 96.38 241 LEU B O 1
ATOM 4270 N N . ALA B 1 242 ? 12.641 1.579 11.039 1 93.69 242 ALA B N 1
ATOM 4271 C CA . ALA B 1 242 ? 12.539 0.687 9.891 1 93.69 242 ALA B CA 1
ATOM 4272 C C . ALA B 1 242 ? 13.836 -0.088 9.68 1 93.69 242 ALA B C 1
ATOM 4274 O O . ALA B 1 242 ? 14.875 0.263 10.242 1 93.69 242 ALA B O 1
ATOM 4275 N N . GLY B 1 243 ? 13.703 -1.16 8.938 1 91.94 243 GLY B N 1
ATOM 4276 C CA . GLY B 1 243 ? 14.898 -1.899 8.578 1 91.94 243 GLY B CA 1
ATOM 4277 C C . GLY B 1 243 ? 15.867 -1.091 7.734 1 91.94 243 GLY B C 1
ATOM 4278 O O . GLY B 1 243 ? 15.461 -0.219 6.969 1 91.94 243 GLY B O 1
ATOM 4279 N N . GLU B 1 244 ? 17.078 -1.433 7.855 1 88.75 244 GLU B N 1
ATOM 4280 C CA . GLU B 1 244 ? 18.156 -0.756 7.117 1 88.75 244 GLU B CA 1
ATOM 4281 C C . GLU B 1 244 ? 17.859 -0.741 5.621 1 88.75 244 GLU B C 1
ATOM 4283 O O . GLU B 1 244 ? 18.047 0.278 4.957 1 88.75 244 GLU B O 1
ATOM 4288 N N . ALA B 1 245 ? 17.375 -1.8 5.16 1 82 245 ALA B N 1
ATOM 4289 C CA . ALA B 1 245 ? 17.141 -1.941 3.727 1 82 245 ALA B CA 1
ATOM 4290 C C . ALA B 1 245 ? 16.062 -0.977 3.246 1 82 245 ALA B C 1
ATOM 4292 O O . ALA B 1 245 ? 16.156 -0.432 2.145 1 82 245 ALA B O 1
ATOM 4293 N N . HIS B 1 246 ? 15.047 -0.767 4.02 1 83.56 246 HIS B N 1
ATOM 4294 C CA . HIS B 1 246 ? 13.977 0.151 3.662 1 83.56 246 HIS B CA 1
ATOM 4295 C C . HIS B 1 246 ? 14.477 1.592 3.615 1 83.56 246 HIS B C 1
ATOM 4297 O O . HIS B 1 246 ? 14.117 2.348 2.709 1 83.56 246 HIS B O 1
ATOM 4303 N N . ILE B 1 247 ? 15.281 1.929 4.609 1 86.56 247 ILE B N 1
ATOM 4304 C CA . ILE B 1 247 ? 15.789 3.295 4.668 1 86.56 247 ILE B CA 1
ATOM 4305 C C . ILE B 1 247 ? 16.766 3.531 3.516 1 86.56 247 ILE B C 1
ATOM 4307 O O . ILE B 1 247 ? 16.703 4.57 2.852 1 86.56 247 ILE B O 1
ATOM 4311 N N . ALA B 1 248 ? 17.562 2.547 3.289 1 77.75 248 ALA B N 1
ATOM 4312 C CA . ALA B 1 248 ? 18.562 2.656 2.225 1 77.75 248 ALA B CA 1
ATOM 4313 C C . ALA B 1 248 ? 17.891 2.758 0.856 1 77.75 248 ALA B C 1
ATOM 4315 O O . ALA B 1 248 ? 18.375 3.463 -0.03 1 77.75 248 ALA B O 1
ATOM 4316 N N . SER B 1 249 ? 16.812 2.086 0.78 1 72.62 249 SER B N 1
ATOM 4317 C CA . SER B 1 249 ? 16.109 2.074 -0.5 1 72.62 249 SER B CA 1
ATOM 4318 C C . SER B 1 249 ? 15.367 3.381 -0.734 1 72.62 249 SER B C 1
ATOM 4320 O O . SER B 1 249 ? 15.047 3.725 -1.873 1 72.62 249 SER B O 1
ATOM 4322 N N . SER B 1 250 ? 14.961 4.082 0.387 1 71.88 250 SER B N 1
ATOM 4323 C CA . SER B 1 250 ? 14.211 5.332 0.258 1 71.88 250 SER B CA 1
ATOM 4324 C C . SER B 1 250 ? 15.141 6.504 -0.027 1 71.88 250 SER B C 1
ATOM 4326 O O . SER B 1 250 ? 15.18 7.473 0.736 1 71.88 250 SER B O 1
ATOM 4328 N N . ARG B 1 251 ? 15.961 6.66 -0.915 1 64.06 251 ARG B N 1
ATOM 4329 C CA . ARG B 1 251 ? 16.922 7.73 -1.148 1 64.06 251 ARG B CA 1
ATOM 4330 C C . ARG B 1 251 ? 16.266 9.102 -1.028 1 64.06 251 ARG B C 1
ATOM 4332 O O . ARG B 1 251 ? 16.5 9.984 -1.854 1 64.06 251 ARG B O 1
ATOM 4339 N N . GLU B 1 252 ? 15.367 9.203 -0.05 1 71.38 252 GLU B N 1
ATOM 4340 C CA . GLU B 1 252 ? 14.836 10.539 0.198 1 71.38 252 GLU B CA 1
ATOM 4341 C C . GLU B 1 252 ? 15.914 11.469 0.745 1 71.38 252 GLU B C 1
ATOM 4343 O O . GLU B 1 252 ? 16.531 11.18 1.772 1 71.38 252 GLU B O 1
ATOM 4348 N N . PRO B 1 253 ? 16.328 12.445 0.01 1 72.88 253 PRO B N 1
ATOM 4349 C CA . PRO B 1 253 ? 17.453 13.305 0.414 1 72.88 253 PRO B CA 1
ATOM 4350 C C . PRO B 1 253 ? 17.297 13.82 1.844 1 72.88 253 PRO B C 1
ATOM 4352 O O . PRO B 1 253 ? 18.312 14.039 2.529 1 72.88 253 PRO B O 1
ATOM 4355 N N . GLY B 1 254 ? 16.188 13.867 2.395 1 84.69 254 GLY B N 1
ATOM 4356 C CA . GLY B 1 254 ? 15.984 14.438 3.715 1 84.69 254 GLY B CA 1
ATOM 4357 C C . GLY B 1 254 ? 15.938 13.398 4.816 1 84.69 254 GLY B C 1
ATOM 4358 O O . GLY B 1 254 ? 15.594 13.711 5.957 1 84.69 254 GLY B O 1
ATOM 4359 N N . VAL B 1 255 ? 16.484 12.164 4.477 1 91.62 255 VAL B N 1
ATOM 4360 C CA . VAL B 1 255 ? 16.422 11.102 5.473 1 91.62 255 VAL B CA 1
ATOM 4361 C C . VAL B 1 255 ? 17.797 10.492 5.684 1 91.62 255 VAL B C 1
ATOM 4363 O O . VAL B 1 255 ? 18.484 10.148 4.719 1 91.62 255 VAL B O 1
ATOM 4366 N N . VAL B 1 256 ? 18.266 10.406 6.891 1 93.25 256 VAL B N 1
ATOM 4367 C CA . VAL B 1 256 ? 19.531 9.789 7.273 1 93.25 256 VAL B CA 1
ATOM 4368 C C . VAL B 1 256 ? 19.266 8.562 8.148 1 93.25 256 VAL B C 1
ATOM 4370 O O . VAL B 1 256 ? 18.484 8.633 9.102 1 93.25 256 VAL B O 1
ATOM 4373 N N . ALA B 1 257 ? 19.906 7.469 7.793 1 94 257 ALA B N 1
ATOM 4374 C CA . ALA B 1 257 ? 19.797 6.262 8.609 1 94 257 ALA B CA 1
ATOM 4375 C C . ALA B 1 257 ? 20.812 6.27 9.742 1 94 257 ALA B C 1
ATOM 4377 O O . ALA B 1 257 ? 21.984 6.594 9.523 1 94 257 ALA B O 1
ATOM 4378 N N . ARG B 1 258 ? 20.375 5.996 10.945 1 96.12 258 ARG B N 1
ATOM 4379 C CA . ARG B 1 258 ? 21.281 5.871 12.086 1 96.12 258 ARG B CA 1
ATOM 4380 C C . ARG B 1 258 ? 21.031 4.566 12.836 1 96.12 258 ARG B C 1
ATOM 4382 O O . ARG B 1 258 ? 19.891 4.156 13.023 1 96.12 258 ARG B O 1
ATOM 4389 N N . ARG B 1 259 ? 22.094 3.932 13.227 1 97.06 259 ARG B N 1
ATOM 4390 C CA . ARG B 1 259 ? 21.984 2.701 14 1 97.06 259 ARG B CA 1
ATOM 4391 C C . ARG B 1 259 ? 21.547 2.99 15.43 1 97.06 259 ARG B C 1
ATOM 4393 O O . ARG B 1 259 ? 21.781 4.078 15.953 1 97.06 259 ARG B O 1
ATOM 4400 N N . LEU B 1 260 ? 20.906 2.025 15.992 1 97.06 260 LEU B N 1
ATOM 4401 C CA . LEU B 1 260 ? 20.562 2.098 17.406 1 97.06 260 LEU B CA 1
ATOM 4402 C C . LEU B 1 260 ? 21.734 1.644 18.281 1 97.06 260 LEU B C 1
ATOM 4404 O O . LEU B 1 260 ? 22.469 0.734 17.891 1 97.06 260 LEU B O 1
ATOM 4408 N N . ALA B 1 261 ? 21.844 2.24 19.375 1 96.25 261 ALA B N 1
ATOM 4409 C CA . ALA B 1 261 ? 22.922 1.892 20.297 1 96.25 261 ALA B CA 1
ATOM 4410 C C . ALA B 1 261 ? 22.672 0.532 20.938 1 96.25 261 ALA B C 1
ATOM 4412 O O . ALA B 1 261 ? 21.531 0.14 21.156 1 96.25 261 ALA B O 1
ATOM 4413 N N . GLY B 1 262 ? 23.875 -0.188 21.234 1 93.38 262 GLY B N 1
ATOM 4414 C CA . GLY B 1 262 ? 23.781 -1.485 21.891 1 93.38 262 GLY B CA 1
ATOM 4415 C C . GLY B 1 262 ? 23.734 -2.643 20.906 1 93.38 262 GLY B C 1
ATOM 4416 O O . GLY B 1 262 ? 24.266 -2.549 19.812 1 93.38 262 GLY B O 1
ATOM 4417 N N . LYS B 1 263 ? 23.141 -3.77 21.422 1 92.44 263 LYS B N 1
ATOM 4418 C CA . LYS B 1 263 ? 22.969 -4.922 20.547 1 92.44 263 LYS B CA 1
ATOM 4419 C C . LYS B 1 263 ? 21.953 -4.617 19.438 1 92.44 263 LYS B C 1
ATOM 4421 O O . LYS B 1 263 ? 20.891 -4.035 19.703 1 92.44 263 LYS B O 1
ATOM 4426 N N . PRO B 1 264 ? 22.297 -4.996 18.281 1 92.88 264 PRO B N 1
ATOM 4427 C CA . PRO B 1 264 ? 21.391 -4.703 17.172 1 92.88 264 PRO B CA 1
ATOM 4428 C C . PRO B 1 264 ? 20.016 -5.34 17.344 1 92.88 264 PRO B C 1
ATOM 4430 O O . PRO B 1 264 ? 19.906 -6.492 17.766 1 92.88 264 PRO B O 1
ATOM 4433 N N . TYR B 1 265 ? 19.016 -4.492 17.094 1 93.56 265 TYR B N 1
ATOM 4434 C CA . TYR B 1 265 ? 17.656 -5.004 16.969 1 93.56 265 TYR B CA 1
ATOM 4435 C C . TYR B 1 265 ? 17.422 -5.594 15.586 1 93.56 265 TYR B C 1
ATOM 4437 O O . TYR B 1 265 ? 17.562 -4.902 14.578 1 93.56 265 TYR B O 1
ATOM 4445 N N . MET B 1 266 ? 17.047 -6.863 15.57 1 94.62 266 MET B N 1
ATOM 4446 C CA . MET B 1 266 ? 16.891 -7.508 14.273 1 94.62 266 MET B CA 1
ATOM 4447 C C . MET B 1 266 ? 15.422 -7.723 13.938 1 94.62 266 MET B C 1
ATOM 4449 O O . MET B 1 266 ? 14.664 -8.219 14.773 1 94.62 266 MET B O 1
ATOM 4453 N N . LEU B 1 267 ? 15.117 -7.285 12.719 1 93.88 267 LEU B N 1
ATOM 4454 C CA . LEU B 1 267 ? 13.805 -7.594 12.156 1 93.88 267 LEU B CA 1
ATOM 4455 C C . LEU B 1 267 ? 13.859 -8.867 11.32 1 93.88 267 LEU B C 1
ATOM 4457 O O . LEU B 1 267 ? 14.781 -9.055 10.516 1 93.88 267 LEU B O 1
ATOM 4461 N N . THR B 1 268 ? 12.883 -9.703 11.539 1 93.56 268 THR B N 1
ATOM 4462 C CA . THR B 1 268 ? 12.883 -10.969 10.812 1 93.56 268 THR B CA 1
ATOM 4463 C C . THR B 1 268 ? 11.734 -11.016 9.812 1 93.56 268 THR B C 1
ATOM 4465 O O . THR B 1 268 ? 10.594 -10.68 10.148 1 93.56 268 THR B O 1
ATOM 4468 N N . THR B 1 269 ? 12.039 -11.281 8.578 1 94.12 269 THR B N 1
ATOM 4469 C CA . THR B 1 269 ? 11.047 -11.656 7.578 1 94.12 269 THR B CA 1
ATOM 4470 C C . THR B 1 269 ? 10.883 -13.172 7.52 1 94.12 269 THR B C 1
ATOM 4472 O O . THR B 1 269 ? 11.875 -13.906 7.523 1 94.12 269 THR B O 1
ATOM 4475 N N . TYR B 1 270 ? 9.672 -13.617 7.484 1 95.12 270 TYR B N 1
ATOM 4476 C CA . TYR B 1 270 ? 9.375 -15.039 7.508 1 95.12 270 TYR B CA 1
ATOM 4477 C C . TYR B 1 270 ? 8.773 -15.5 6.184 1 95.12 270 TYR B C 1
ATOM 4479 O O . TYR B 1 270 ? 8.102 -14.727 5.5 1 95.12 270 TYR B O 1
ATOM 4487 N N . LEU B 1 271 ? 9.109 -16.688 5.883 1 96.06 271 LEU B N 1
ATOM 4488 C CA . LEU B 1 271 ? 8.445 -17.406 4.793 1 96.06 271 LEU B CA 1
ATOM 4489 C C . LEU B 1 271 ? 7.258 -18.203 5.312 1 96.06 271 LEU B C 1
ATOM 4491 O O . LEU B 1 271 ? 7.387 -18.953 6.277 1 96.06 271 LEU B O 1
ATOM 4495 N N . LEU B 1 272 ? 6.113 -17.922 4.742 1 96.75 272 LEU B N 1
ATOM 4496 C CA . LEU B 1 272 ? 4.887 -18.625 5.121 1 96.75 272 LEU B CA 1
ATOM 4497 C C . LEU B 1 272 ? 4.441 -19.578 4.02 1 96.75 272 LEU B C 1
ATOM 4499 O O . LEU B 1 272 ? 4.426 -19.203 2.842 1 96.75 272 LEU B O 1
ATOM 4503 N N . ARG B 1 273 ? 4.109 -20.75 4.398 1 96 273 ARG B N 1
ATOM 4504 C CA . ARG B 1 273 ? 3.547 -21.719 3.459 1 96 273 ARG B CA 1
ATOM 4505 C C . ARG B 1 273 ? 2.607 -22.688 4.168 1 96 273 ARG B C 1
ATOM 4507 O O . ARG B 1 273 ? 2.654 -22.828 5.391 1 96 273 ARG B O 1
ATOM 4514 N N . ARG B 1 274 ? 1.798 -23.297 3.373 1 93.81 274 ARG B N 1
ATOM 4515 C CA . ARG B 1 274 ? 0.955 -24.344 3.939 1 93.81 274 ARG B CA 1
ATOM 4516 C C . ARG B 1 274 ? 1.8 -25.5 4.492 1 93.81 274 ARG B C 1
ATOM 4518 O O . ARG B 1 274 ? 2.807 -25.875 3.891 1 93.81 274 ARG B O 1
ATOM 4525 N N . ASP B 1 275 ? 1.308 -26.016 5.602 1 93.94 275 ASP B N 1
ATOM 4526 C CA . ASP B 1 275 ? 1.989 -27.156 6.207 1 93.94 275 ASP B CA 1
ATOM 4527 C C . ASP B 1 275 ? 1.642 -28.453 5.48 1 93.94 275 ASP B C 1
ATOM 4529 O O . ASP B 1 275 ? 0.973 -29.312 6.039 1 93.94 275 ASP B O 1
ATOM 4533 N N . ALA B 1 276 ? 2.012 -28.594 4.32 1 90.5 276 ALA B N 1
ATOM 4534 C CA . ALA B 1 276 ? 1.865 -29.75 3.434 1 90.5 276 ALA B CA 1
ATOM 4535 C C . ALA B 1 276 ? 3.109 -29.938 2.572 1 90.5 276 ALA B C 1
ATOM 4537 O O . ALA B 1 276 ? 3.979 -29.062 2.521 1 90.5 276 ALA B O 1
ATOM 4538 N N . GLU B 1 277 ? 3.25 -31.094 1.981 1 89.56 277 GLU B N 1
ATOM 4539 C CA . GLU B 1 277 ? 4.383 -31.344 1.094 1 89.56 277 GLU B CA 1
ATOM 4540 C C . GLU B 1 277 ? 4.387 -30.359 -0.08 1 89.56 277 GLU B C 1
ATOM 4542 O O . GLU B 1 277 ? 3.408 -30.281 -0.827 1 89.56 277 GLU B O 1
ATOM 4547 N N . PRO B 1 278 ? 5.379 -29.625 -0.189 1 90.81 278 PRO B N 1
ATOM 4548 C CA . PRO B 1 278 ? 5.414 -28.656 -1.284 1 90.81 278 PRO B CA 1
ATOM 4549 C C . PRO B 1 278 ? 5.625 -29.312 -2.646 1 90.81 278 PRO B C 1
ATOM 4551 O O . PRO B 1 278 ? 6.195 -30.406 -2.73 1 90.81 278 PRO B O 1
ATOM 4554 N N . SER B 1 279 ? 5.113 -28.656 -3.676 1 88.12 279 SER B N 1
ATOM 4555 C CA . SER B 1 279 ? 5.48 -29.047 -5.031 1 88.12 279 SER B CA 1
ATOM 4556 C C . SER B 1 279 ? 6.984 -28.938 -5.258 1 88.12 279 SER B C 1
ATOM 4558 O O . SER B 1 279 ? 7.68 -28.266 -4.484 1 88.12 279 SER B O 1
ATOM 4560 N N . GLU B 1 280 ? 7.473 -29.578 -6.289 1 86.81 280 GLU B N 1
ATOM 4561 C CA . GLU B 1 280 ? 8.898 -29.516 -6.617 1 86.81 280 GLU B CA 1
ATOM 4562 C C . GLU B 1 280 ? 9.336 -28.062 -6.852 1 86.81 280 GLU B C 1
ATOM 4564 O O . GLU B 1 280 ? 10.383 -27.641 -6.367 1 86.81 280 GLU B O 1
ATOM 4569 N N . MET B 1 281 ? 8.539 -27.359 -7.551 1 88.12 281 MET B N 1
ATOM 4570 C CA . MET B 1 281 ? 8.812 -25.969 -7.84 1 88.12 281 MET B CA 1
ATOM 4571 C C . MET B 1 281 ? 8.914 -25.156 -6.555 1 88.12 281 MET B C 1
ATOM 4573 O O . MET B 1 281 ? 9.859 -24.375 -6.375 1 88.12 281 MET B O 1
ATOM 4577 N N . LEU B 1 282 ? 7.98 -25.312 -5.691 1 93.25 282 LEU B N 1
ATOM 4578 C CA . LEU B 1 282 ? 7.977 -24.609 -4.414 1 93.25 282 LEU B CA 1
ATOM 4579 C C . LEU B 1 282 ? 9.156 -25.031 -3.549 1 93.25 282 LEU B C 1
ATOM 4581 O O . LEU B 1 282 ? 9.773 -24.203 -2.883 1 93.25 282 LEU B O 1
ATOM 4585 N N . ALA B 1 283 ? 9.484 -26.312 -3.543 1 93.38 283 ALA B N 1
ATOM 4586 C CA . ALA B 1 283 ? 10.609 -26.828 -2.768 1 93.38 283 ALA B CA 1
ATOM 4587 C C . ALA B 1 283 ? 11.922 -26.172 -3.205 1 93.38 283 ALA B C 1
ATOM 4589 O O . ALA B 1 283 ? 12.734 -25.781 -2.367 1 93.38 283 ALA B O 1
ATOM 4590 N N . ARG B 1 284 ? 12.102 -26.047 -4.508 1 93.19 284 ARG B N 1
ATOM 4591 C CA . ARG B 1 284 ? 13.305 -25.406 -5.035 1 93.19 284 ARG B CA 1
ATOM 4592 C C . ARG B 1 284 ? 13.359 -23.938 -4.621 1 93.19 284 ARG B C 1
ATOM 4594 O O . ARG B 1 284 ? 14.43 -23.422 -4.277 1 93.19 284 ARG B O 1
ATOM 4601 N N . PHE B 1 285 ? 12.195 -23.359 -4.66 1 95.56 285 PHE B N 1
ATOM 4602 C CA . PHE B 1 285 ? 12.102 -21.969 -4.25 1 95.56 285 PHE B CA 1
ATOM 4603 C C . PHE B 1 285 ? 12.5 -21.797 -2.785 1 95.56 285 PHE B C 1
ATOM 4605 O O . PHE B 1 285 ? 13.273 -20.906 -2.441 1 95.56 285 PHE B O 1
ATOM 4612 N N . ILE B 1 286 ? 12.008 -22.625 -1.958 1 94.75 286 ILE B N 1
ATOM 4613 C CA . ILE B 1 286 ? 12.273 -22.578 -0.525 1 94.75 286 ILE B CA 1
ATOM 4614 C C . ILE B 1 286 ? 13.766 -22.781 -0.275 1 94.75 286 ILE B C 1
ATOM 4616 O O . ILE B 1 286 ? 14.352 -22.125 0.586 1 94.75 286 ILE B O 1
ATOM 4620 N N . GLU B 1 287 ? 14.383 -23.641 -0.967 1 93.19 287 GLU B N 1
ATOM 4621 C CA . GLU B 1 287 ? 15.812 -23.891 -0.842 1 93.19 287 GLU B CA 1
ATOM 4622 C C . GLU B 1 287 ? 16.625 -22.641 -1.171 1 93.19 287 GLU B C 1
ATOM 4624 O O . GLU B 1 287 ? 17.641 -22.359 -0.521 1 93.19 287 GLU B O 1
ATOM 4629 N N . ARG B 1 288 ? 16.188 -21.906 -2.127 1 93.56 288 ARG B N 1
ATOM 4630 C CA . ARG B 1 288 ? 16.891 -20.703 -2.537 1 93.56 288 ARG B CA 1
ATOM 4631 C C . ARG B 1 288 ? 16.812 -19.625 -1.464 1 93.56 288 ARG B C 1
ATOM 4633 O O . ARG B 1 288 ? 17.734 -18.844 -1.284 1 93.56 288 ARG B O 1
ATOM 4640 N N . VAL B 1 289 ? 15.625 -19.5 -0.799 1 93.38 289 VAL B N 1
ATOM 4641 C CA . VAL B 1 289 ? 15.445 -18.531 0.269 1 93.38 289 VAL B CA 1
ATOM 4642 C C . VAL B 1 289 ? 16.484 -18.766 1.364 1 93.38 289 VAL B C 1
ATOM 4644 O O . VAL B 1 289 ? 17.031 -17.812 1.922 1 93.38 289 VAL B O 1
ATOM 4647 N N . ALA B 1 290 ? 16.797 -19.953 1.621 1 86.44 290 ALA B N 1
ATOM 4648 C CA . ALA B 1 290 ? 17.75 -20.328 2.67 1 86.44 290 ALA B CA 1
ATOM 4649 C C . ALA B 1 290 ? 19.156 -19.859 2.324 1 86.44 290 ALA B C 1
ATOM 4651 O O . ALA B 1 290 ? 19.984 -19.641 3.215 1 86.44 290 ALA B O 1
ATOM 4652 N N . PHE B 1 291 ? 19.422 -19.578 1.033 1 81.19 291 PHE B N 1
ATOM 4653 C CA . PHE B 1 291 ? 20.766 -19.234 0.586 1 81.19 291 PHE B CA 1
ATOM 4654 C C . PHE B 1 291 ? 20.938 -17.734 0.472 1 81.19 291 PHE B C 1
ATOM 4656 O O . PHE B 1 291 ? 22.062 -17.234 0.329 1 81.19 291 PHE B O 1
ATOM 4663 N N . ILE B 1 292 ? 19.875 -16.969 0.395 1 74.5 292 ILE B N 1
ATOM 4664 C CA . ILE B 1 292 ? 19.953 -15.523 0.185 1 74.5 292 ILE B CA 1
ATOM 4665 C C . ILE B 1 292 ? 20.656 -14.867 1.37 1 74.5 292 ILE B C 1
ATOM 4667 O O . ILE B 1 292 ? 21.438 -13.93 1.192 1 74.5 292 ILE B O 1
ATOM 4671 N N . ASP B 1 293 ? 20.25 -14.969 2.611 1 63.38 293 ASP B N 1
ATOM 4672 C CA . ASP B 1 293 ? 20.906 -14.305 3.742 1 63.38 293 ASP B CA 1
ATOM 4673 C C . ASP B 1 293 ? 22.391 -14.594 3.771 1 63.38 293 ASP B C 1
ATOM 4675 O O . ASP B 1 293 ? 23.188 -13.758 4.203 1 63.38 293 ASP B O 1
ATOM 4679 N N . SER B 1 294 ? 22.891 -15.734 3.275 1 50.97 294 SER B N 1
ATOM 4680 C CA . SER B 1 294 ? 24.297 -16.125 3.352 1 50.97 294 SER B CA 1
ATOM 4681 C C . SER B 1 294 ? 25.125 -15.359 2.334 1 50.97 294 SER B C 1
ATOM 4683 O O . SER B 1 294 ? 26.328 -15.148 2.543 1 50.97 294 SER B O 1
ATOM 4685 N N . ALA B 1 295 ? 24.703 -15.039 1.233 1 44.25 295 ALA B N 1
ATOM 4686 C CA . ALA B 1 295 ? 25.5 -14.461 0.161 1 44.25 295 ALA B CA 1
ATOM 4687 C C . ALA B 1 295 ? 25.828 -12.992 0.438 1 44.25 295 ALA B C 1
ATOM 4689 O O . ALA B 1 295 ? 26.797 -12.453 -0.094 1 44.25 295 ALA B O 1
ATOM 4690 N N . ASP B 1 296 ? 24.953 -12.18 0.934 1 46.5 296 ASP B N 1
ATOM 4691 C CA . ASP B 1 296 ? 25.328 -10.789 1.14 1 46.5 296 ASP B CA 1
ATOM 4692 C C . ASP B 1 296 ? 26.547 -10.688 2.057 1 46.5 296 ASP B C 1
ATOM 4694 O O . ASP B 1 296 ? 27.156 -9.617 2.174 1 46.5 296 ASP B O 1
ATOM 4698 N N . GLY B 1 297 ? 26.984 -11.617 2.82 1 37.84 297 GLY B N 1
ATOM 4699 C CA . GLY B 1 297 ? 28.234 -11.617 3.557 1 37.84 297 GLY B CA 1
ATOM 4700 C C . GLY B 1 297 ? 29.453 -11.672 2.658 1 37.84 297 GLY B C 1
ATOM 4701 O O . GLY B 1 297 ? 30.578 -11.43 3.109 1 37.84 297 GLY B O 1
ATOM 4702 N N . ILE B 1 298 ? 29.5 -12.367 1.577 1 35.91 298 ILE B N 1
ATOM 4703 C CA . ILE B 1 298 ? 30.734 -12.602 0.835 1 35.91 298 ILE B CA 1
ATOM 4704 C C . ILE B 1 298 ? 31.172 -11.32 0.134 1 35.91 298 ILE B C 1
ATOM 4706 O O . ILE B 1 298 ? 32.375 -10.992 0.101 1 35.91 298 ILE B O 1
ATOM 4710 N N . ASP B 1 299 ? 30.453 -10.633 -0.605 1 35.62 299 ASP B N 1
ATOM 4711 C CA . ASP B 1 299 ? 31.062 -9.594 -1.436 1 35.62 299 ASP B CA 1
ATOM 4712 C C . ASP B 1 299 ? 31.5 -8.406 -0.59 1 35.62 299 ASP B C 1
ATOM 4714 O O . ASP B 1 299 ? 32.219 -7.527 -1.072 1 35.62 299 ASP B O 1
ATOM 4718 N N . ALA B 1 300 ? 31.078 -8.156 0.514 1 35.03 300 ALA B N 1
ATOM 4719 C CA . ALA B 1 300 ? 31.688 -7.055 1.255 1 35.03 300 ALA B CA 1
ATOM 4720 C C . ALA B 1 300 ? 33.125 -7.387 1.642 1 35.03 300 ALA B C 1
ATOM 4722 O O . ALA B 1 300 ? 33.844 -6.535 2.168 1 35.03 300 ALA B O 1
ATOM 4723 N N . ALA B 1 301 ? 33.594 -8.609 1.788 1 32.81 301 ALA B N 1
ATOM 4724 C CA . ALA B 1 301 ? 34.938 -8.828 2.279 1 32.81 301 ALA B CA 1
ATOM 4725 C C . ALA B 1 301 ? 35.969 -8.453 1.225 1 32.81 301 ALA B C 1
ATOM 4727 O O . ALA B 1 301 ? 37.156 -8.219 1.546 1 32.81 301 ALA B O 1
ATOM 4728 N N . ASP B 1 302 ? 35.688 -8.695 0.017 1 29.83 302 ASP B N 1
ATOM 4729 C CA . ASP B 1 302 ? 36.906 -8.547 -0.797 1 29.83 302 ASP B CA 1
ATOM 4730 C C . ASP B 1 302 ? 37.25 -7.074 -1.014 1 29.83 302 ASP B C 1
ATOM 4732 O O . ASP B 1 302 ? 38.312 -6.746 -1.541 1 29.83 302 ASP B O 1
ATOM 4736 N N . ASP B 1 303 ? 36.312 -6.141 -1.081 1 28.23 303 ASP B N 1
ATOM 4737 C CA . ASP B 1 303 ? 36.938 -4.879 -1.479 1 28.23 303 ASP B CA 1
ATOM 4738 C C . ASP B 1 303 ? 37.5 -4.145 -0.271 1 28.23 303 ASP B C 1
ATOM 4740 O O . ASP B 1 303 ? 37.844 -2.959 -0.358 1 28.23 303 ASP B O 1
ATOM 4744 N N . ALA B 1 304 ? 37.812 -4.82 0.852 1 21.5 304 ALA B N 1
ATOM 4745 C CA . ALA B 1 304 ? 38.781 -4.172 1.729 1 21.5 304 ALA B CA 1
ATOM 4746 C C . ALA B 1 304 ? 40.219 -4.562 1.351 1 21.5 304 ALA B C 1
ATOM 4748 O O . ALA B 1 304 ? 40.5 -5.734 1.092 1 21.5 304 ALA B O 1
#

Nearest PDB structures (foldseek):
  1ixc-assembly1_A-2  TM=8.473E-01  e=2.314E-22  Cupriavidus necator
  7d98-assembly1_A  TM=8.326E-01  e=7.175E-23  Cupriavidus necator
  7d98-assembly1_Q  TM=6.246E-01  e=4.871E-25  Cupriavidus necator
  1ixc-assembly1_B-2  TM=6.223E-01  e=3.425E-23  Cupriavidus necator
  6g4r-assembly1_B  TM=6.067E-01  e=3.027E-23  Corynebacterium glutamicum

InterPro domains:
  IPR000847 LysR, HTH, N-terminal domain [PF00126] (3-62)
  IPR000847 LysR, HTH, N-terminal domain [PR00039] (18-29)
  IPR000847 LysR, HTH, N-terminal domain [PR00039] (29-39)
  IPR000847 LysR, HTH, N-terminal domain [PR00039] (39-50)
  IPR000847 LysR, HTH, N-terminal domain [PS50931] (1-58)
  IPR005119 LysR, substrate-binding [PF03466] (89-289)
  IPR036388 Winged helix-like DNA-binding domain superfamily [G3DSA:1.10.10.10] (1-88)
  IPR036390 Winged helix DNA-binding domain superfamily [SSF46785] (1-86)

pLDDT: mean 85.03, std 13.22, range [21.5, 97.88]

Radius of gyration: 25.31 Å; Cα contacts (8 Å, |Δi|>4): 1137; chains: 2; bounding box: 79×61×63 Å